Protein AF-A0A559LUT4-F1 (afdb_monomer_lite)

Structure (mmCIF, N/CA/C/O backbone):
data_AF-A0A559LUT4-F1
#
_entry.id   AF-A0A559LUT4-F1
#
loop_
_atom_site.group_PDB
_atom_site.id
_atom_site.type_symbol
_atom_site.label_atom_id
_atom_site.label_alt_id
_atom_site.label_comp_id
_atom_site.label_asym_id
_atom_site.label_entity_id
_atom_site.label_seq_id
_atom_site.pdbx_PDB_ins_code
_atom_site.Cartn_x
_atom_site.Cartn_y
_atom_site.Cartn_z
_atom_site.occupancy
_atom_site.B_iso_or_equiv
_atom_site.auth_seq_id
_atom_site.auth_comp_id
_atom_site.auth_asym_id
_atom_site.auth_atom_id
_atom_site.pdbx_PDB_model_num
ATOM 1 N N . MET A 1 1 ? 60.578 -5.255 17.026 1.00 39.22 1 MET A N 1
ATOM 2 C CA . MET A 1 1 ? 61.192 -4.408 15.976 1.00 39.22 1 MET A CA 1
ATOM 3 C C . MET A 1 1 ? 60.137 -4.109 14.922 1.00 39.22 1 MET A C 1
ATOM 5 O O . MET A 1 1 ? 59.442 -5.030 14.524 1.00 39.22 1 MET A O 1
ATOM 9 N N . VAL A 1 2 ? 59.990 -2.846 14.515 1.00 35.22 2 VAL A N 1
ATOM 10 C CA . VAL A 1 2 ? 58.938 -2.367 13.593 1.00 35.22 2 VAL A CA 1
ATOM 11 C C . VAL A 1 2 ? 59.573 -1.940 12.268 1.00 35.22 2 VAL A C 1
ATOM 13 O O . VAL A 1 2 ? 60.614 -1.285 12.290 1.00 35.22 2 VAL A O 1
ATOM 16 N N . LYS A 1 3 ? 58.939 -2.241 11.126 1.00 34.94 3 LYS A N 1
ATOM 17 C CA . LYS A 1 3 ? 59.231 -1.594 9.832 1.00 34.94 3 LYS A CA 1
ATOM 18 C C . LYS A 1 3 ? 57.949 -1.349 9.027 1.00 34.94 3 LYS A C 1
ATOM 20 O O . LYS A 1 3 ? 57.378 -2.275 8.466 1.00 34.94 3 LYS A O 1
ATOM 25 N N . HIS A 1 4 ? 57.550 -0.080 8.939 1.00 38.84 4 HIS A N 1
ATOM 26 C CA . HIS A 1 4 ? 56.607 0.426 7.936 1.00 38.84 4 HIS A CA 1
ATOM 27 C C . HIS A 1 4 ? 57.342 0.810 6.635 1.00 38.84 4 HIS A C 1
ATOM 29 O O . HIS A 1 4 ? 58.468 1.313 6.711 1.00 38.84 4 HIS A O 1
ATOM 35 N N . PRO A 1 5 ? 56.681 0.737 5.467 1.00 52.62 5 PRO A N 1
ATOM 36 C CA . PRO A 1 5 ? 56.914 1.627 4.329 1.00 52.62 5 PRO A CA 1
ATOM 37 C C . PRO A 1 5 ? 55.907 2.799 4.401 1.00 52.62 5 PRO A C 1
ATOM 39 O O . PRO A 1 5 ? 54.701 2.601 4.324 1.00 52.62 5 PRO A O 1
ATOM 42 N N . ARG A 1 6 ? 56.320 3.998 4.826 1.00 36.91 6 ARG A N 1
ATOM 43 C CA . ARG A 1 6 ? 56.830 5.110 3.991 1.00 36.91 6 ARG A CA 1
ATOM 44 C C . ARG A 1 6 ? 55.859 5.604 2.907 1.00 36.91 6 ARG A C 1
ATOM 46 O O . ARG A 1 6 ? 55.789 5.046 1.818 1.00 36.91 6 ARG A O 1
ATOM 53 N N . LEU A 1 7 ? 55.210 6.737 3.205 1.00 37.00 7 LEU A N 1
ATOM 54 C CA . LEU A 1 7 ? 54.645 7.646 2.204 1.00 37.00 7 LEU A CA 1
ATOM 55 C C . LEU A 1 7 ? 55.739 8.145 1.248 1.00 37.00 7 LEU A C 1
ATOM 57 O O . LEU A 1 7 ? 56.881 8.335 1.669 1.00 37.00 7 LEU A O 1
ATOM 61 N N . ASN A 1 8 ? 55.346 8.482 0.019 1.00 35.75 8 ASN A N 1
ATOM 62 C CA . ASN A 1 8 ? 56.148 9.294 -0.891 1.00 35.75 8 ASN A CA 1
ATOM 63 C C . ASN A 1 8 ? 55.384 10.588 -1.242 1.00 35.75 8 ASN A C 1
ATOM 65 O O . ASN A 1 8 ? 54.167 10.561 -1.425 1.00 35.75 8 ASN A O 1
ATOM 69 N N . ARG A 1 9 ? 56.081 11.728 -1.288 1.00 35.31 9 ARG A N 1
ATOM 70 C CA . ARG A 1 9 ? 55.537 13.072 -1.581 1.00 35.31 9 ARG A CA 1
ATOM 71 C C . ARG A 1 9 ? 56.484 13.803 -2.542 1.00 35.31 9 ARG A C 1
ATOM 73 O O . ARG A 1 9 ? 57.673 13.516 -2.518 1.00 35.31 9 ARG A O 1
ATOM 80 N N . GLN A 1 10 ? 55.946 14.844 -3.196 1.00 32.38 10 GLN A N 1
ATOM 81 C CA . GLN A 1 10 ? 56.604 15.890 -4.017 1.00 32.38 10 GLN A CA 1
ATOM 82 C C . GLN A 1 10 ? 56.734 15.616 -5.536 1.00 32.38 10 GLN A C 1
ATOM 84 O O . GLN A 1 10 ? 56.847 14.452 -5.913 1.00 32.38 10 GLN A O 1
ATOM 89 N N . PRO A 1 11 ? 56.813 16.662 -6.403 1.00 39.38 11 PRO A N 1
ATOM 90 C CA . PRO A 1 11 ? 56.287 18.040 -6.263 1.00 39.38 11 PRO A CA 1
ATOM 91 C C . PRO A 1 11 ? 55.565 18.631 -7.514 1.00 39.38 11 PRO A C 1
ATOM 93 O O . PRO A 1 11 ? 55.819 18.254 -8.650 1.00 39.38 11 PRO A O 1
ATOM 96 N N . ILE A 1 12 ? 54.676 19.608 -7.262 1.00 32.59 12 ILE A N 1
ATOM 97 C CA . ILE A 1 12 ? 54.649 21.010 -7.782 1.00 32.59 12 ILE A CA 1
ATOM 98 C C . ILE A 1 12 ? 55.637 21.307 -8.954 1.00 32.59 12 ILE A C 1
ATOM 100 O O . ILE A 1 12 ? 56.816 21.012 -8.798 1.00 32.59 12 ILE A O 1
ATOM 104 N N . PHE A 1 13 ? 55.312 21.950 -10.098 1.00 30.19 13 PHE A N 1
ATOM 105 C CA . PHE A 1 13 ? 54.229 22.887 -10.517 1.00 30.19 13 PHE A CA 1
ATOM 106 C C . PHE A 1 13 ? 54.031 22.868 -12.065 1.00 30.19 13 PHE A C 1
ATOM 108 O O . PHE A 1 13 ? 54.955 22.461 -12.758 1.00 30.19 13 PHE A O 1
ATOM 115 N N . HIS A 1 14 ? 52.944 23.448 -12.622 1.00 30.02 14 HIS A N 1
ATOM 116 C CA . HIS A 1 14 ? 53.015 24.317 -13.829 1.00 30.02 14 HIS A CA 1
ATOM 117 C C . HIS A 1 14 ? 51.755 25.197 -14.046 1.00 30.02 14 HIS A C 1
ATOM 119 O O . HIS A 1 14 ? 50.653 24.855 -13.627 1.00 30.02 14 HIS A O 1
ATOM 125 N N . HIS A 1 15 ? 51.946 26.360 -14.684 1.00 31.53 15 HIS A N 1
ATOM 126 C CA . HIS A 1 15 ? 50.954 27.433 -14.883 1.00 31.53 15 HIS A CA 1
ATOM 127 C C . HIS A 1 15 ? 49.780 27.107 -15.828 1.00 31.53 15 HIS A C 1
ATOM 129 O O . HIS A 1 15 ? 49.956 26.463 -16.859 1.00 31.53 15 HIS A O 1
ATOM 135 N N . SER A 1 16 ? 48.639 27.772 -15.602 1.00 31.12 16 SER A N 1
ATOM 136 C CA . SER A 1 16 ? 47.751 28.255 -16.676 1.00 31.12 16 SER A CA 1
ATOM 137 C C . SER A 1 16 ? 47.033 29.546 -16.266 1.00 31.12 16 SER A C 1
ATOM 139 O O . SER A 1 16 ? 46.641 29.711 -15.114 1.00 31.12 16 SER A O 1
ATOM 141 N N . ARG A 1 17 ? 46.929 30.499 -17.202 1.00 30.30 17 ARG A N 1
ATOM 142 C CA . ARG A 1 17 ? 46.321 31.828 -16.998 1.00 30.30 17 ARG A CA 1
ATOM 143 C C . ARG A 1 17 ? 44.799 31.745 -17.130 1.00 30.30 17 ARG A C 1
ATOM 145 O O . ARG A 1 17 ? 44.315 31.054 -18.020 1.00 30.30 17 ARG A O 1
ATOM 152 N N . ILE A 1 18 ? 44.071 32.549 -16.358 1.00 34.03 18 ILE A N 1
ATOM 153 C CA . ILE A 1 18 ? 42.670 32.891 -16.638 1.00 34.03 18 ILE A CA 1
ATOM 154 C C . ILE A 1 18 ? 42.586 34.412 -16.802 1.00 34.03 18 ILE A C 1
ATOM 156 O O . ILE A 1 18 ? 43.062 35.160 -15.949 1.00 34.03 18 ILE A O 1
ATOM 160 N N . LEU A 1 19 ? 42.021 34.858 -17.925 1.00 36.53 19 LEU A N 1
ATOM 161 C CA . LEU A 1 19 ? 41.701 36.262 -18.195 1.00 36.53 19 LEU A CA 1
ATOM 162 C C . LEU A 1 19 ? 40.298 36.585 -17.647 1.00 36.53 19 LEU A C 1
ATOM 164 O O . LEU A 1 19 ? 39.416 35.728 -17.730 1.00 36.53 19 LEU A O 1
ATOM 168 N N . PRO A 1 20 ? 40.053 37.799 -17.123 1.00 35.28 20 PRO A N 1
ATOM 169 C CA . PRO A 1 20 ? 38.734 38.183 -16.637 1.00 35.28 20 PRO A CA 1
ATOM 170 C C . PRO A 1 20 ? 37.796 38.545 -17.798 1.00 35.28 20 PRO A C 1
ATOM 172 O O . PRO A 1 20 ? 38.120 39.390 -18.632 1.00 35.28 20 PRO A O 1
ATOM 175 N N . SER A 1 21 ? 36.605 37.943 -17.819 1.00 32.28 21 SER A N 1
ATOM 176 C CA . SER A 1 21 ? 35.500 38.390 -18.673 1.00 32.28 21 SER A CA 1
ATOM 177 C C . SER A 1 21 ? 34.748 39.534 -17.991 1.00 32.28 21 SER A C 1
ATOM 179 O O . SER A 1 21 ? 34.381 39.434 -16.819 1.00 32.28 21 SER A O 1
ATOM 181 N N . SER A 1 22 ? 34.541 40.636 -18.708 1.00 32.62 22 SER A N 1
ATOM 182 C CA . SER A 1 22 ? 33.874 41.825 -18.187 1.00 32.62 22 SER A CA 1
ATOM 183 C C . SER A 1 22 ? 32.349 41.680 -18.207 1.00 32.62 22 SER A C 1
ATOM 185 O O . SER A 1 22 ? 31.739 41.448 -19.247 1.00 32.62 22 SER A O 1
ATOM 187 N N . SER A 1 23 ? 31.714 41.915 -17.058 1.00 32.34 23 SER A N 1
ATOM 188 C CA . SER A 1 23 ? 30.277 42.185 -16.965 1.00 32.34 23 SER A CA 1
ATOM 189 C C . SER A 1 23 ? 30.081 43.597 -16.419 1.00 32.34 23 SER A C 1
ATOM 191 O O . SER A 1 23 ? 30.660 43.960 -15.394 1.00 32.34 23 SER A O 1
ATOM 193 N N . LYS A 1 24 ? 29.326 44.431 -17.140 1.00 36.03 24 LYS A N 1
ATOM 194 C CA . LYS A 1 24 ? 29.139 45.847 -16.796 1.00 36.03 24 LYS A CA 1
ATOM 195 C C . LYS A 1 24 ? 28.134 45.995 -15.653 1.00 36.03 24 LYS A C 1
ATOM 197 O O . LYS A 1 24 ? 27.000 45.537 -15.759 1.00 36.03 24 LYS A O 1
ATOM 202 N N . HIS A 1 25 ? 28.518 46.722 -14.605 1.00 32.84 25 HIS A N 1
ATOM 203 C CA . HIS A 1 25 ? 27.567 47.235 -13.622 1.00 32.84 25 HIS A CA 1
ATOM 204 C C . HIS A 1 25 ? 26.580 48.220 -14.266 1.00 32.84 25 HIS A C 1
ATOM 206 O O . HIS A 1 25 ? 26.979 49.125 -14.997 1.00 32.84 25 HIS A O 1
ATOM 212 N N . SER A 1 26 ? 25.309 48.104 -13.884 1.00 34.00 26 SER A N 1
ATOM 213 C CA . SER A 1 26 ? 24.355 49.213 -13.880 1.00 34.00 26 SER A CA 1
ATOM 214 C C . SER A 1 26 ? 23.753 49.289 -12.482 1.00 34.00 26 SER A C 1
ATOM 216 O O . SER A 1 26 ? 23.092 48.354 -12.034 1.00 34.00 26 SER A O 1
ATOM 218 N N . THR A 1 27 ? 24.019 50.380 -11.771 1.00 37.28 27 THR A N 1
ATOM 219 C CA . THR A 1 27 ? 23.628 50.581 -10.373 1.00 37.28 27 THR A CA 1
ATOM 220 C C . THR A 1 27 ? 22.359 51.426 -10.266 1.00 37.28 27 THR A C 1
ATOM 222 O O . THR A 1 27 ? 22.296 52.547 -10.764 1.00 37.28 27 THR A O 1
ATOM 225 N N . LYS A 1 28 ? 21.358 50.925 -9.534 1.00 36.50 28 LYS A N 1
ATOM 226 C CA . LYS A 1 28 ? 20.330 51.750 -8.882 1.00 36.50 28 LYS A CA 1
ATOM 227 C C . LYS A 1 28 ? 19.983 51.131 -7.523 1.00 36.50 28 LYS A C 1
ATOM 229 O O . LYS A 1 28 ? 19.626 49.956 -7.498 1.00 36.50 28 LYS A O 1
ATOM 234 N N . PRO A 1 29 ? 20.091 51.876 -6.410 1.00 46.94 29 PRO A N 1
ATOM 235 C CA . PRO A 1 29 ? 19.794 51.351 -5.084 1.00 46.94 29 PRO A CA 1
ATOM 236 C C . PRO A 1 29 ? 18.293 51.430 -4.773 1.00 46.94 29 PRO A C 1
ATOM 238 O O . PRO A 1 29 ? 17.612 52.380 -5.168 1.00 46.94 29 PRO A O 1
ATOM 241 N N . ARG A 1 30 ? 17.791 50.472 -3.990 1.00 32.69 30 ARG A N 1
ATOM 242 C CA . ARG A 1 30 ? 16.580 50.627 -3.172 1.00 32.69 30 ARG A CA 1
ATOM 243 C C . ARG A 1 30 ? 16.798 49.976 -1.799 1.00 32.69 30 ARG A C 1
ATOM 245 O O . ARG A 1 30 ? 17.658 49.106 -1.704 1.00 32.69 30 ARG A O 1
ATOM 252 N N . PRO A 1 31 ? 16.117 50.474 -0.753 1.00 42.91 31 PRO A N 1
ATOM 253 C CA . PRO A 1 31 ? 16.621 50.399 0.613 1.00 42.91 31 PRO A CA 1
ATOM 254 C C . PRO A 1 31 ? 16.289 49.090 1.323 1.00 42.91 31 PRO A C 1
ATOM 256 O O . PRO A 1 31 ? 15.252 48.474 1.071 1.00 42.91 31 PRO A O 1
ATOM 259 N N . ASP A 1 32 ? 17.145 48.750 2.281 1.00 39.50 32 ASP A N 1
ATOM 260 C CA . ASP A 1 32 ? 16.912 47.697 3.259 1.00 39.50 32 ASP A CA 1
ATOM 261 C C . ASP A 1 32 ? 15.738 48.043 4.188 1.00 39.50 32 ASP A C 1
ATOM 263 O O . ASP A 1 32 ? 15.604 49.167 4.677 1.00 39.50 32 ASP A O 1
ATOM 267 N N . GLY A 1 33 ? 14.906 47.042 4.468 1.00 38.78 33 GLY A N 1
ATOM 268 C CA . GLY A 1 33 ? 13.855 47.083 5.479 1.00 38.78 33 GLY A CA 1
ATOM 269 C C . GLY A 1 33 ? 13.695 45.689 6.098 1.00 38.78 33 GLY A C 1
ATOM 270 O O . GLY A 1 33 ? 13.721 44.703 5.357 1.00 38.78 33 GLY A O 1
ATOM 271 N N . PRO A 1 34 ? 13.575 45.562 7.431 1.00 40.97 34 PRO A N 1
ATOM 272 C CA . PRO A 1 34 ? 13.574 44.260 8.089 1.00 40.97 34 PRO A CA 1
ATOM 273 C C . PRO A 1 34 ? 12.236 43.535 7.898 1.00 40.97 34 PRO A C 1
ATOM 275 O O . PRO A 1 34 ? 11.173 44.076 8.203 1.00 40.97 34 PRO A O 1
ATOM 278 N N . TYR A 1 35 ? 12.286 42.281 7.446 1.00 32.62 35 TYR A N 1
ATOM 279 C CA . TYR A 1 35 ? 11.110 41.411 7.399 1.00 32.62 35 TYR A CA 1
ATOM 280 C C . TYR A 1 35 ? 10.720 40.950 8.811 1.00 32.62 35 TYR A C 1
ATOM 282 O O . TYR A 1 35 ? 11.476 40.236 9.470 1.00 32.62 35 TYR A O 1
ATOM 290 N N . SER A 1 36 ? 9.513 41.318 9.244 1.00 30.41 36 SER A N 1
ATOM 291 C CA . SER A 1 36 ? 8.846 40.757 10.425 1.00 30.41 36 SER A CA 1
ATOM 292 C C . SER A 1 36 ? 7.804 39.711 9.986 1.00 30.41 36 SER A C 1
ATOM 294 O O . SER A 1 36 ? 7.050 39.984 9.047 1.00 30.41 36 SER A O 1
ATOM 296 N N . PRO A 1 37 ? 7.727 38.521 10.613 1.00 42.88 37 PRO A N 1
ATOM 297 C CA . PRO A 1 37 ? 6.840 37.448 10.172 1.00 42.88 37 PRO A CA 1
ATOM 298 C C . PRO A 1 37 ? 5.467 37.509 10.865 1.00 42.88 37 PRO A C 1
ATOM 300 O O . PRO A 1 37 ? 5.227 36.810 11.847 1.00 42.88 37 PRO A O 1
ATOM 303 N N . THR A 1 38 ? 4.535 38.314 10.345 1.00 37.56 38 THR A N 1
ATOM 304 C CA . THR A 1 38 ? 3.152 38.377 10.869 1.00 37.56 38 THR A CA 1
ATOM 305 C C . THR A 1 38 ? 2.084 38.419 9.774 1.00 37.56 38 THR A C 1
ATOM 307 O O . THR A 1 38 ? 1.387 39.418 9.619 1.00 37.56 38 THR A O 1
ATOM 310 N N . HIS A 1 39 ? 1.899 37.308 9.056 1.00 32.16 39 HIS A N 1
ATOM 311 C CA . HIS A 1 39 ? 0.639 37.013 8.365 1.00 32.16 39 HIS A CA 1
ATOM 312 C C . HIS A 1 39 ? 0.282 35.526 8.535 1.00 32.16 39 HIS A C 1
ATOM 314 O O . HIS A 1 39 ? 1.090 34.675 8.161 1.00 32.16 39 HIS A O 1
ATOM 320 N N . PRO A 1 40 ? -0.893 35.185 9.102 1.00 33.34 40 PRO A N 1
ATOM 321 C CA . PRO A 1 40 ? -1.363 33.806 9.136 1.00 33.34 40 PRO A CA 1
ATOM 322 C C . PRO A 1 40 ? -1.782 33.346 7.733 1.00 33.34 40 PRO A C 1
ATOM 324 O O . PRO A 1 40 ? -2.317 34.126 6.943 1.00 33.34 40 PRO A O 1
ATOM 327 N N . LEU A 1 41 ? -1.561 32.062 7.444 1.00 33.34 41 LEU A N 1
ATOM 328 C CA . LEU A 1 41 ? -2.055 31.406 6.231 1.00 33.34 41 LEU A CA 1
ATOM 329 C C . LEU A 1 41 ? -3.596 31.466 6.174 1.00 33.34 41 LEU A C 1
ATOM 331 O O . LEU A 1 41 ? -4.239 31.399 7.227 1.00 33.34 41 LEU A O 1
ATOM 335 N N . PRO A 1 42 ? -4.209 31.572 4.980 1.00 29.33 42 PRO A N 1
ATOM 336 C CA . PRO A 1 42 ? -5.660 31.618 4.856 1.00 29.33 42 PRO A CA 1
ATOM 337 C C . PRO A 1 42 ? -6.279 30.289 5.305 1.00 29.33 42 PRO A C 1
ATOM 339 O O . PRO A 1 42 ? -5.977 29.225 4.765 1.00 29.33 42 PRO A O 1
ATOM 342 N N . ALA A 1 43 ? -7.163 30.352 6.299 1.00 28.98 43 ALA A N 1
ATOM 343 C CA . ALA A 1 43 ? -7.946 29.201 6.724 1.00 28.98 43 ALA A CA 1
ATOM 344 C C . ALA A 1 43 ? -8.979 28.829 5.648 1.00 28.98 43 ALA A C 1
ATOM 346 O O . ALA A 1 43 ? -9.655 29.706 5.106 1.00 28.98 43 ALA A O 1
ATOM 347 N N . CYS A 1 44 ? -9.152 27.527 5.397 1.00 30.64 44 CYS A N 1
ATOM 348 C CA . CYS A 1 44 ? -10.265 26.989 4.609 1.00 30.64 44 CYS A CA 1
ATOM 349 C C . CYS A 1 44 ? -11.584 27.136 5.388 1.00 30.64 44 CYS A C 1
ATOM 351 O O . CYS A 1 44 ? -12.112 26.173 5.944 1.00 30.64 44 CYS A O 1
ATOM 353 N N . ASN A 1 45 ? -12.096 28.364 5.464 1.00 30.33 45 ASN A N 1
ATOM 354 C CA . ASN A 1 45 ? -13.367 28.666 6.105 1.00 30.33 45 ASN A CA 1
ATOM 355 C C . ASN A 1 45 ? -14.530 28.372 5.155 1.00 30.33 45 ASN A C 1
ATOM 357 O O . ASN A 1 45 ? -14.868 29.176 4.293 1.00 30.33 45 ASN A O 1
ATOM 361 N N . ASP A 1 46 ? -15.138 27.212 5.384 1.00 37.00 46 ASP A N 1
ATOM 362 C CA . ASP A 1 46 ? -16.572 26.944 5.262 1.00 37.00 46 ASP A CA 1
ATOM 363 C C . ASP A 1 46 ? -17.298 27.608 4.073 1.00 37.00 46 ASP A C 1
ATOM 365 O O . ASP A 1 46 ? -18.089 28.541 4.226 1.00 37.00 46 ASP A O 1
ATOM 369 N N . ALA A 1 47 ? -17.100 27.054 2.873 1.00 30.11 47 ALA A N 1
ATOM 370 C CA . ALA A 1 47 ? -17.923 27.338 1.696 1.00 30.11 47 ALA A CA 1
ATOM 371 C C . ALA A 1 47 ? -19.334 26.705 1.803 1.00 30.11 47 ALA A C 1
ATOM 373 O O . ALA A 1 47 ? -19.818 26.046 0.881 1.00 30.11 47 ALA A O 1
ATOM 374 N N . ARG A 1 48 ? -20.015 26.906 2.938 1.00 39.50 48 ARG A N 1
ATOM 375 C CA . ARG A 1 48 ? -21.440 26.613 3.122 1.00 39.50 48 ARG A CA 1
ATOM 376 C C . ARG A 1 48 ? -22.265 27.878 2.925 1.00 39.50 48 ARG A C 1
ATOM 378 O O . ARG A 1 48 ? -22.629 28.522 3.902 1.00 39.50 48 ARG A O 1
ATOM 385 N N . ASP A 1 49 ? -22.664 28.156 1.682 1.00 30.16 49 ASP A N 1
ATOM 386 C CA . ASP A 1 49 ? -24.071 28.507 1.445 1.00 30.16 49 ASP A CA 1
ATOM 387 C C . ASP A 1 49 ? -24.526 28.390 -0.025 1.00 30.16 49 ASP A C 1
ATOM 389 O O . ASP A 1 49 ? -23.733 28.510 -0.955 1.00 30.16 49 ASP A O 1
ATOM 393 N N . LYS A 1 50 ? -25.850 28.254 -0.205 1.00 32.25 50 LYS A N 1
ATOM 394 C CA . LYS A 1 50 ? -26.616 28.313 -1.476 1.00 32.25 50 LYS A CA 1
ATOM 395 C C . LYS A 1 50 ? -26.607 27.081 -2.399 1.00 32.25 50 LYS A C 1
ATOM 397 O O . LYS A 1 50 ? -26.4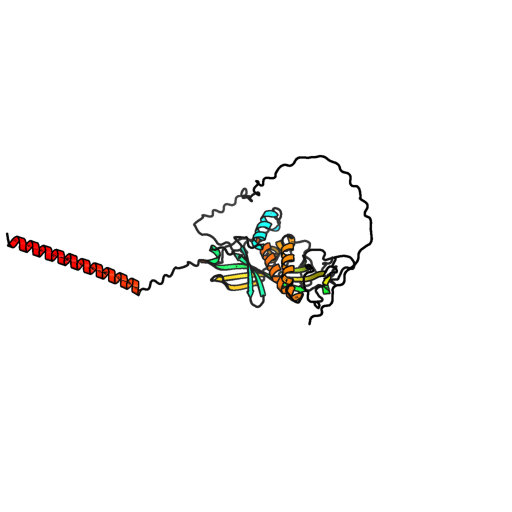46 27.195 -3.609 1.00 32.25 50 LYS A O 1
ATOM 402 N N . ASN A 1 51 ? -27.041 25.943 -1.856 1.00 26.55 51 ASN A N 1
ATOM 403 C CA . ASN A 1 51 ? -28.284 25.328 -2.353 1.00 26.55 51 ASN A CA 1
ATOM 404 C C . ASN A 1 51 ? -28.924 24.448 -1.267 1.00 26.55 51 ASN A C 1
ATOM 406 O O . ASN A 1 51 ? -28.287 23.556 -0.714 1.00 26.55 51 ASN A O 1
ATOM 410 N N . ARG A 1 52 ? -30.185 24.734 -0.913 1.00 27.81 52 ARG A N 1
ATOM 411 C CA . ARG A 1 52 ? -30.857 24.102 0.233 1.00 27.81 52 ARG A CA 1
ATOM 412 C C . ARG A 1 52 ? -31.442 22.738 -0.136 1.00 27.81 52 ARG A C 1
ATOM 414 O O . ARG A 1 52 ? -32.438 22.681 -0.847 1.00 27.81 52 ARG A O 1
ATOM 421 N N . PHE A 1 53 ? -30.943 21.685 0.503 1.00 25.02 53 PHE A N 1
ATOM 422 C CA . PHE A 1 53 ? -31.761 20.531 0.879 1.00 25.02 53 PHE A CA 1
ATOM 423 C C . PHE A 1 53 ? -31.753 20.416 2.406 1.00 25.02 53 PHE A C 1
ATOM 425 O O . PHE A 1 53 ? -30.696 20.406 3.035 1.00 25.02 53 PHE A O 1
ATOM 432 N N . TYR A 1 54 ? -32.937 20.394 3.019 1.00 22.48 54 TYR A N 1
ATOM 433 C CA . TYR A 1 54 ? -33.071 20.335 4.473 1.00 22.48 54 TYR A CA 1
ATOM 434 C C . TYR A 1 54 ? -32.849 18.905 4.968 1.00 22.48 54 TYR A C 1
ATOM 436 O O . TYR A 1 54 ? -33.701 18.045 4.758 1.00 22.48 54 TYR A O 1
ATOM 444 N N . LEU A 1 55 ? -31.762 18.673 5.705 1.00 22.97 55 LEU A N 1
ATOM 445 C CA . LEU A 1 55 ? -31.569 17.447 6.479 1.00 22.97 55 LEU A CA 1
ATOM 446 C C . LEU A 1 55 ? -31.460 17.816 7.962 1.00 22.97 55 LEU A C 1
ATOM 448 O O . LEU A 1 55 ? -30.424 18.253 8.460 1.00 22.97 55 LEU A O 1
ATOM 452 N N . ARG A 1 56 ? -32.597 17.717 8.659 1.00 20.91 56 ARG A N 1
ATOM 453 C CA . ARG A 1 56 ? -32.752 18.089 10.071 1.00 20.91 56 ARG A CA 1
ATOM 454 C C . ARG A 1 56 ? -32.151 16.998 10.961 1.00 20.91 56 ARG A C 1
ATOM 456 O O . ARG A 1 56 ? -32.872 16.132 11.446 1.00 20.91 56 ARG A O 1
ATOM 463 N N . VAL A 1 57 ? -30.838 17.038 11.173 1.00 23.33 57 VAL A N 1
ATOM 464 C CA . VAL A 1 57 ? -30.163 16.137 12.118 1.00 23.33 57 VAL A CA 1
ATOM 465 C C . VAL A 1 57 ? -30.309 16.690 13.534 1.00 23.33 57 VAL A C 1
ATOM 467 O O . VAL A 1 57 ? -29.615 17.621 13.939 1.00 23.33 57 VAL A O 1
ATOM 470 N N . THR A 1 58 ? -31.236 16.115 14.295 1.00 21.05 58 THR A N 1
ATOM 471 C CA . THR A 1 58 ? -31.371 16.367 15.731 1.00 21.05 58 THR A CA 1
ATOM 472 C C . THR A 1 58 ? -30.171 15.750 16.450 1.00 21.05 58 THR A C 1
ATOM 474 O O . THR A 1 58 ? -30.068 14.528 16.541 1.00 21.05 58 THR A O 1
ATOM 477 N N . VAL A 1 59 ? -29.248 16.574 16.951 1.00 27.20 59 VAL A N 1
ATOM 478 C CA . VAL A 1 59 ? -28.067 16.086 17.680 1.00 27.20 59 VAL A CA 1
ATOM 479 C C . VAL A 1 59 ? -28.473 15.668 19.095 1.00 27.20 59 VAL A C 1
ATOM 481 O O . VAL A 1 59 ? -28.472 16.474 20.022 1.00 27.20 59 VAL A O 1
ATOM 484 N N . ALA A 1 60 ? -28.810 14.390 19.261 1.00 25.36 60 ALA A N 1
ATOM 485 C CA . ALA A 1 60 ? -28.706 13.715 20.550 1.00 25.36 60 ALA A CA 1
ATOM 486 C C . ALA A 1 60 ? -27.257 13.231 20.732 1.00 25.36 60 ALA A C 1
ATOM 488 O O . ALA A 1 60 ? -26.626 12.781 19.776 1.00 25.36 60 ALA A O 1
ATOM 489 N N . ALA A 1 61 ? -26.713 13.354 21.944 1.00 32.25 61 ALA A N 1
ATOM 490 C CA . ALA A 1 61 ? -25.296 13.122 22.214 1.00 32.25 61 ALA A CA 1
ATOM 491 C C . ALA A 1 61 ? -24.855 11.679 21.894 1.00 32.25 61 ALA A C 1
ATOM 493 O O . ALA A 1 61 ? -25.152 10.741 22.630 1.00 32.25 61 ALA A O 1
ATOM 494 N N . SER A 1 62 ? -24.115 11.507 20.799 1.00 29.25 62 SER A N 1
ATOM 495 C CA . SER A 1 62 ? -23.378 10.287 20.450 1.00 29.25 62 SER A CA 1
ATOM 496 C C . SER A 1 62 ? -22.276 10.652 19.457 1.00 29.25 62 SER A C 1
ATOM 498 O O . SER A 1 62 ? -22.561 11.123 18.359 1.00 29.25 62 SER A O 1
ATOM 500 N N . GLN A 1 63 ? -21.013 10.474 19.846 1.00 34.66 63 GLN A N 1
ATOM 501 C CA . GLN A 1 63 ? -19.877 10.701 18.951 1.00 34.66 63 GLN A CA 1
ATOM 502 C C . GLN A 1 63 ? -19.789 9.536 17.960 1.00 34.66 63 GLN A C 1
ATOM 504 O O . GLN A 1 63 ? -19.531 8.398 18.344 1.00 34.66 63 GLN A O 1
ATOM 509 N N . VAL A 1 64 ? -20.057 9.815 16.685 1.00 32.62 64 VAL A N 1
ATOM 510 C CA . VAL A 1 64 ? -20.085 8.802 15.623 1.00 32.62 64 VAL A CA 1
ATOM 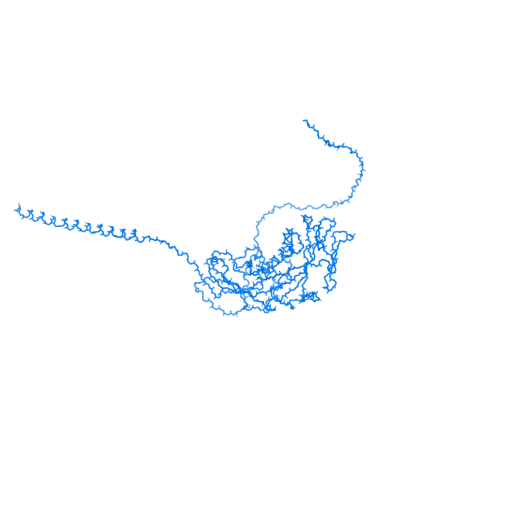511 C C . VAL A 1 64 ? -18.672 8.577 15.096 1.00 32.62 64 VAL A C 1
ATOM 513 O O . VAL A 1 64 ? -18.047 9.513 14.600 1.00 32.62 64 VAL A O 1
ATOM 516 N N . LEU A 1 65 ? -18.183 7.334 15.151 1.00 34.66 65 LEU A N 1
ATOM 517 C CA . LEU A 1 65 ? -16.987 6.966 14.396 1.00 34.66 65 LEU A CA 1
ATOM 518 C C . LEU A 1 65 ? -17.272 7.003 12.903 1.00 34.66 65 LEU A C 1
ATOM 520 O O . LEU A 1 65 ? -18.242 6.414 12.426 1.00 34.66 65 LEU A O 1
ATOM 524 N N . VAL A 1 66 ? -16.355 7.627 12.179 1.00 31.84 66 VAL A N 1
ATOM 525 C CA . VAL A 1 66 ? -16.388 7.744 10.730 1.00 31.84 66 VAL A CA 1
ATOM 526 C C . VAL A 1 66 ? -15.289 6.840 10.162 1.00 31.84 66 VAL A C 1
ATOM 528 O O . VAL A 1 66 ? -14.126 7.220 10.088 1.00 31.84 66 VAL A O 1
ATOM 531 N N . PHE A 1 67 ? -15.672 5.613 9.808 1.00 38.59 67 PHE A N 1
ATOM 532 C CA . PHE A 1 67 ? -14.952 4.721 8.888 1.00 38.59 67 PHE A CA 1
ATOM 533 C C . PHE A 1 67 ? -15.174 5.218 7.454 1.00 38.59 67 PHE A C 1
ATOM 535 O O . PHE A 1 67 ? -15.509 6.379 7.269 1.00 38.59 67 PHE A O 1
ATOM 542 N N . VAL A 1 68 ? -15.040 4.373 6.432 1.00 40.91 68 VAL A N 1
ATOM 543 C CA . VAL A 1 68 ? -15.267 4.723 5.020 1.00 40.91 68 VAL A CA 1
ATOM 544 C C . VAL A 1 68 ? -16.172 3.665 4.378 1.00 40.91 68 VAL A C 1
ATOM 546 O O . VAL A 1 68 ? -15.902 2.485 4.558 1.00 40.91 68 VAL A O 1
ATOM 549 N N . SER A 1 69 ? -17.227 4.045 3.639 1.00 36.94 69 SER A N 1
ATOM 550 C CA . SER A 1 69 ? -18.155 3.082 2.990 1.00 36.94 69 SER A CA 1
ATOM 551 C C . SER A 1 69 ? -18.309 3.296 1.484 1.00 36.94 69 SER A C 1
ATOM 553 O O . SER A 1 69 ? -17.942 4.324 0.924 1.00 36.94 69 SER A O 1
ATOM 555 N N . LYS A 1 70 ? -18.892 2.271 0.857 1.00 39.00 70 LYS A N 1
ATOM 556 C CA . LYS A 1 70 ? -19.266 2.135 -0.554 1.00 39.00 70 LYS A CA 1
ATOM 557 C C . LYS A 1 70 ? -20.365 3.079 -1.036 1.00 39.00 70 LYS A C 1
ATOM 559 O O . LYS A 1 70 ? -20.524 3.235 -2.247 1.00 39.00 70 LYS A O 1
ATOM 564 N N . ASP A 1 71 ? -21.165 3.618 -0.126 1.00 33.06 71 ASP A N 1
ATOM 565 C CA . ASP A 1 71 ? -22.434 4.242 -0.485 1.00 33.06 71 ASP A CA 1
ATOM 566 C C . ASP A 1 71 ? -22.205 5.651 -1.047 1.00 33.06 71 ASP A C 1
ATOM 568 O O . ASP A 1 71 ? -21.770 6.559 -0.339 1.00 33.06 71 ASP A O 1
ATOM 572 N N . GLU A 1 72 ? -22.522 5.800 -2.338 1.00 38.56 72 GLU A N 1
ATOM 573 C CA . GLU A 1 72 ? -22.268 6.973 -3.190 1.00 38.56 72 GLU A CA 1
ATOM 574 C C . GLU A 1 72 ? -20.805 7.161 -3.646 1.00 38.56 72 GLU A C 1
ATOM 576 O O . GLU A 1 72 ? -20.179 8.189 -3.378 1.00 38.56 72 GLU A O 1
ATOM 581 N N . ILE A 1 73 ? -20.307 6.256 -4.506 1.00 41.12 73 ILE A N 1
ATOM 582 C CA . ILE A 1 73 ? -19.358 6.665 -5.565 1.00 41.12 73 ILE A CA 1
ATOM 583 C C . ILE A 1 73 ? -20.128 7.586 -6.524 1.00 41.12 73 ILE A C 1
ATOM 585 O O . ILE A 1 73 ? -20.660 7.163 -7.551 1.00 41.12 73 ILE A O 1
ATOM 589 N N . ALA A 1 74 ? -20.275 8.851 -6.138 1.00 32.59 74 ALA A N 1
ATOM 590 C CA . ALA A 1 74 ? -20.985 9.835 -6.932 1.00 32.59 74 ALA A CA 1
ATOM 591 C C . ALA A 1 74 ? -20.241 10.086 -8.252 1.00 32.59 74 ALA A C 1
ATOM 593 O O . ALA A 1 74 ? -19.019 10.250 -8.272 1.00 32.59 74 ALA A O 1
ATOM 594 N N . ASN A 1 75 ? -20.996 10.280 -9.338 1.00 28.78 75 ASN A N 1
ATOM 595 C CA . ASN A 1 75 ? -20.496 10.757 -10.639 1.00 28.78 75 ASN A CA 1
ATOM 596 C C . ASN A 1 75 ? -19.906 12.196 -10.590 1.00 28.78 75 ASN A C 1
ATOM 598 O O . ASN A 1 75 ? -19.749 12.847 -11.619 1.00 28.78 75 ASN A O 1
ATOM 602 N N . ALA A 1 76 ? -19.595 12.707 -9.395 1.00 28.72 76 ALA A N 1
ATOM 603 C CA . ALA A 1 76 ? -19.080 14.040 -9.107 1.00 28.72 76 ALA A CA 1
ATOM 604 C C . ALA A 1 76 ? -17.541 14.108 -9.038 1.00 28.72 76 ALA A C 1
ATOM 606 O O . ALA A 1 76 ? -16.983 15.191 -9.206 1.00 28.72 76 ALA A O 1
ATOM 607 N N . CYS A 1 77 ? -16.836 12.978 -8.869 1.00 33.44 77 CYS A N 1
ATOM 608 C CA . CYS A 1 77 ? -15.366 12.964 -8.755 1.00 33.44 77 CYS A CA 1
ATOM 609 C C . CYS A 1 77 ? -14.627 13.424 -10.037 1.00 33.44 77 CYS A C 1
ATOM 611 O O . CYS A 1 77 ? -13.411 13.593 -10.025 1.00 33.44 77 CYS A O 1
ATOM 613 N N . LEU A 1 78 ? -15.354 13.652 -11.140 1.00 33.75 78 LEU A N 1
ATOM 614 C CA . LEU A 1 78 ? -14.822 14.180 -12.401 1.00 33.75 78 LEU A CA 1
ATOM 615 C C . LEU A 1 78 ? -14.952 15.714 -12.539 1.00 33.75 78 LEU A C 1
ATOM 617 O O . LEU A 1 78 ? -14.304 16.294 -13.403 1.00 33.75 78 LEU A O 1
ATOM 621 N N . ILE A 1 79 ? -15.787 16.383 -11.729 1.00 29.81 79 ILE A N 1
ATOM 622 C CA . ILE A 1 79 ? -16.159 17.801 -11.942 1.00 29.81 79 ILE A CA 1
ATOM 623 C C . ILE A 1 79 ? -15.425 18.769 -10.995 1.00 29.81 79 ILE A C 1
ATOM 625 O O . ILE A 1 79 ? -15.260 19.940 -11.331 1.00 29.81 79 ILE A O 1
ATOM 629 N N . THR A 1 80 ? -14.899 18.300 -9.860 1.00 32.66 80 THR A N 1
ATOM 630 C CA . THR A 1 80 ? -14.157 19.139 -8.895 1.00 32.66 80 THR A CA 1
ATOM 631 C C . THR A 1 80 ? -12.696 18.727 -8.701 1.00 32.66 80 THR A C 1
ATOM 633 O O . THR A 1 80 ? -12.201 18.696 -7.583 1.00 32.66 80 THR A O 1
ATOM 636 N N . ILE A 1 81 ? -11.951 18.557 -9.803 1.00 41.22 81 ILE A N 1
ATOM 637 C CA . ILE A 1 81 ? -10.478 18.758 -9.823 1.00 41.22 81 ILE A CA 1
ATOM 638 C C . ILE A 1 81 ? -10.157 20.246 -10.127 1.00 41.22 81 ILE A C 1
ATOM 640 O O . ILE A 1 81 ? -9.202 20.592 -10.824 1.00 41.22 81 ILE A O 1
ATOM 644 N N . LEU A 1 82 ? -11.022 21.143 -9.641 1.00 38.22 82 LEU A N 1
ATOM 645 C CA . LEU A 1 82 ? -10.924 22.600 -9.789 1.00 38.22 82 LEU A CA 1
ATOM 646 C C . LEU A 1 82 ? -10.572 23.304 -8.473 1.00 38.22 82 LEU A C 1
ATOM 648 O O . LEU A 1 82 ? -10.047 24.411 -8.519 1.00 38.22 82 LEU A O 1
ATOM 652 N N . ASP A 1 83 ? -10.770 22.642 -7.331 1.00 40.22 83 ASP A N 1
ATOM 653 C CA . ASP A 1 83 ? -10.187 23.038 -6.048 1.00 40.22 83 ASP A CA 1
ATOM 654 C C . ASP A 1 83 ? -9.030 22.080 -5.726 1.00 40.22 83 ASP A C 1
ATOM 656 O O . ASP A 1 83 ? -9.164 21.094 -4.996 1.00 40.22 83 ASP A O 1
ATOM 660 N N . LYS A 1 84 ? -7.906 22.308 -6.418 1.00 44.41 84 LYS A N 1
ATOM 661 C CA . LYS A 1 84 ? -6.738 21.409 -6.422 1.00 44.41 84 LYS A CA 1
ATOM 662 C C . LYS A 1 84 ? -6.069 21.288 -5.055 1.00 44.41 84 LYS A C 1
ATOM 664 O O . LYS A 1 84 ? -5.399 20.288 -4.807 1.00 44.41 84 LYS A O 1
ATOM 669 N N . ASP A 1 85 ? -6.267 22.275 -4.189 1.00 46.12 85 ASP A N 1
ATOM 670 C CA . ASP A 1 85 ? -5.580 22.357 -2.910 1.00 46.12 85 ASP A CA 1
ATOM 671 C C . ASP A 1 85 ? -6.314 21.522 -1.851 1.00 46.12 85 ASP A C 1
ATOM 673 O O . ASP A 1 85 ? -5.715 20.629 -1.248 1.00 46.12 85 ASP A O 1
ATOM 677 N N . CYS A 1 86 ? -7.622 21.733 -1.657 1.00 43.59 86 CYS A N 1
ATOM 678 C CA . CYS A 1 86 ? -8.390 21.087 -0.584 1.00 43.59 86 CYS A CA 1
ATOM 679 C C . CYS A 1 86 ? -8.339 19.548 -0.626 1.00 43.59 86 CYS A C 1
ATOM 681 O O . CYS A 1 86 ? -8.117 18.908 0.403 1.00 43.59 86 CYS A O 1
ATOM 683 N N . ILE A 1 87 ? -8.495 18.950 -1.812 1.00 54.38 87 ILE A N 1
ATOM 684 C CA . ILE A 1 87 ? -8.502 17.487 -1.981 1.00 54.38 87 ILE A CA 1
ATOM 685 C C . ILE A 1 87 ? -7.096 16.895 -1.777 1.00 54.38 87 ILE A C 1
ATOM 687 O O . ILE A 1 87 ? -6.954 15.830 -1.173 1.00 54.38 87 ILE A O 1
ATOM 691 N N . ALA A 1 88 ? -6.050 17.600 -2.223 1.00 60.66 88 ALA A N 1
ATOM 692 C CA . ALA A 1 88 ? -4.667 17.177 -2.026 1.00 60.66 88 ALA A CA 1
ATOM 693 C C . ALA A 1 88 ? -4.259 17.205 -0.542 1.00 60.66 88 ALA A C 1
ATOM 695 O O . ALA A 1 88 ? -3.563 16.304 -0.074 1.00 60.66 88 ALA A O 1
ATOM 696 N N . TRP A 1 89 ? -4.712 18.198 0.232 1.00 71.69 89 TRP A N 1
ATOM 697 C CA . TRP A 1 89 ? -4.327 18.319 1.641 1.00 71.69 89 TRP A CA 1
ATOM 698 C C . TRP A 1 89 ? -4.753 17.123 2.499 1.00 71.69 89 TRP A C 1
ATOM 700 O O . TRP A 1 89 ? -3.963 16.673 3.330 1.00 71.69 89 TRP A O 1
ATOM 710 N N . ASP A 1 90 ? -5.959 16.581 2.318 1.00 79.38 90 ASP A N 1
ATOM 711 C CA . ASP A 1 90 ? -6.439 15.487 3.171 1.00 79.38 90 ASP A CA 1
ATOM 712 C C . ASP A 1 90 ? -5.794 14.137 2.836 1.00 79.38 90 ASP A C 1
ATOM 714 O O . ASP A 1 90 ? -5.404 13.409 3.755 1.00 79.38 90 ASP A O 1
ATOM 718 N N . CYS A 1 91 ? -5.558 13.822 1.558 1.00 87.12 91 CYS A N 1
ATOM 719 C CA . CYS A 1 91 ? -4.817 12.609 1.210 1.00 87.12 91 CYS A CA 1
ATOM 720 C C . CYS A 1 91 ? -3.334 12.696 1.616 1.00 87.12 91 CYS A C 1
ATOM 722 O O . CYS A 1 91 ? -2.767 11.709 2.085 1.00 87.12 91 CYS A O 1
ATOM 724 N N . ILE A 1 92 ? -2.722 13.887 1.563 1.00 88.00 92 ILE A N 1
ATOM 725 C CA . ILE A 1 92 ? -1.365 14.127 2.080 1.00 88.00 92 ILE A CA 1
ATOM 726 C C . ILE A 1 92 ? -1.308 14.011 3.615 1.00 88.00 92 ILE A C 1
ATOM 728 O O . ILE A 1 92 ? -0.329 13.471 4.140 1.00 88.00 92 ILE A O 1
ATOM 732 N N . LYS A 1 93 ? -2.350 14.415 4.360 1.00 91.06 93 LYS A N 1
ATOM 733 C CA . LYS A 1 93 ? -2.444 14.132 5.809 1.00 91.06 93 LYS A CA 1
ATOM 734 C C . LYS A 1 93 ? -2.501 12.630 6.085 1.00 91.06 93 LYS A C 1
ATOM 736 O O . LYS A 1 93 ? -1.814 12.169 6.992 1.00 91.06 93 LYS A O 1
ATOM 741 N N . VAL A 1 94 ? -3.276 11.856 5.321 1.00 93.56 94 VAL A N 1
ATOM 742 C CA . VAL A 1 94 ? -3.328 10.386 5.467 1.00 93.56 94 VAL A CA 1
ATOM 743 C C . VAL A 1 94 ? -1.970 9.754 5.128 1.00 93.56 94 VAL A C 1
ATOM 745 O O . VAL A 1 94 ? -1.476 8.922 5.887 1.00 93.56 94 VAL A O 1
ATOM 748 N N . LEU A 1 95 ? -1.320 10.199 4.046 1.00 92.75 95 LEU A N 1
ATOM 749 C CA . LEU A 1 95 ? -0.014 9.706 3.586 1.00 92.75 95 LEU A CA 1
ATOM 750 C C . LEU A 1 95 ? 1.100 9.876 4.630 1.00 92.75 95 LEU A C 1
ATOM 752 O O . LEU A 1 95 ? 1.946 8.989 4.786 1.00 92.75 95 LEU A O 1
ATOM 756 N N . ASN A 1 96 ? 1.070 11.003 5.347 1.00 92.38 96 ASN A N 1
ATOM 757 C CA . ASN A 1 96 ? 2.021 11.366 6.399 1.00 92.38 96 ASN A CA 1
ATOM 758 C C . ASN A 1 96 ? 1.568 10.956 7.815 1.00 92.38 96 ASN A C 1
ATOM 760 O O . ASN A 1 96 ? 2.231 11.316 8.784 1.00 92.38 96 ASN A O 1
ATOM 764 N N . ASN A 1 97 ? 0.462 10.212 7.955 1.00 93.56 97 ASN A N 1
ATOM 765 C CA . ASN A 1 97 ? -0.111 9.806 9.247 1.00 93.56 97 ASN A CA 1
ATOM 766 C C . ASN A 1 97 ? -0.433 10.988 10.199 1.00 93.56 97 ASN A C 1
ATOM 768 O O . ASN A 1 97 ? -0.245 10.911 11.410 1.00 93.56 97 ASN A O 1
ATOM 772 N N . LEU A 1 98 ? -0.913 12.099 9.631 1.00 93.06 98 LEU A N 1
ATOM 773 C CA . LEU A 1 98 ? -1.345 13.318 10.332 1.00 93.06 98 LEU A CA 1
ATOM 774 C C . LEU A 1 98 ? -2.875 13.491 10.357 1.00 93.06 98 LEU A C 1
ATOM 776 O O . LEU A 1 98 ? -3.382 14.448 10.941 1.00 93.06 98 LEU A O 1
ATOM 780 N N . SER A 1 99 ? -3.626 12.609 9.692 1.00 90.88 99 SER A N 1
ATOM 781 C CA . SER A 1 99 ? -5.091 12.666 9.668 1.00 90.88 99 SER A CA 1
ATOM 782 C C . SER A 1 99 ? -5.687 12.117 10.966 1.00 90.88 99 SER A C 1
ATOM 784 O O . SER A 1 99 ? -5.340 11.027 11.419 1.00 90.88 99 SER A O 1
ATOM 786 N N . SER A 1 100 ? -6.635 12.852 11.546 1.00 89.94 100 SER A N 1
ATOM 787 C CA . SER A 1 100 ? -7.432 12.415 12.700 1.00 89.94 100 SER A CA 1
ATOM 788 C C . SER A 1 100 ? -8.566 11.454 12.325 1.00 89.94 100 SER A C 1
ATOM 790 O O . SER A 1 100 ? -9.168 10.848 13.209 1.00 89.94 100 SER A O 1
ATOM 792 N N . ILE A 1 101 ? -8.862 11.304 11.029 1.00 89.62 101 ILE A N 1
ATOM 793 C CA . ILE A 1 101 ? -9.992 10.511 10.529 1.00 89.62 101 ILE A CA 1
ATOM 794 C C . ILE A 1 101 ? -9.511 9.124 10.101 1.00 89.62 101 ILE A C 1
ATOM 796 O O . ILE A 1 101 ? -9.989 8.120 10.625 1.00 89.62 101 ILE A O 1
ATOM 800 N N . ALA A 1 102 ? -8.533 9.062 9.194 1.00 92.81 102 ALA A N 1
ATOM 801 C CA . ALA A 1 102 ? -8.118 7.824 8.541 1.00 92.81 102 ALA A CA 1
ATOM 802 C C . ALA A 1 102 ? -6.593 7.663 8.480 1.00 92.81 102 ALA A C 1
ATOM 804 O O . ALA A 1 102 ? -5.852 8.635 8.373 1.00 92.81 102 ALA A O 1
ATOM 805 N N . VAL A 1 103 ? -6.136 6.416 8.493 1.00 95.56 103 VAL A N 1
ATOM 806 C CA . VAL A 1 103 ? -4.734 6.014 8.343 1.00 95.56 103 VAL A CA 1
ATOM 807 C C . VAL A 1 103 ? -4.666 4.756 7.478 1.00 95.56 103 VAL A C 1
ATOM 809 O O . VAL A 1 103 ? -5.567 3.916 7.521 1.00 95.56 103 VAL A O 1
ATOM 812 N N . VAL A 1 104 ? -3.599 4.606 6.693 1.00 97.12 104 VAL A N 1
ATOM 813 C CA . VAL A 1 104 ? -3.334 3.349 5.982 1.00 97.12 104 VAL A CA 1
ATOM 814 C C . VAL A 1 104 ? -2.624 2.379 6.920 1.00 97.12 104 VAL A C 1
ATOM 816 O O . VAL A 1 104 ? -1.551 2.686 7.441 1.00 97.12 104 VAL A O 1
ATOM 819 N N . LYS A 1 105 ? -3.215 1.203 7.124 1.00 96.69 105 LYS A N 1
ATOM 820 C CA . LYS A 1 105 ? -2.662 0.123 7.945 1.00 96.69 105 LYS A CA 1
ATOM 821 C C . LYS A 1 105 ? -2.277 -1.069 7.082 1.00 96.69 105 LYS A C 1
ATOM 823 O O . LYS A 1 105 ? -2.876 -1.315 6.039 1.00 96.69 105 LYS A O 1
ATOM 828 N N . ARG A 1 106 ? -1.298 -1.830 7.571 1.00 97.31 106 ARG A N 1
ATOM 829 C CA . ARG A 1 106 ? -0.810 -3.067 6.961 1.00 97.31 106 ARG A CA 1
ATOM 830 C C . ARG A 1 106 ? -1.426 -4.275 7.661 1.00 97.31 106 ARG A C 1
ATOM 832 O O . ARG A 1 106 ? -1.444 -4.328 8.890 1.00 97.31 106 ARG A O 1
ATOM 839 N N . HIS A 1 107 ? -1.868 -5.263 6.894 1.00 97.56 107 HIS A N 1
ATOM 840 C CA . HIS A 1 107 ? -2.182 -6.602 7.391 1.00 97.56 107 HIS A CA 1
ATOM 841 C C . HIS A 1 107 ? -1.617 -7.652 6.434 1.00 97.56 107 HIS A C 1
ATOM 843 O O . HIS A 1 107 ? -1.633 -7.448 5.224 1.00 97.56 107 HIS A O 1
ATOM 849 N N . THR A 1 108 ? -1.129 -8.770 6.962 1.00 97.38 108 THR A N 1
ATOM 850 C CA . THR A 1 108 ? -0.584 -9.869 6.159 1.00 97.38 108 THR A CA 1
ATOM 851 C C . THR A 1 108 ? -1.341 -11.143 6.502 1.00 97.38 108 THR A C 1
ATOM 853 O O . THR A 1 108 ? -1.436 -11.502 7.676 1.00 97.38 108 THR A O 1
ATOM 856 N N . GLN A 1 109 ? -1.874 -11.810 5.482 1.00 95.69 109 GLN A N 1
ATOM 857 C CA . GLN A 1 109 ? -2.636 -13.051 5.599 1.00 95.69 109 GLN A CA 1
ATOM 858 C C . GLN A 1 109 ? -2.309 -13.943 4.397 1.00 95.69 109 GLN A C 1
ATOM 860 O O . GLN A 1 109 ? -2.229 -13.449 3.275 1.00 95.69 109 GLN A O 1
ATOM 865 N N . ASP A 1 110 ? -2.098 -15.240 4.632 1.00 94.31 110 ASP A N 1
ATOM 866 C CA . ASP A 1 110 ? -1.841 -16.247 3.587 1.00 94.31 110 ASP A CA 1
ATOM 867 C C . ASP A 1 110 ? -0.661 -15.903 2.648 1.00 94.31 110 ASP A C 1
ATOM 869 O O . ASP A 1 110 ? -0.651 -16.245 1.471 1.00 94.31 110 ASP A O 1
ATOM 873 N N . GLY A 1 111 ? 0.347 -15.196 3.177 1.00 92.62 111 GLY A N 1
ATOM 874 C CA . GLY A 1 111 ? 1.510 -14.698 2.427 1.00 92.62 111 GLY A CA 1
ATOM 875 C C . GLY A 1 111 ? 1.284 -13.365 1.703 1.00 92.62 111 GLY A C 1
ATOM 876 O O . GLY A 1 111 ? 2.252 -12.665 1.412 1.00 92.62 111 GLY A O 1
ATOM 877 N N . GLN A 1 112 ? 0.032 -12.955 1.491 1.00 94.94 112 GLN A N 1
ATOM 878 C CA . GLN A 1 112 ? -0.310 -11.685 0.857 1.00 94.94 112 GLN A CA 1
ATOM 879 C C . GLN A 1 112 ? -0.271 -10.530 1.865 1.00 94.94 112 GLN A C 1
ATOM 881 O O . GLN A 1 112 ? -0.800 -10.638 2.974 1.00 94.94 112 GLN A O 1
ATOM 886 N N . THR A 1 113 ? 0.310 -9.393 1.473 1.00 97.56 113 THR A N 1
ATOM 887 C CA . THR A 1 113 ? 0.291 -8.157 2.274 1.00 97.56 113 THR A CA 1
ATOM 888 C C . THR A 1 113 ? -0.714 -7.164 1.704 1.00 97.56 113 THR A C 1
ATOM 890 O O . THR A 1 113 ? -0.625 -6.776 0.544 1.00 97.56 113 THR A O 1
ATOM 893 N N . TYR A 1 114 ? -1.649 -6.729 2.540 1.00 98.38 114 TYR A N 1
ATOM 894 C CA . TYR A 1 114 ? -2.697 -5.769 2.223 1.00 98.38 114 TYR A CA 1
ATOM 895 C C . TYR A 1 114 ? -2.404 -4.439 2.912 1.00 98.38 114 TYR A C 1
ATOM 897 O O . TYR A 1 114 ? -2.173 -4.400 4.125 1.00 98.38 114 TYR A O 1
ATOM 905 N N . GLN A 1 115 ? -2.476 -3.346 2.159 1.00 98.38 115 GLN A N 1
ATOM 906 C CA . GLN A 1 115 ? -2.569 -1.999 2.718 1.00 98.38 115 GLN A CA 1
ATOM 907 C C . GLN A 1 115 ? -4.024 -1.561 2.643 1.00 98.38 115 GLN A C 1
ATOM 909 O O . GLN A 1 115 ? -4.632 -1.666 1.583 1.00 98.38 115 GLN A O 1
ATOM 914 N N . TYR A 1 116 ? -4.602 -1.105 3.749 1.00 97.56 116 TYR A N 1
ATOM 915 C CA . TYR A 1 116 ? -6.033 -0.812 3.840 1.00 97.56 116 TYR A CA 1
ATOM 916 C C . TYR A 1 116 ? -6.308 0.460 4.641 1.00 97.56 116 TYR A C 1
ATOM 918 O O . TYR A 1 116 ? -5.553 0.808 5.550 1.00 97.56 116 TYR A O 1
ATOM 926 N N . LEU A 1 117 ? -7.393 1.164 4.315 1.00 95.56 117 LEU A N 1
ATOM 927 C CA . LEU A 1 117 ? -7.789 2.374 5.040 1.00 95.56 117 LEU A CA 1
ATOM 928 C C . LEU A 1 117 ? -8.575 2.019 6.303 1.00 95.56 117 LEU A C 1
ATOM 930 O O . LEU A 1 117 ? -9.631 1.394 6.231 1.00 95.56 117 LEU A O 1
ATOM 934 N N . ALA A 1 118 ? -8.078 2.459 7.455 1.00 95.06 118 ALA A N 1
ATOM 935 C CA . ALA A 1 118 ? -8.686 2.265 8.767 1.00 95.06 118 ALA A CA 1
ATOM 936 C C . ALA A 1 118 ? -8.900 3.616 9.474 1.00 95.06 118 ALA A C 1
ATOM 938 O O . ALA A 1 118 ? -8.258 4.599 9.100 1.00 95.06 118 ALA A O 1
ATOM 939 N N . PRO A 1 119 ? -9.729 3.684 10.533 1.00 93.56 119 PRO A N 1
ATOM 940 C CA . PRO A 1 119 ? -9.760 4.846 11.414 1.00 93.56 119 PRO A CA 1
ATOM 941 C C . PRO A 1 119 ? -8.382 5.138 12.016 1.00 93.56 119 PRO A C 1
ATOM 943 O O . PRO A 1 119 ? -7.645 4.206 12.359 1.00 93.56 119 PRO A O 1
ATOM 946 N N . SER A 1 120 ? -8.068 6.425 12.175 1.00 92.75 120 SER A N 1
ATOM 947 C CA . SER A 1 120 ? -6.822 6.900 12.794 1.00 92.75 120 SER A CA 1
ATOM 948 C C . SER A 1 120 ? -6.669 6.423 14.247 1.00 92.75 120 SER A C 1
ATOM 950 O O . SER A 1 120 ? -7.659 6.148 14.928 1.00 92.75 120 SER A O 1
ATOM 952 N N . ASP A 1 121 ? -5.438 6.340 14.750 1.00 91.19 121 ASP A N 1
ATOM 953 C CA . ASP A 1 121 ? -5.113 5.799 16.080 1.00 91.19 121 ASP A CA 1
ATOM 954 C C . ASP A 1 121 ? -5.282 6.823 17.221 1.00 91.19 121 ASP A C 1
ATOM 956 O O . ASP A 1 121 ? -4.439 6.965 18.106 1.00 91.19 121 ASP A O 1
ATOM 960 N N . ILE A 1 122 ? -6.414 7.533 17.215 1.00 89.81 122 ILE A N 1
ATOM 961 C CA . ILE A 1 122 ? -6.831 8.417 18.312 1.00 89.81 122 ILE A CA 1
ATOM 962 C C . ILE A 1 122 ? -7.349 7.603 19.521 1.00 89.81 122 ILE A C 1
ATOM 964 O O . ILE A 1 122 ? -7.871 6.493 19.335 1.00 89.81 122 ILE A O 1
ATOM 968 N N . PRO A 1 123 ? -7.246 8.118 20.765 1.00 89.31 123 PRO A N 1
ATOM 969 C CA . PRO A 1 123 ? -7.633 7.391 21.982 1.00 89.31 123 PRO A CA 1
ATOM 970 C C . PRO A 1 123 ? -9.064 6.830 21.970 1.00 89.31 123 PRO A C 1
ATOM 972 O O . PRO A 1 123 ? -9.322 5.759 22.524 1.00 89.31 123 PRO A O 1
ATOM 975 N N . GLU A 1 124 ? -9.991 7.524 21.314 1.00 86.38 124 GLU A N 1
ATOM 976 C CA . GLU A 1 124 ? -11.395 7.146 21.160 1.00 86.38 124 GLU A CA 1
ATOM 977 C C . GLU A 1 124 ? -11.545 5.877 20.309 1.00 86.38 124 GLU A C 1
ATOM 979 O O . GLU A 1 124 ? -12.328 4.987 20.655 1.00 86.38 124 GLU A O 1
ATOM 984 N N . ASN A 1 125 ? -10.765 5.768 19.228 1.00 87.56 125 ASN A N 1
ATOM 985 C CA . ASN A 1 125 ? -10.776 4.642 18.291 1.00 87.56 125 ASN A CA 1
ATOM 986 C C . ASN A 1 125 ? -10.066 3.418 18.890 1.00 87.56 125 ASN A C 1
ATOM 988 O 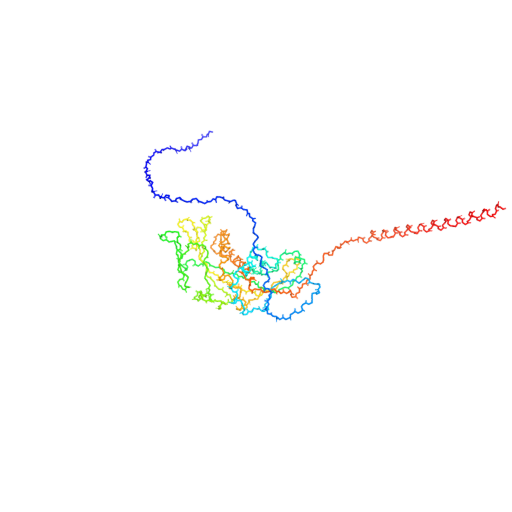O . ASN A 1 125 ? -10.567 2.297 18.799 1.00 87.56 125 ASN A O 1
ATOM 992 N N . LEU A 1 126 ? -8.932 3.628 19.570 1.00 88.81 126 LEU A N 1
ATOM 993 C CA . LEU A 1 126 ? -8.150 2.563 20.218 1.00 88.81 126 LEU A CA 1
ATOM 994 C C . LEU A 1 126 ? -8.937 1.821 21.315 1.00 88.81 126 LEU A C 1
ATOM 996 O O . LEU A 1 126 ? -8.714 0.630 21.568 1.00 88.81 126 LEU A O 1
ATOM 1000 N N . ARG A 1 127 ? -9.893 2.512 21.948 1.00 89.81 127 ARG A N 1
ATOM 1001 C CA . ARG A 1 127 ? -10.788 1.966 22.979 1.00 89.81 127 ARG A CA 1
ATOM 1002 C C . ARG A 1 127 ? -11.999 1.214 22.425 1.00 89.81 127 ARG A C 1
ATOM 1004 O O . ARG A 1 127 ? -12.821 0.770 23.222 1.00 89.81 127 ARG A O 1
ATOM 1011 N N . GLN A 1 128 ? -12.130 1.038 21.112 1.00 91.62 128 GLN A N 1
ATOM 1012 C CA . GLN A 1 128 ? -13.263 0.333 20.509 1.00 91.62 128 GLN A CA 1
ATOM 1013 C C . GLN A 1 128 ? -12.875 -1.022 19.923 1.00 91.62 128 GLN A C 1
ATOM 1015 O O . GLN A 1 128 ? -11.834 -1.180 19.289 1.00 91.62 128 GLN A O 1
ATOM 1020 N N . ASP A 1 129 ? -13.762 -1.995 20.108 1.00 94.81 129 ASP A N 1
ATOM 1021 C CA . ASP A 1 129 ? -13.839 -3.184 19.266 1.00 94.81 129 ASP A CA 1
ATOM 1022 C C . ASP A 1 129 ? -14.877 -2.913 18.178 1.00 94.81 129 ASP A C 1
ATOM 1024 O O . ASP A 1 129 ? -15.968 -2.421 18.473 1.00 94.81 129 ASP A O 1
ATOM 1028 N N . TYR A 1 130 ? -14.565 -3.213 16.921 1.00 94.94 130 TYR A N 1
ATOM 1029 C CA . TYR A 1 130 ? -15.462 -2.893 15.812 1.00 94.94 130 TYR A CA 1
ATOM 1030 C C . TYR A 1 130 ? -15.361 -3.887 14.658 1.00 94.94 130 TYR A C 1
ATOM 1032 O O . TYR A 1 130 ? -14.406 -4.650 14.534 1.00 94.94 130 TYR A O 1
ATOM 1040 N N . THR A 1 131 ? -16.379 -3.884 13.802 1.00 96.50 131 THR A N 1
ATOM 1041 C CA . THR A 1 131 ? -16.389 -4.538 12.491 1.00 96.50 131 THR A CA 1
ATOM 1042 C C . THR A 1 131 ? -16.699 -3.479 11.445 1.00 96.50 131 THR A C 1
ATOM 1044 O O . THR A 1 131 ? -17.683 -2.751 11.573 1.00 96.50 131 THR A O 1
ATOM 1047 N N . ALA A 1 132 ? -15.845 -3.373 10.435 1.00 95.44 132 ALA A N 1
ATOM 1048 C CA . ALA A 1 132 ? -15.936 -2.354 9.402 1.00 95.44 132 ALA A CA 1
ATOM 1049 C C . ALA A 1 132 ? -15.712 -2.962 8.016 1.00 95.44 132 ALA A C 1
ATOM 1051 O O . ALA A 1 132 ? -15.108 -4.028 7.866 1.00 95.44 132 ALA A O 1
ATOM 1052 N N . ILE A 1 133 ? -16.233 -2.262 7.015 1.00 95.75 133 ILE A N 1
ATOM 1053 C CA . ILE A 1 133 ? -15.994 -2.521 5.599 1.00 95.75 133 ILE A CA 1
ATOM 1054 C C . ILE A 1 133 ? -15.149 -1.351 5.098 1.00 95.75 133 ILE A C 1
ATOM 1056 O O . ILE A 1 133 ? -15.369 -0.224 5.530 1.00 95.75 133 ILE A O 1
ATOM 1060 N N . THR A 1 134 ? -14.153 -1.617 4.264 1.00 96.06 134 THR A N 1
ATOM 1061 C CA . THR A 1 134 ? -13.270 -0.600 3.670 1.00 96.06 134 THR A CA 1
ATOM 1062 C C . THR A 1 134 ? -12.588 -1.197 2.435 1.00 96.06 134 THR A C 1
ATOM 1064 O O . THR A 1 134 ? -12.865 -2.341 2.065 1.00 96.06 134 THR A O 1
ATOM 1067 N N . TYR A 1 135 ? -11.691 -0.443 1.810 1.00 97.50 135 TYR A N 1
ATOM 1068 C CA . TYR A 1 135 ? -10.883 -0.907 0.688 1.00 97.50 135 TYR A CA 1
ATOM 1069 C C . TYR A 1 135 ? -9.446 -1.221 1.105 1.00 97.50 135 TYR A C 1
ATOM 1071 O O . TYR A 1 135 ? -8.892 -0.600 2.019 1.00 97.50 135 TYR A O 1
ATOM 1079 N N . ALA A 1 136 ? -8.842 -2.164 0.387 1.00 98.06 136 ALA A N 1
ATOM 1080 C CA . ALA A 1 136 ? -7.426 -2.481 0.459 1.00 98.06 136 ALA A CA 1
ATOM 1081 C C . ALA A 1 136 ? -6.808 -2.609 -0.938 1.00 98.06 136 ALA A C 1
ATOM 1083 O O . ALA A 1 136 ? -7.494 -2.963 -1.896 1.00 98.06 136 ALA A O 1
ATOM 1084 N N . MET A 1 137 ? -5.500 -2.393 -1.034 1.00 98.19 137 MET A N 1
ATOM 1085 C CA . MET A 1 137 ? -4.686 -2.730 -2.201 1.00 98.19 137 MET A CA 1
ATOM 1086 C C . MET A 1 137 ? -3.646 -3.782 -1.837 1.00 98.19 137 MET A C 1
ATOM 1088 O O . MET A 1 137 ? -3.183 -3.858 -0.693 1.00 98.19 137 MET A O 1
ATOM 1092 N N . SER A 1 138 ? -3.301 -4.594 -2.830 1.00 98.25 138 SER A N 1
ATOM 1093 C CA . SER A 1 138 ? -2.142 -5.472 -2.792 1.00 98.25 138 SER A CA 1
ATOM 1094 C C . SER A 1 138 ? -1.536 -5.585 -4.190 1.00 98.25 138 SER A C 1
ATOM 1096 O O . SER A 1 138 ? -2.238 -5.941 -5.145 1.00 98.25 138 SER A O 1
ATOM 1098 N N . SER A 1 139 ? -0.251 -5.265 -4.299 1.00 97.81 139 SER A N 1
ATOM 1099 C CA . SER A 1 139 ? 0.518 -5.249 -5.538 1.00 97.81 139 SER A CA 1
ATOM 1100 C C . SER A 1 139 ? 1.533 -6.380 -5.596 1.00 97.81 139 SER A C 1
ATOM 1102 O O . SER A 1 139 ? 2.288 -6.616 -4.656 1.00 97.81 139 SER A O 1
ATOM 1104 N N . GLU A 1 140 ? 1.611 -7.016 -6.760 1.00 97.31 140 GLU A N 1
ATOM 1105 C CA . GLU A 1 140 ? 2.702 -7.910 -7.139 1.00 97.31 140 GLU A CA 1
ATOM 1106 C C . GLU A 1 140 ? 3.518 -7.240 -8.240 1.00 97.31 140 GLU A C 1
ATOM 1108 O O . GLU A 1 140 ? 2.959 -6.784 -9.241 1.00 97.31 140 GLU A O 1
ATOM 1113 N N . CYS A 1 141 ? 4.838 -7.181 -8.073 1.00 97.44 141 CYS A N 1
ATOM 1114 C CA . CYS A 1 141 ? 5.747 -6.520 -9.004 1.00 97.44 141 CYS A CA 1
ATOM 1115 C C . CYS A 1 141 ? 6.854 -7.478 -9.460 1.00 97.44 141 CYS A C 1
ATOM 1117 O O . CYS A 1 141 ? 7.274 -8.354 -8.714 1.00 97.44 141 CYS A O 1
ATOM 1119 N N . SER A 1 142 ? 7.341 -7.318 -10.691 1.00 97.00 142 SER A N 1
ATOM 1120 C CA . SER A 1 142 ? 8.460 -8.101 -11.239 1.00 97.00 142 SER A CA 1
ATOM 1121 C C . SER A 1 142 ? 9.338 -7.246 -12.159 1.00 97.00 142 SER A C 1
ATOM 1123 O O . SER A 1 142 ? 8.835 -6.288 -12.760 1.00 97.00 142 SER A O 1
ATOM 1125 N N . PRO A 1 143 ? 10.645 -7.544 -12.274 1.00 95.69 143 PRO A N 1
ATOM 1126 C CA . PRO A 1 143 ? 11.549 -6.768 -13.109 1.00 95.69 143 PRO A CA 1
ATOM 1127 C C . PRO A 1 143 ? 11.237 -6.953 -14.602 1.00 95.69 143 PRO A C 1
ATOM 1129 O O . PRO A 1 143 ? 10.736 -7.993 -15.034 1.00 95.69 143 PRO A O 1
ATOM 1132 N N . LEU A 1 144 ? 11.530 -5.917 -15.388 1.00 95.38 144 LEU A N 1
ATOM 1133 C CA . LEU A 1 144 ? 11.264 -5.853 -16.829 1.00 95.38 144 LEU A CA 1
ATOM 1134 C C . LEU A 1 144 ? 12.420 -5.209 -17.627 1.00 95.38 144 LEU A C 1
ATOM 1136 O O . LEU A 1 144 ? 12.331 -5.103 -18.851 1.00 95.38 144 LEU A O 1
ATOM 1140 N N . SER A 1 145 ? 13.513 -4.797 -16.975 1.00 94.12 145 SER A N 1
ATOM 1141 C CA . SER A 1 145 ? 14.648 -4.102 -17.605 1.00 94.12 145 SER A CA 1
ATOM 1142 C C . SER A 1 145 ? 15.172 -4.795 -18.856 1.00 94.12 145 SER A C 1
ATOM 1144 O O . SER A 1 145 ? 15.324 -4.135 -19.885 1.00 94.12 145 SER A O 1
ATOM 1146 N N . LYS A 1 146 ? 15.405 -6.115 -18.811 1.00 93.56 146 LYS A N 1
ATOM 1147 C CA . LYS A 1 146 ? 15.886 -6.858 -19.990 1.00 93.56 146 LYS A CA 1
ATOM 1148 C C . LYS A 1 146 ? 14.911 -6.807 -21.159 1.00 93.56 146 LYS A C 1
ATOM 1150 O O . LYS A 1 146 ? 15.328 -6.582 -22.291 1.00 93.56 146 LYS A O 1
ATOM 1155 N N . VAL A 1 147 ? 13.622 -7.013 -20.886 1.00 92.88 147 VAL A N 1
ATOM 1156 C CA . VAL A 1 147 ? 12.555 -7.031 -21.904 1.00 92.88 147 VAL A CA 1
ATOM 1157 C C . VAL A 1 147 ? 12.401 -5.654 -22.552 1.00 92.88 147 VAL A C 1
ATOM 1159 O O . VAL A 1 147 ? 12.127 -5.557 -23.744 1.00 92.88 147 VAL A O 1
ATOM 1162 N N . CYS A 1 148 ? 12.632 -4.597 -21.777 1.00 93.19 148 CYS A N 1
ATOM 1163 C CA . CYS A 1 148 ? 12.648 -3.214 -22.236 1.00 93.19 148 CYS A CA 1
ATOM 1164 C C . CYS A 1 148 ? 14.009 -2.745 -22.774 1.00 93.19 148 CYS A C 1
ATOM 1166 O O . CYS A 1 148 ? 14.167 -1.552 -23.028 1.00 93.19 148 CYS A O 1
ATOM 1168 N N . HIS A 1 149 ? 14.998 -3.634 -22.916 1.00 93.38 149 HIS A N 1
ATOM 1169 C CA . HIS A 1 149 ? 16.365 -3.299 -23.329 1.00 93.38 149 HIS A CA 1
ATOM 1170 C C . HIS A 1 149 ? 16.952 -2.082 -22.584 1.00 93.38 149 HIS A C 1
ATOM 1172 O O . HIS A 1 149 ? 17.588 -1.225 -23.201 1.00 93.38 149 HIS A O 1
ATOM 1178 N N . LEU A 1 150 ? 16.715 -1.986 -21.268 1.00 92.44 150 LEU A N 1
ATOM 1179 C CA . LEU A 1 150 ? 17.326 -0.959 -20.426 1.00 92.44 150 LEU A CA 1
ATOM 1180 C C . LEU A 1 150 ? 18.848 -1.059 -20.571 1.00 92.44 150 LEU A C 1
ATOM 1182 O O . LEU A 1 150 ? 19.426 -2.133 -20.388 1.00 92.44 150 LEU A O 1
ATOM 1186 N N . GLY A 1 151 ? 19.497 0.048 -20.917 1.00 88.62 151 GLY A N 1
ATOM 1187 C CA . GLY A 1 151 ? 20.921 0.054 -21.221 1.00 88.62 151 GLY A CA 1
ATOM 1188 C C . GLY A 1 151 ? 21.600 1.352 -20.823 1.00 88.62 151 GLY A C 1
ATOM 1189 O O . GLY A 1 151 ? 20.960 2.382 -20.638 1.00 88.62 151 GLY A O 1
ATOM 1190 N N . ILE A 1 152 ? 22.923 1.300 -20.707 1.00 84.31 152 ILE A N 1
ATOM 1191 C CA . ILE A 1 152 ? 23.746 2.474 -20.411 1.00 84.31 152 ILE A CA 1
ATOM 1192 C C . ILE A 1 152 ? 23.776 3.366 -21.658 1.00 84.31 152 ILE A C 1
ATOM 1194 O O . ILE A 1 152 ? 24.119 2.905 -22.752 1.00 84.31 152 ILE A O 1
ATOM 1198 N N . GLY A 1 153 ? 23.423 4.644 -21.513 1.00 74.06 153 GLY A N 1
ATOM 1199 C CA . GLY A 1 153 ? 23.483 5.604 -22.608 1.00 74.06 153 GLY A CA 1
ATOM 1200 C C . GLY A 1 153 ? 24.911 5.797 -23.114 1.00 74.06 153 GLY A C 1
ATOM 1201 O O . GLY A 1 153 ? 25.866 5.856 -22.344 1.00 74.06 153 GLY A O 1
ATOM 1202 N N . LYS A 1 154 ? 25.069 5.943 -24.435 1.00 68.00 154 LYS A N 1
ATOM 1203 C CA . LYS A 1 154 ? 26.385 6.191 -25.052 1.00 68.00 154 LYS A CA 1
ATOM 1204 C C . LYS A 1 154 ? 26.960 7.577 -24.719 1.00 68.00 154 LYS A C 1
ATOM 1206 O O . LYS A 1 154 ? 28.138 7.808 -24.966 1.00 68.00 154 LYS A O 1
ATOM 1211 N N . ILE A 1 155 ? 26.129 8.503 -24.226 1.00 63.75 155 ILE A N 1
ATOM 1212 C CA . ILE A 1 155 ? 26.479 9.895 -23.917 1.00 63.75 155 ILE A CA 1
ATOM 1213 C C . ILE A 1 155 ? 25.663 10.356 -22.693 1.00 63.75 155 ILE A C 1
ATOM 1215 O O . ILE A 1 155 ? 24.436 10.401 -22.761 1.00 63.75 155 ILE A O 1
ATOM 1219 N N . GLY A 1 156 ? 26.344 10.757 -21.614 1.00 63.09 156 GLY A N 1
ATOM 1220 C CA . GLY A 1 156 ? 25.750 11.410 -20.436 1.00 63.09 156 GLY A CA 1
ATOM 1221 C C . GLY A 1 156 ? 25.090 10.488 -19.397 1.00 63.09 156 GLY A C 1
ATOM 1222 O O . GLY A 1 156 ? 25.118 9.266 -19.512 1.00 63.09 156 GLY A O 1
ATOM 1223 N N . ALA A 1 157 ? 24.484 11.109 -18.378 1.00 68.50 157 ALA A N 1
ATOM 1224 C CA . ALA A 1 157 ? 23.740 10.473 -17.282 1.00 68.50 157 ALA A CA 1
ATOM 1225 C C . ALA A 1 157 ? 22.322 10.047 -17.716 1.00 68.50 157 ALA A C 1
ATOM 1227 O O . ALA A 1 157 ? 21.323 10.504 -17.169 1.00 68.50 157 ALA A O 1
ATOM 1228 N N . SER A 1 158 ? 22.235 9.275 -18.797 1.00 80.50 158 SER A N 1
ATOM 1229 C CA . SER A 1 158 ? 20.974 8.887 -19.427 1.00 80.50 158 SER A CA 1
ATOM 1230 C C . SER A 1 158 ? 20.929 7.377 -19.582 1.00 80.50 158 SER A C 1
ATOM 1232 O O . SER A 1 158 ? 21.829 6.794 -20.193 1.00 80.50 158 SER A O 1
ATOM 1234 N N . THR A 1 159 ? 19.873 6.753 -19.067 1.00 87.94 159 THR A N 1
ATOM 1235 C CA . THR A 1 159 ? 19.672 5.302 -19.169 1.00 87.94 159 THR A CA 1
ATOM 1236 C C . THR A 1 159 ? 18.483 5.036 -20.092 1.00 87.94 159 THR A C 1
ATOM 1238 O O . THR A 1 159 ? 17.335 5.014 -19.634 1.00 87.94 159 THR A O 1
ATOM 1241 N N . PRO A 1 160 ? 18.715 4.931 -21.418 1.00 91.38 160 PRO A N 1
ATOM 1242 C CA . PRO A 1 160 ? 17.661 4.685 -22.390 1.00 91.38 160 PRO A CA 1
ATOM 1243 C C . PRO A 1 160 ? 17.006 3.314 -22.208 1.00 91.38 160 PRO A C 1
ATOM 1245 O O . PRO A 1 160 ? 17.653 2.326 -21.854 1.00 91.38 160 PRO A O 1
ATOM 1248 N N . PHE A 1 161 ? 15.716 3.260 -22.528 1.00 92.56 161 PHE A N 1
ATOM 1249 C CA . PHE A 1 161 ? 14.916 2.043 -22.546 1.00 92.56 161 PHE A CA 1
ATOM 1250 C C . PHE A 1 161 ? 13.838 2.088 -23.627 1.00 92.56 161 PHE A C 1
ATOM 1252 O O . PHE A 1 161 ? 13.406 3.151 -24.081 1.00 92.56 161 PHE A O 1
ATOM 1259 N N . ASN A 1 162 ? 13.379 0.909 -24.031 1.00 92.38 162 ASN A N 1
ATOM 1260 C CA . ASN A 1 162 ? 12.399 0.730 -25.084 1.00 92.38 162 ASN A CA 1
ATOM 1261 C C . ASN A 1 162 ? 11.535 -0.525 -24.844 1.00 92.38 162 ASN A C 1
ATOM 1263 O O . ASN A 1 162 ? 11.810 -1.598 -25.382 1.00 92.38 162 ASN A O 1
ATOM 1267 N N . CYS A 1 163 ? 10.447 -0.381 -24.082 1.00 88.19 163 CYS A N 1
ATOM 1268 C CA . CYS A 1 163 ? 9.382 -1.382 -23.973 1.00 88.19 163 CYS A CA 1
ATOM 1269 C C . CYS A 1 163 ? 8.434 -1.265 -25.191 1.00 88.19 163 CYS A C 1
ATOM 1271 O O . CYS A 1 163 ? 7.276 -0.860 -25.070 1.00 88.19 163 CYS A O 1
ATOM 1273 N N . THR A 1 164 ? 8.919 -1.559 -26.406 1.00 66.62 164 THR A N 1
ATOM 1274 C CA . THR A 1 164 ? 8.250 -1.141 -27.665 1.00 66.62 164 THR A CA 1
ATOM 1275 C C . THR A 1 164 ? 6.851 -1.725 -27.861 1.00 66.62 164 THR A C 1
ATOM 1277 O O . THR A 1 164 ? 5.999 -1.084 -28.469 1.00 66.62 164 THR A O 1
ATOM 1280 N N . ARG A 1 165 ? 6.577 -2.920 -27.317 1.00 68.88 165 ARG A N 1
ATOM 1281 C CA . ARG A 1 165 ? 5.234 -3.539 -27.340 1.00 68.88 165 ARG A CA 1
ATOM 1282 C C . ARG A 1 165 ? 4.205 -2.796 -26.484 1.00 68.88 165 ARG A C 1
ATOM 1284 O O . ARG A 1 165 ? 3.015 -3.066 -26.603 1.00 68.88 165 ARG A O 1
ATOM 1291 N N . ASN A 1 166 ? 4.673 -1.901 -25.620 1.00 67.25 166 ASN A N 1
ATOM 1292 C CA . ASN A 1 166 ? 3.909 -1.291 -24.540 1.00 67.25 166 ASN A CA 1
ATOM 1293 C C . ASN A 1 166 ? 3.791 0.233 -24.700 1.00 67.25 166 ASN A C 1
ATOM 1295 O O . ASN A 1 166 ? 3.109 0.885 -23.915 1.00 67.25 166 ASN A O 1
ATOM 1299 N N . GLY A 1 167 ? 4.469 0.823 -25.690 1.00 78.56 167 GLY A N 1
ATOM 1300 C CA . GLY A 1 167 ? 4.508 2.277 -25.886 1.00 78.56 167 GLY A CA 1
ATOM 1301 C C . GLY A 1 167 ? 5.264 3.048 -24.795 1.00 78.56 167 GLY A C 1
ATOM 1302 O O . GLY A 1 167 ? 5.221 4.274 -24.799 1.00 78.56 167 GLY A O 1
ATOM 1303 N N . PHE A 1 168 ? 5.959 2.352 -23.888 1.00 88.12 168 PHE A N 1
ATOM 1304 C CA . PHE A 1 168 ? 6.776 2.950 -22.833 1.00 88.12 168 PHE A CA 1
ATOM 1305 C C . PHE A 1 168 ? 8.249 2.902 -23.243 1.00 88.12 168 PHE A C 1
ATOM 1307 O O . PHE A 1 168 ? 8.900 1.857 -23.219 1.00 88.12 168 PHE A O 1
ATOM 1314 N N . SER A 1 169 ? 8.776 4.040 -23.676 1.00 90.25 169 SER A N 1
ATOM 1315 C CA . SER A 1 169 ? 10.158 4.179 -24.137 1.00 90.25 169 SER A CA 1
ATOM 1316 C C . SER A 1 169 ? 10.652 5.587 -23.867 1.00 90.25 169 SER A C 1
ATOM 1318 O O . SER A 1 169 ? 9.885 6.540 -24.002 1.00 90.25 169 SER A O 1
ATOM 1320 N N . GLY A 1 170 ? 11.934 5.732 -23.562 1.00 89.50 170 GLY A N 1
ATOM 1321 C CA . GLY A 1 170 ? 12.524 7.028 -23.267 1.00 89.50 170 GLY A CA 1
ATOM 1322 C C . GLY A 1 170 ? 13.901 6.873 -22.650 1.00 89.50 170 GLY A C 1
ATOM 1323 O O . GLY A 1 170 ? 14.646 5.953 -22.989 1.00 89.50 170 GLY A O 1
ATOM 1324 N N . ALA A 1 171 ? 14.226 7.776 -21.733 1.00 88.12 171 ALA A N 1
ATOM 1325 C CA . ALA A 1 171 ? 15.408 7.685 -20.898 1.00 88.12 171 ALA A CA 1
ATOM 1326 C C . ALA A 1 171 ? 15.037 7.972 -19.448 1.00 88.12 171 ALA A C 1
ATOM 1328 O O . ALA A 1 171 ? 14.296 8.917 -19.163 1.00 88.12 171 ALA A O 1
ATOM 1329 N N . ILE A 1 172 ? 15.589 7.172 -18.541 1.00 87.44 172 ILE A N 1
ATOM 1330 C CA . ILE A 1 172 ? 15.604 7.510 -17.123 1.00 87.44 172 ILE A CA 1
ATOM 1331 C C . ILE A 1 172 ? 16.637 8.629 -16.960 1.00 87.44 172 ILE A C 1
ATOM 1333 O O . ILE A 1 172 ? 17.783 8.491 -17.393 1.00 87.44 172 ILE A O 1
ATOM 1337 N N . THR A 1 173 ? 16.190 9.757 -16.412 1.00 77.62 173 THR A N 1
ATOM 1338 C CA . THR A 1 173 ? 16.994 10.973 -16.203 1.00 77.62 173 THR A CA 1
ATOM 1339 C C . THR A 1 173 ? 16.856 11.482 -14.772 1.00 77.62 173 THR A C 1
ATOM 1341 O O . THR A 1 173 ? 17.851 11.829 -14.145 1.00 77.62 173 THR A O 1
ATOM 1344 N N . THR A 1 174 ? 15.634 11.486 -14.235 1.00 73.62 174 THR A N 1
ATOM 1345 C CA . THR A 1 174 ? 15.314 11.724 -12.823 1.00 73.62 174 THR A CA 1
ATOM 1346 C C . THR A 1 174 ? 14.035 10.973 -12.425 1.00 73.62 174 THR A C 1
ATOM 1348 O O . THR A 1 174 ? 13.228 10.616 -13.284 1.00 73.62 174 THR A O 1
ATOM 1351 N N . SER A 1 175 ? 13.872 10.771 -11.110 1.00 80.12 175 SER A N 1
ATOM 1352 C CA . SER A 1 175 ? 12.682 10.235 -10.423 1.00 80.12 175 SER A CA 1
ATOM 1353 C C . SER A 1 175 ? 12.198 8.836 -10.855 1.00 80.12 175 SER A C 1
ATOM 1355 O O . SER A 1 175 ? 12.956 8.032 -11.401 1.00 80.12 175 SER A O 1
ATOM 1357 N N . ILE A 1 176 ? 10.960 8.499 -10.475 1.00 87.69 176 ILE A N 1
ATOM 1358 C CA . ILE A 1 176 ? 10.231 7.317 -10.929 1.00 87.69 176 ILE A CA 1
ATOM 1359 C C . ILE A 1 176 ? 9.141 7.758 -11.910 1.00 87.69 176 ILE A C 1
ATOM 1361 O O . ILE A 1 176 ? 8.369 8.669 -11.622 1.00 87.69 176 ILE A O 1
ATOM 1365 N N . GLN A 1 177 ? 9.085 7.112 -13.069 1.00 88.56 177 GLN A N 1
ATOM 1366 C CA . GLN A 1 177 ? 8.100 7.360 -14.120 1.00 88.56 177 GLN A CA 1
ATOM 1367 C C . GLN A 1 177 ? 7.142 6.172 -14.168 1.00 88.56 177 GLN A C 1
ATOM 1369 O O . GLN A 1 177 ? 7.599 5.045 -14.351 1.00 88.56 177 GLN A O 1
ATOM 1374 N N . LEU A 1 178 ? 5.837 6.407 -14.010 1.00 89.38 178 LEU A N 1
ATOM 1375 C CA . LEU A 1 178 ? 4.806 5.365 -14.053 1.00 89.38 178 LEU A CA 1
ATOM 1376 C C . LEU A 1 178 ? 3.907 5.530 -15.285 1.00 89.38 178 LEU A C 1
ATOM 1378 O O . LEU A 1 178 ? 3.455 6.635 -15.581 1.00 89.38 178 LEU A O 1
ATOM 1382 N N . GLN A 1 179 ? 3.589 4.424 -15.960 1.00 89.56 179 GLN A N 1
ATOM 1383 C CA . GLN A 1 179 ? 2.577 4.371 -17.018 1.00 89.56 179 GLN A CA 1
ATOM 1384 C C . GLN A 1 179 ? 1.597 3.224 -16.757 1.00 89.56 179 GLN A C 1
ATOM 1386 O O . GLN A 1 179 ? 2.009 2.092 -16.508 1.00 89.56 179 GLN A O 1
ATOM 1391 N N . TYR A 1 180 ? 0.297 3.516 -16.833 1.00 89.25 180 TYR A N 1
ATOM 1392 C CA . TYR A 1 180 ? -0.782 2.581 -16.505 1.00 89.25 180 TYR A CA 1
ATOM 1393 C C . TYR A 1 180 ? -1.417 1.941 -17.753 1.00 89.25 180 TYR A C 1
ATOM 1395 O O . TYR A 1 180 ? -1.396 2.505 -18.858 1.00 89.25 180 TYR A O 1
ATOM 1403 N N . TYR A 1 181 ? -1.979 0.745 -17.555 1.00 88.75 181 TYR A N 1
ATOM 1404 C CA . TYR A 1 181 ? -2.471 -0.166 -18.588 1.00 88.75 181 TYR A CA 1
ATOM 1405 C C . TYR A 1 181 ? -3.744 -0.906 -18.163 1.00 88.75 181 TYR A C 1
ATOM 1407 O O . TYR A 1 181 ? -3.977 -1.174 -16.984 1.00 88.75 181 TYR A O 1
ATOM 1415 N N . THR A 1 182 ? -4.548 -1.281 -19.160 1.00 85.81 182 THR A N 1
ATOM 1416 C CA . THR A 1 182 ? -5.797 -2.049 -18.973 1.00 85.81 182 THR A CA 1
ATOM 1417 C C . THR A 1 182 ? -5.606 -3.568 -18.970 1.00 85.81 182 THR A C 1
ATOM 1419 O O . THR A 1 182 ? -6.505 -4.289 -18.543 1.00 85.81 182 THR A O 1
ATOM 1422 N N . ASP A 1 183 ? -4.462 -4.069 -19.447 1.00 87.50 183 ASP A N 1
ATOM 1423 C CA . ASP A 1 183 ? -4.231 -5.486 -19.733 1.00 87.50 183 ASP A CA 1
ATOM 1424 C C . ASP A 1 183 ? -2.893 -6.009 -19.166 1.00 87.50 183 ASP A C 1
ATOM 1426 O O . ASP A 1 183 ? -1.910 -5.265 -19.131 1.00 87.50 183 ASP A O 1
ATOM 1430 N N . PRO A 1 184 ? -2.800 -7.304 -18.796 1.00 89.12 184 PRO A N 1
ATOM 1431 C CA . PRO A 1 184 ? -1.583 -7.896 -18.224 1.00 89.12 184 PRO A CA 1
ATOM 1432 C C . PRO A 1 184 ? -0.405 -7.973 -19.206 1.00 89.12 184 PRO A C 1
ATOM 1434 O O . PRO A 1 184 ? 0.742 -8.113 -18.782 1.00 89.12 184 PRO A O 1
ATOM 1437 N N . ASN A 1 185 ? -0.672 -7.886 -20.514 1.00 88.75 185 ASN A N 1
ATOM 1438 C CA . ASN A 1 185 ? 0.363 -7.815 -21.547 1.00 88.75 185 ASN A CA 1
ATOM 1439 C C . ASN A 1 185 ? 0.872 -6.380 -21.765 1.00 88.75 185 ASN A C 1
ATOM 1441 O O . ASN A 1 185 ? 1.793 -6.182 -22.560 1.00 88.75 185 ASN A O 1
ATOM 1445 N N . LEU A 1 186 ? 0.303 -5.403 -21.044 1.00 87.75 186 LEU A N 1
ATOM 1446 C CA . LEU A 1 186 ? 0.696 -3.997 -21.033 1.00 87.75 186 LEU A CA 1
ATOM 1447 C C . LEU A 1 186 ? 0.642 -3.388 -22.449 1.00 87.75 186 LEU A C 1
ATOM 1449 O O . LEU A 1 186 ? 1.500 -2.601 -22.833 1.00 87.75 186 LEU A O 1
ATOM 1453 N N . SER A 1 187 ? -0.324 -3.810 -23.267 1.00 86.06 187 SER A N 1
ATOM 1454 C CA . SER A 1 187 ? -0.453 -3.441 -24.686 1.00 86.06 187 SER A CA 1
ATOM 1455 C C . SER A 1 187 ? -1.397 -2.257 -24.929 1.00 86.06 187 SER A C 1
ATOM 1457 O O . SER A 1 187 ? -1.312 -1.590 -25.960 1.00 86.06 187 SER A O 1
ATOM 1459 N N . ARG A 1 188 ? -2.293 -1.973 -23.978 1.00 82.69 188 ARG A N 1
ATOM 1460 C CA . ARG A 1 188 ? -3.312 -0.920 -24.039 1.00 82.69 188 ARG A CA 1
ATOM 1461 C C . ARG A 1 188 ? -3.156 0.032 -22.861 1.00 82.69 188 ARG A C 1
ATOM 1463 O O . ARG A 1 188 ? -3.714 -0.195 -21.784 1.00 82.69 188 ARG A O 1
ATOM 1470 N N . SER A 1 189 ? -2.380 1.094 -23.074 1.00 79.75 189 SER A N 1
ATOM 1471 C CA . SER A 1 189 ? -2.180 2.146 -22.075 1.00 79.75 189 SER A CA 1
ATOM 1472 C C . SER A 1 189 ? -3.416 3.037 -21.921 1.00 79.75 189 SER A C 1
ATOM 1474 O O . SER A 1 189 ? -4.123 3.318 -22.887 1.00 79.75 189 SER A O 1
ATOM 1476 N N . THR A 1 190 ? -3.644 3.529 -20.706 1.00 71.62 190 THR A N 1
ATOM 1477 C CA . THR A 1 190 ? -4.763 4.407 -20.329 1.00 71.62 190 THR A CA 1
ATOM 1478 C C . THR A 1 190 ? -4.419 5.895 -20.404 1.00 71.62 190 THR A C 1
ATOM 1480 O O . THR A 1 190 ? -4.983 6.700 -19.666 1.00 71.62 190 THR A O 1
ATOM 1483 N N . ALA A 1 191 ? -3.495 6.282 -21.288 1.00 60.06 191 ALA A N 1
ATOM 1484 C CA . ALA A 1 191 ? -2.910 7.627 -21.379 1.00 60.06 191 ALA A CA 1
ATOM 1485 C C . ALA A 1 191 ? -3.904 8.794 -21.614 1.00 60.06 191 ALA A C 1
ATOM 1487 O O . ALA A 1 191 ? -3.480 9.942 -21.703 1.00 60.06 191 ALA A O 1
ATOM 1488 N N . LEU A 1 192 ? -5.208 8.517 -21.741 1.00 51.25 192 LEU A N 1
ATOM 1489 C CA . LEU A 1 192 ? -6.260 9.480 -22.074 1.00 51.25 192 LEU A CA 1
ATOM 1490 C C . LEU A 1 192 ? -7.520 9.397 -21.182 1.00 51.25 192 LEU A C 1
ATOM 1492 O O . LEU A 1 192 ? -8.505 10.058 -21.504 1.00 51.25 192 LEU A O 1
ATOM 1496 N N . GLY A 1 193 ? -7.555 8.623 -20.081 1.00 51.38 193 GLY A N 1
ATOM 1497 C CA . GLY A 1 193 ? -8.787 8.586 -19.277 1.00 51.38 193 GLY A CA 1
ATOM 1498 C C . GLY A 1 193 ? -8.795 7.838 -17.941 1.00 51.38 193 GLY A C 1
ATOM 1499 O O . GLY A 1 193 ? -8.062 6.883 -17.717 1.00 51.38 193 GLY A O 1
ATOM 1500 N N . VAL A 1 194 ? -9.724 8.281 -17.084 1.00 53.12 194 VAL A N 1
ATOM 1501 C CA . VAL A 1 194 ? -10.142 7.691 -15.790 1.00 53.12 194 VAL A CA 1
ATOM 1502 C C . VAL A 1 194 ? -10.918 6.371 -15.960 1.00 53.12 194 VAL A C 1
ATOM 1504 O O . VAL A 1 194 ? -11.101 5.620 -15.006 1.00 53.12 194 VAL A O 1
ATOM 1507 N N . GLN A 1 195 ? -11.424 6.095 -17.164 1.00 56.22 195 GLN A N 1
ATOM 1508 C CA . GLN A 1 195 ? -12.287 4.949 -17.449 1.00 56.22 195 GLN A CA 1
ATOM 1509 C C . GLN A 1 195 ? -11.504 3.812 -18.109 1.00 56.22 195 GLN A C 1
ATOM 1511 O O . GLN A 1 195 ? -10.865 4.016 -19.139 1.00 56.22 195 GLN A O 1
ATOM 1516 N N . GLY A 1 196 ? -11.637 2.600 -17.563 1.00 61.44 196 GLY A N 1
ATOM 1517 C CA . GLY A 1 196 ? -11.141 1.368 -18.189 1.00 61.44 196 GLY A CA 1
ATOM 1518 C C . GLY A 1 196 ? -10.131 0.576 -17.361 1.00 61.44 196 GLY A C 1
ATOM 1519 O O . GLY A 1 196 ? -9.626 -0.433 -17.849 1.00 61.44 196 GLY A O 1
ATOM 1520 N N . PHE A 1 197 ? -9.845 0.977 -16.121 1.00 72.38 197 PHE A N 1
ATOM 1521 C CA . PHE A 1 197 ? -9.007 0.177 -15.236 1.00 72.38 197 PHE A CA 1
ATOM 1522 C C . PHE A 1 197 ? -9.779 -1.052 -14.753 1.00 72.38 197 PHE A C 1
ATOM 1524 O O . PHE A 1 197 ? -10.792 -0.959 -14.055 1.00 72.38 197 PHE A O 1
ATOM 1531 N N . HIS A 1 198 ? -9.308 -2.224 -15.168 1.00 86.31 198 HIS A N 1
ATOM 1532 C CA . HIS A 1 198 ? -9.793 -3.499 -14.659 1.00 86.31 198 HIS A CA 1
ATOM 1533 C C . HIS A 1 198 ? -9.291 -3.732 -13.225 1.00 86.31 198 HIS A C 1
ATOM 1535 O O . HIS A 1 198 ? -8.469 -2.975 -12.716 1.00 86.31 198 HIS A O 1
ATOM 1541 N N . ASN A 1 199 ? -9.801 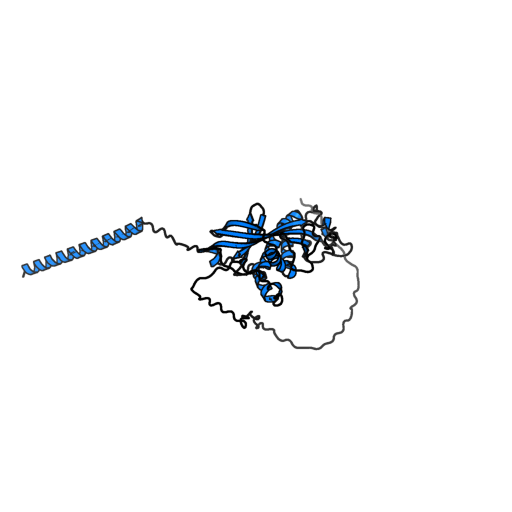-4.775 -12.566 1.00 92.12 199 ASN A N 1
ATOM 1542 C CA . ASN A 1 199 ? -9.260 -5.245 -11.293 1.00 92.12 199 ASN A CA 1
ATOM 1543 C C . ASN A 1 199 ? -8.706 -6.673 -11.470 1.00 92.12 199 ASN A C 1
ATOM 1545 O O . ASN A 1 199 ? -9.506 -7.589 -11.697 1.00 92.12 199 ASN A O 1
ATOM 1549 N N . PRO A 1 200 ? -7.383 -6.899 -11.376 1.00 94.56 200 PRO A N 1
ATOM 1550 C CA . PRO A 1 200 ? -6.333 -5.916 -11.087 1.00 94.56 200 PRO A CA 1
ATOM 1551 C C . PRO A 1 200 ? -6.106 -4.892 -12.208 1.00 94.56 200 PRO A C 1
ATOM 1553 O O . PRO A 1 200 ? -6.434 -5.150 -13.369 1.00 94.56 200 PRO A O 1
ATOM 1556 N N . PHE A 1 201 ? -5.508 -3.755 -11.845 1.00 92.31 201 PHE A N 1
ATOM 1557 C CA . PHE A 1 201 ? -4.938 -2.793 -12.791 1.00 92.31 201 PHE A CA 1
ATOM 1558 C C . PHE A 1 201 ? -3.428 -3.012 -12.925 1.00 92.31 201 PHE A C 1
ATOM 1560 O O . PHE A 1 201 ? -2.787 -3.575 -12.033 1.00 92.31 201 PHE A O 1
ATOM 1567 N N . TYR A 1 202 ? -2.850 -2.563 -14.039 1.00 93.12 202 TYR A N 1
ATOM 1568 C CA . TYR A 1 202 ? -1.455 -2.836 -14.378 1.00 93.12 202 TYR A CA 1
ATOM 1569 C C . TYR A 1 202 ? -0.676 -1.548 -14.633 1.00 93.12 202 TYR A C 1
ATOM 1571 O O . TYR A 1 202 ? -1.220 -0.581 -15.170 1.00 93.12 202 TYR A O 1
ATOM 1579 N N . PHE A 1 203 ? 0.612 -1.539 -14.293 1.00 92.69 203 PHE A N 1
ATOM 1580 C CA . PHE A 1 203 ? 1.510 -0.437 -14.635 1.00 92.69 203 PHE A CA 1
ATOM 1581 C C . PHE A 1 203 ? 2.945 -0.898 -14.894 1.00 92.69 203 PHE A C 1
ATOM 1583 O O . PHE A 1 203 ? 3.378 -1.942 -14.403 1.00 92.69 203 PHE A O 1
ATOM 1590 N N . ILE A 1 204 ? 3.684 -0.100 -15.666 1.00 93.50 204 ILE A N 1
ATOM 1591 C CA . ILE A 1 204 ? 5.144 -0.173 -15.778 1.00 93.50 204 ILE A CA 1
ATOM 1592 C C . ILE A 1 204 ? 5.725 1.029 -15.035 1.00 93.50 204 ILE A C 1
ATOM 1594 O O . ILE A 1 204 ? 5.202 2.138 -15.147 1.00 93.50 204 ILE A O 1
ATOM 1598 N N . GLY A 1 205 ? 6.797 0.804 -14.280 1.00 92.56 205 GLY A N 1
ATOM 1599 C CA . GLY A 1 205 ? 7.623 1.850 -13.693 1.00 92.56 205 GLY A CA 1
ATOM 1600 C C . GLY A 1 205 ? 9.039 1.825 -14.263 1.00 92.56 205 GLY A C 1
ATOM 1601 O O . GLY A 1 205 ? 9.628 0.755 -14.395 1.00 92.56 205 GLY A O 1
ATOM 1602 N N . ALA A 1 206 ? 9.607 2.989 -14.563 1.00 92.44 206 ALA A N 1
ATOM 1603 C CA . ALA A 1 206 ? 11.043 3.167 -14.768 1.00 92.44 206 ALA A CA 1
ATOM 1604 C C . ALA A 1 206 ? 11.587 4.012 -13.615 1.00 92.44 206 ALA A C 1
ATOM 1606 O O . ALA A 1 206 ? 11.082 5.107 -13.371 1.00 92.44 206 ALA A O 1
ATOM 1607 N N . ALA A 1 207 ? 12.562 3.491 -12.871 1.00 90.44 207 ALA A N 1
ATOM 1608 C CA . ALA A 1 207 ? 12.951 4.049 -11.582 1.00 90.44 207 ALA A CA 1
ATOM 1609 C C . ALA A 1 207 ? 14.466 4.262 -11.464 1.00 90.44 207 ALA A C 1
ATOM 1611 O O . ALA A 1 207 ? 15.256 3.341 -11.683 1.00 90.44 207 ALA A O 1
ATOM 1612 N N . PHE A 1 208 ? 14.836 5.481 -11.063 1.00 86.81 208 PHE A N 1
ATOM 1613 C CA . PHE A 1 208 ? 16.204 5.907 -10.777 1.00 86.81 208 PHE A CA 1
ATOM 1614 C C . PHE A 1 208 ? 16.581 5.697 -9.300 1.00 86.81 208 PHE A C 1
ATOM 1616 O O . PHE A 1 208 ? 15.835 6.081 -8.394 1.00 86.81 208 PHE A O 1
ATOM 1623 N N . LEU A 1 209 ? 17.775 5.154 -9.052 1.00 79.50 209 LEU A N 1
ATOM 1624 C CA . LEU A 1 209 ? 18.367 4.918 -7.733 1.00 79.50 209 LEU A CA 1
ATOM 1625 C C . LEU A 1 209 ? 19.753 5.583 -7.639 1.00 79.50 209 LEU A C 1
ATOM 1627 O O . LEU A 1 209 ? 20.627 5.280 -8.452 1.00 79.50 209 LEU A O 1
ATOM 1631 N N . PRO A 1 210 ? 20.009 6.428 -6.623 1.00 74.75 210 PRO A N 1
ATOM 1632 C CA . PRO A 1 210 ? 21.288 7.117 -6.491 1.00 74.75 210 PRO A CA 1
ATOM 1633 C C . PRO A 1 210 ? 22.452 6.172 -6.138 1.00 74.75 210 PRO A C 1
ATOM 1635 O O . PRO A 1 210 ? 22.291 5.194 -5.403 1.00 74.75 210 PRO A O 1
ATOM 1638 N N . SER A 1 211 ? 23.649 6.533 -6.604 1.00 65.19 211 SER A N 1
ATOM 1639 C CA . SER A 1 211 ? 24.889 5.735 -6.701 1.00 65.19 211 SER A CA 1
ATOM 1640 C C . SER A 1 211 ? 25.458 5.043 -5.456 1.00 65.19 211 SER A C 1
ATOM 1642 O O . SER A 1 211 ? 26.436 4.302 -5.549 1.00 65.19 211 SER A O 1
ATOM 1644 N N . GLN A 1 212 ? 24.861 5.226 -4.281 1.00 65.75 212 GLN A N 1
ATOM 1645 C CA . GLN A 1 212 ? 25.344 4.660 -3.016 1.00 65.75 212 GLN A CA 1
ATOM 1646 C C . GLN A 1 212 ? 24.753 3.277 -2.690 1.00 65.75 212 GLN A C 1
ATOM 1648 O O . GLN A 1 212 ? 24.791 2.846 -1.535 1.00 65.75 212 GLN A O 1
ATOM 1653 N N . TRP A 1 213 ? 24.145 2.595 -3.661 1.00 66.88 213 TRP A N 1
ATOM 1654 C CA . TRP A 1 213 ? 23.626 1.242 -3.471 1.00 66.88 213 TRP A CA 1
ATOM 1655 C C . TRP A 1 213 ? 24.712 0.193 -3.761 1.00 66.88 213 TRP A C 1
ATOM 1657 O O . TRP A 1 213 ? 25.178 0.122 -4.902 1.00 66.88 213 TRP A O 1
ATOM 1667 N N . PRO A 1 214 ? 25.083 -0.677 -2.796 1.00 64.88 214 PRO A N 1
ATOM 1668 C CA . PRO A 1 214 ? 25.771 -1.936 -3.088 1.00 64.88 214 PRO A CA 1
ATOM 1669 C C . PRO A 1 214 ? 24.809 -2.905 -3.795 1.00 64.88 214 PRO A C 1
ATOM 1671 O O . PRO A 1 214 ? 24.387 -3.914 -3.234 1.00 64.88 214 PRO A O 1
ATOM 1674 N N . ALA A 1 215 ? 24.426 -2.558 -5.025 1.00 62.22 215 ALA A N 1
ATOM 1675 C CA . ALA A 1 215 ? 23.563 -3.375 -5.860 1.00 62.22 215 ALA A CA 1
ATOM 1676 C C . ALA A 1 215 ? 24.204 -4.755 -6.094 1.00 62.22 215 ALA A C 1
ATOM 1678 O O . ALA A 1 215 ? 25.433 -4.837 -6.214 1.00 62.22 215 ALA A O 1
ATOM 1679 N N . PRO A 1 216 ? 23.408 -5.829 -6.218 1.00 66.56 216 PRO A N 1
ATOM 1680 C CA . PRO A 1 216 ? 23.931 -7.158 -6.504 1.00 66.56 216 PRO A CA 1
ATOM 1681 C C . PRO A 1 216 ? 24.698 -7.136 -7.826 1.00 66.56 216 PRO A C 1
ATOM 1683 O O . PRO A 1 216 ? 24.114 -6.922 -8.886 1.00 66.56 216 PRO A O 1
ATOM 1686 N N . THR A 1 217 ? 26.003 -7.408 -7.788 1.00 66.25 217 THR A N 1
ATOM 1687 C CA . THR A 1 217 ? 26.895 -7.365 -8.965 1.00 66.25 217 THR A CA 1
ATOM 1688 C C . THR A 1 217 ? 26.544 -8.374 -10.062 1.00 66.25 217 THR A C 1
ATOM 1690 O O . THR A 1 217 ? 27.151 -8.356 -11.130 1.00 66.25 217 THR A O 1
ATOM 1693 N N . HIS A 1 218 ? 25.579 -9.258 -9.803 1.00 78.94 218 HIS A N 1
ATOM 1694 C CA . HIS A 1 218 ? 25.137 -10.321 -10.701 1.00 78.94 218 HIS A CA 1
ATOM 1695 C C . HIS A 1 218 ? 23.670 -10.190 -11.136 1.00 78.94 218 HIS A C 1
ATOM 1697 O O . HIS A 1 218 ? 23.229 -10.973 -11.978 1.00 78.94 218 HIS A O 1
ATOM 1703 N N . ASP A 1 219 ? 22.909 -9.217 -10.617 1.00 87.69 219 ASP A N 1
ATOM 1704 C CA . ASP A 1 219 ? 21.522 -9.037 -11.047 1.00 87.69 219 ASP A CA 1
ATOM 1705 C C . ASP A 1 219 ? 21.433 -8.159 -12.300 1.00 87.69 219 ASP A C 1
ATOM 1707 O O . ASP A 1 219 ? 21.358 -6.933 -12.274 1.00 87.69 219 ASP A O 1
ATOM 1711 N N . THR A 1 220 ? 21.423 -8.865 -13.421 1.00 90.69 220 THR A N 1
ATOM 1712 C CA . THR A 1 220 ? 21.242 -8.367 -14.791 1.00 90.69 220 THR A CA 1
ATOM 1713 C C . THR A 1 220 ? 19.958 -7.569 -15.080 1.00 90.69 220 THR A C 1
ATOM 1715 O O . THR A 1 220 ? 19.835 -7.062 -16.192 1.00 90.69 220 THR A O 1
ATOM 1718 N N . GLU A 1 221 ? 18.992 -7.459 -14.159 1.00 92.88 221 GLU A N 1
ATOM 1719 C CA . GLU A 1 221 ? 17.860 -6.526 -14.311 1.00 92.88 221 GLU A CA 1
ATOM 1720 C C . GLU A 1 221 ? 18.190 -5.109 -13.807 1.00 92.88 221 GLU A C 1
ATOM 1722 O O . GLU A 1 221 ? 17.473 -4.160 -14.123 1.00 92.88 221 GLU A O 1
ATOM 1727 N N . ILE A 1 222 ? 19.277 -4.931 -13.050 1.00 89.81 222 ILE A N 1
ATOM 1728 C CA . ILE A 1 222 ? 19.717 -3.625 -12.551 1.00 89.81 222 ILE A CA 1
ATOM 1729 C C . ILE A 1 222 ? 20.839 -3.107 -13.448 1.00 89.81 222 ILE A C 1
ATOM 1731 O O . ILE A 1 222 ? 21.935 -3.669 -13.499 1.00 89.81 222 ILE A O 1
ATOM 1735 N N . VAL A 1 223 ? 20.595 -1.990 -14.130 1.00 88.94 223 VAL A N 1
ATOM 1736 C CA . VAL A 1 223 ? 21.619 -1.341 -14.954 1.00 88.94 223 VAL A CA 1
ATOM 1737 C C . VAL A 1 223 ? 22.450 -0.392 -14.100 1.00 88.94 223 VAL A C 1
ATOM 1739 O O . VAL A 1 223 ? 21.926 0.387 -13.306 1.00 88.94 223 VAL A O 1
ATOM 1742 N N . SER A 1 224 ? 23.770 -0.491 -14.260 1.00 84.88 224 SER A N 1
ATOM 1743 C CA . SER A 1 224 ? 24.760 0.350 -13.589 1.00 84.88 224 SER A CA 1
ATOM 1744 C C . SER A 1 224 ? 25.154 1.518 -14.481 1.00 84.88 224 SER A C 1
ATOM 1746 O O . SER A 1 224 ? 25.758 1.315 -15.531 1.00 84.88 224 SER A O 1
ATOM 1748 N N . GLU A 1 225 ? 24.815 2.734 -14.070 1.00 78.62 225 GLU A N 1
ATOM 1749 C CA . GLU A 1 225 ? 25.064 3.950 -14.842 1.00 78.62 225 GLU A CA 1
ATOM 1750 C C . GLU A 1 225 ? 26.515 4.433 -14.713 1.00 78.62 225 GLU A C 1
ATOM 1752 O O . GLU A 1 225 ? 27.224 4.104 -13.757 1.00 78.62 225 GLU A O 1
ATOM 1757 N N . VAL A 1 226 ? 26.953 5.267 -15.663 1.00 76.81 226 VAL A N 1
ATOM 1758 C CA . VAL A 1 226 ? 28.337 5.779 -15.746 1.00 76.81 226 VAL A CA 1
ATOM 1759 C C . VAL A 1 226 ? 28.751 6.557 -14.489 1.00 76.81 226 VAL A C 1
ATOM 1761 O O . VAL A 1 226 ? 29.912 6.509 -14.089 1.00 76.81 226 VAL A O 1
ATOM 1764 N N . HIS A 1 227 ? 27.806 7.237 -13.835 1.00 77.38 227 HIS A N 1
ATOM 1765 C CA . HIS A 1 227 ? 28.043 8.013 -12.611 1.00 77.38 227 HIS A CA 1
ATOM 1766 C C . HIS A 1 227 ? 27.899 7.188 -11.319 1.00 77.38 227 HIS A C 1
ATOM 1768 O O . HIS A 1 227 ? 27.952 7.729 -10.217 1.00 77.38 227 HIS A O 1
ATOM 1774 N N . GLY A 1 228 ? 27.761 5.865 -11.446 1.00 75.62 228 GLY A N 1
ATOM 1775 C CA . GLY A 1 228 ? 27.579 4.944 -10.329 1.00 75.62 228 GLY A CA 1
ATOM 1776 C C . GLY A 1 228 ? 26.121 4.761 -9.915 1.00 75.62 228 GLY A C 1
ATOM 1777 O O . GLY A 1 228 ? 25.848 3.857 -9.131 1.00 75.62 228 GLY A O 1
ATOM 1778 N N . ASP A 1 229 ? 25.194 5.558 -10.449 1.00 81.44 229 ASP A N 1
ATOM 1779 C CA . ASP A 1 229 ? 23.754 5.417 -10.227 1.00 81.44 229 ASP A CA 1
ATOM 1780 C C . ASP A 1 229 ? 23.224 4.079 -10.770 1.00 81.44 229 ASP A C 1
ATOM 1782 O O . ASP A 1 229 ? 23.940 3.288 -11.405 1.00 81.44 229 ASP A O 1
ATOM 1786 N N . ARG A 1 230 ? 21.983 3.750 -10.425 1.00 85.88 230 ARG A N 1
ATOM 1787 C CA . ARG A 1 230 ? 21.356 2.463 -10.724 1.00 85.88 230 ARG A CA 1
ATOM 1788 C C . ARG A 1 230 ? 19.959 2.697 -11.276 1.00 85.88 230 ARG A C 1
ATOM 1790 O O . ARG A 1 230 ? 19.244 3.572 -10.804 1.00 85.88 230 ARG A O 1
ATOM 1797 N N . SER A 1 231 ? 19.558 1.878 -12.237 1.00 89.88 231 SER A N 1
ATOM 1798 C CA . SER A 1 231 ? 18.241 1.974 -12.865 1.00 89.88 231 SER A CA 1
ATOM 1799 C C . SER A 1 231 ? 17.594 0.598 -12.995 1.00 89.88 231 SER A C 1
ATOM 1801 O O . SER A 1 231 ? 18.269 -0.389 -13.300 1.00 89.88 231 SER A O 1
ATOM 1803 N N . LEU A 1 232 ? 16.280 0.540 -12.765 1.00 92.25 232 LEU A N 1
ATOM 1804 C CA . LEU A 1 232 ? 15.444 -0.654 -12.920 1.00 92.25 232 LEU A CA 1
ATOM 1805 C C . LEU A 1 232 ? 14.131 -0.269 -13.613 1.00 92.25 232 LEU A C 1
ATOM 1807 O O . LEU A 1 232 ? 13.521 0.749 -13.280 1.00 92.25 232 LEU A O 1
ATOM 1811 N N . ILE A 1 233 ? 13.666 -1.120 -14.527 1.00 94.56 233 ILE A N 1
ATOM 1812 C CA . ILE A 1 233 ? 12.280 -1.113 -14.999 1.00 94.56 233 ILE A CA 1
ATOM 1813 C C . ILE A 1 233 ? 11.546 -2.284 -14.361 1.00 94.56 233 ILE A C 1
ATOM 1815 O O . ILE A 1 233 ? 12.066 -3.397 -14.265 1.00 94.56 233 ILE A O 1
ATOM 1819 N N . LEU A 1 234 ? 10.322 -2.017 -13.932 1.00 95.25 234 LEU A N 1
ATOM 1820 C CA . LEU A 1 234 ? 9.438 -2.931 -13.227 1.00 95.25 234 LEU A CA 1
ATOM 1821 C C . LEU A 1 234 ? 8.061 -2.931 -13.886 1.00 95.25 234 LEU A C 1
ATOM 1823 O O . LEU A 1 234 ? 7.616 -1.909 -14.401 1.00 95.25 234 LEU A O 1
ATOM 1827 N N . ARG A 1 235 ? 7.357 -4.057 -13.826 1.00 95.69 235 ARG A N 1
ATOM 1828 C CA . ARG A 1 235 ? 5.908 -4.126 -14.061 1.00 95.69 235 ARG A CA 1
ATOM 1829 C C . ARG A 1 235 ? 5.211 -4.552 -12.783 1.00 95.69 235 ARG A C 1
ATOM 1831 O O . ARG A 1 235 ? 5.759 -5.368 -12.043 1.00 95.69 235 ARG A O 1
ATOM 1838 N N . CYS A 1 236 ? 3.999 -4.064 -12.570 1.00 96.50 236 CYS A N 1
ATOM 1839 C CA . CYS A 1 236 ? 3.174 -4.444 -11.433 1.00 96.50 236 CYS A CA 1
ATOM 1840 C C . CYS A 1 236 ? 1.730 -4.740 -11.838 1.00 96.50 236 CYS A C 1
ATOM 1842 O O . CYS A 1 236 ? 1.219 -4.225 -12.836 1.00 96.50 236 CYS A O 1
ATOM 1844 N N . SER A 1 237 ? 1.087 -5.567 -11.019 1.00 96.44 237 SER A N 1
ATOM 1845 C CA . SER A 1 237 ? -0.336 -5.890 -11.037 1.00 96.44 237 SER A CA 1
ATOM 1846 C C . SER A 1 237 ? -0.897 -5.593 -9.649 1.00 96.44 237 SER A C 1
ATOM 1848 O O . SER A 1 237 ? -0.547 -6.278 -8.689 1.00 96.44 237 SER A O 1
ATOM 1850 N N . THR A 1 238 ? -1.767 -4.593 -9.537 1.00 96.88 238 THR A N 1
ATOM 1851 C CA . THR A 1 238 ? -2.373 -4.176 -8.267 1.00 96.88 238 THR A CA 1
ATOM 1852 C C . THR A 1 238 ? -3.823 -4.621 -8.216 1.00 96.88 238 THR A C 1
ATOM 1854 O O . THR A 1 238 ? -4.643 -4.202 -9.035 1.00 96.88 238 THR A O 1
ATOM 1857 N N . THR A 1 239 ? -4.158 -5.464 -7.240 1.00 97.75 239 THR A N 1
ATOM 1858 C CA . THR A 1 239 ? -5.543 -5.871 -6.985 1.00 97.75 239 THR A CA 1
ATOM 1859 C C . THR A 1 239 ? -6.147 -5.004 -5.888 1.00 97.75 239 THR A C 1
ATOM 1861 O O . THR A 1 239 ? -5.566 -4.852 -4.812 1.00 97.75 239 THR A O 1
ATOM 1864 N N . VAL A 1 240 ? -7.341 -4.476 -6.146 1.00 97.38 240 VAL A N 1
ATOM 1865 C CA . VAL A 1 240 ? -8.168 -3.775 -5.161 1.00 97.38 240 VAL A CA 1
ATOM 1866 C C . VAL A 1 240 ? -9.138 -4.765 -4.514 1.00 97.38 240 VAL A C 1
ATOM 1868 O O . VAL A 1 240 ? -9.761 -5.582 -5.200 1.00 97.38 240 VAL A O 1
ATOM 1871 N N . TYR A 1 241 ? -9.292 -4.688 -3.197 1.00 98.12 241 TYR A N 1
ATOM 1872 C CA . TYR A 1 241 ? -10.174 -5.550 -2.418 1.00 98.12 241 TYR A CA 1
ATOM 1873 C C . TYR A 1 241 ? -11.183 -4.747 -1.600 1.00 98.12 241 TYR A C 1
ATOM 1875 O O . TYR A 1 241 ? -10.819 -3.812 -0.890 1.00 98.12 241 TYR A O 1
ATOM 1883 N N . ASP A 1 242 ? -12.436 -5.190 -1.631 1.00 97.50 242 ASP A N 1
ATOM 1884 C CA . ASP A 1 242 ? -13.445 -4.887 -0.632 1.00 97.50 242 ASP A CA 1
ATOM 1885 C C . ASP A 1 242 ? -13.125 -5.778 0.571 1.00 97.50 242 ASP A C 1
ATOM 1887 O O . ASP A 1 242 ? -13.234 -7.005 0.482 1.00 97.50 242 ASP A O 1
ATOM 1891 N N . ILE A 1 243 ? -12.705 -5.193 1.690 1.00 97.50 243 ILE A N 1
ATOM 1892 C CA . ILE A 1 243 ? -12.372 -5.964 2.889 1.00 97.50 243 ILE A CA 1
ATOM 1893 C C . ILE A 1 243 ? -13.457 -5.801 3.952 1.00 97.50 243 ILE A C 1
ATOM 1895 O O . ILE A 1 243 ? -13.920 -4.695 4.227 1.00 97.50 243 ILE A O 1
ATOM 1899 N N . THR A 1 244 ? -13.844 -6.906 4.589 1.00 97.88 244 THR A N 1
ATOM 1900 C CA . THR A 1 244 ? -14.605 -6.881 5.847 1.00 97.88 244 THR A CA 1
ATOM 1901 C C . THR A 1 244 ? -13.690 -7.338 6.971 1.00 97.88 244 THR A C 1
ATOM 1903 O O . THR A 1 244 ? -13.260 -8.494 6.995 1.00 97.88 244 THR A O 1
ATOM 1906 N N . TYR A 1 245 ? -13.390 -6.441 7.909 1.00 97.19 245 TYR A N 1
ATOM 1907 C CA . TYR A 1 245 ? -12.428 -6.702 8.975 1.00 97.19 245 TYR A CA 1
ATOM 1908 C C . TYR A 1 245 ? -13.004 -6.404 10.361 1.00 97.19 245 TYR A C 1
ATOM 1910 O O . TYR A 1 245 ? -13.838 -5.513 10.541 1.00 97.19 245 TYR A O 1
ATOM 1918 N N . LYS A 1 246 ? -12.564 -7.180 11.354 1.00 97.12 246 LYS A N 1
ATOM 1919 C CA . LYS A 1 246 ? -12.963 -7.049 12.758 1.00 97.12 246 LYS A CA 1
ATOM 1920 C C . LYS A 1 246 ? -11.737 -6.833 13.628 1.00 97.12 246 LYS A C 1
ATOM 1922 O O . LYS A 1 246 ? -10.832 -7.667 13.639 1.00 97.12 246 LYS A O 1
ATOM 1927 N N . VAL A 1 247 ? -11.758 -5.754 14.401 1.00 95.44 247 VAL A N 1
ATOM 1928 C CA . VAL A 1 247 ? -10.726 -5.414 15.381 1.00 95.44 247 VAL A CA 1
ATOM 1929 C C . VAL A 1 247 ? -11.247 -5.720 16.781 1.00 95.44 247 VAL A C 1
ATOM 1931 O O . VAL A 1 247 ? -12.336 -5.277 17.151 1.00 95.44 247 VAL A O 1
ATOM 1934 N N . VAL A 1 248 ? -10.472 -6.483 17.553 1.00 94.81 248 VAL A N 1
ATOM 1935 C CA . VAL A 1 248 ? -10.701 -6.750 18.977 1.00 94.81 248 VAL A CA 1
ATOM 1936 C C . VAL A 1 248 ? -9.390 -6.545 19.730 1.00 94.81 248 VAL A C 1
ATOM 1938 O O . VAL A 1 248 ? -8.350 -7.065 19.336 1.00 94.81 248 VAL A O 1
ATOM 1941 N N . ASN A 1 249 ? -9.432 -5.770 20.812 1.00 91.06 249 ASN A N 1
ATOM 1942 C CA . ASN A 1 249 ? -8.255 -5.368 21.591 1.00 91.06 249 ASN A CA 1
ATOM 1943 C C . ASN A 1 249 ? -7.115 -4.744 20.753 1.00 91.06 249 ASN A C 1
ATOM 1945 O O . ASN A 1 249 ? -5.941 -5.012 20.988 1.00 91.06 249 ASN A O 1
ATOM 1949 N N . GLY A 1 250 ? -7.465 -3.941 19.741 1.00 87.94 250 GLY A N 1
ATOM 1950 C CA . GLY A 1 250 ? -6.508 -3.316 18.814 1.00 87.94 250 GLY A CA 1
ATOM 1951 C C . GLY A 1 250 ? -5.935 -4.250 17.737 1.00 87.94 250 GLY A C 1
ATOM 1952 O O . GLY A 1 250 ? -5.330 -3.765 16.786 1.00 87.94 250 GLY A O 1
ATOM 1953 N N . SER A 1 251 ? -6.183 -5.559 17.830 1.00 92.12 251 SER A N 1
ATOM 1954 C CA . SER A 1 251 ? -5.715 -6.570 16.878 1.00 92.12 251 SER A CA 1
ATOM 1955 C C . SER A 1 251 ? -6.823 -7.003 15.920 1.00 92.12 251 SER A C 1
ATOM 1957 O O . SER A 1 251 ? -7.994 -7.082 16.294 1.00 92.12 251 SER A O 1
ATOM 1959 N N . ILE A 1 252 ? -6.467 -7.326 14.677 1.00 95.94 252 ILE A N 1
ATOM 1960 C CA . ILE A 1 252 ? -7.413 -7.894 13.708 1.00 95.94 252 ILE A CA 1
ATOM 1961 C C . ILE A 1 252 ? -7.645 -9.368 14.057 1.00 95.94 252 ILE A C 1
ATOM 1963 O O . ILE A 1 252 ? -6.693 -10.137 14.154 1.00 95.94 252 ILE A O 1
ATOM 1967 N N . VAL A 1 253 ? -8.907 -9.759 14.243 1.00 96.50 253 VAL A N 1
ATOM 1968 C CA . VAL A 1 253 ? -9.314 -11.149 14.549 1.00 96.50 253 VAL A CA 1
ATOM 1969 C C . VAL A 1 253 ? -10.095 -11.815 13.415 1.00 96.50 253 VAL A C 1
ATOM 1971 O O . VAL A 1 253 ? -10.423 -12.994 13.494 1.00 96.50 253 VAL A O 1
ATOM 1974 N N . HIS A 1 254 ? -10.447 -11.050 12.385 1.00 96.94 254 HIS A N 1
ATOM 1975 C CA . HIS A 1 254 ? -11.109 -11.524 11.175 1.00 96.94 254 HIS A CA 1
ATOM 1976 C C . HIS A 1 254 ? -10.823 -10.523 10.061 1.00 96.94 254 HIS A C 1
ATOM 1978 O O . HIS A 1 254 ? -10.999 -9.319 10.267 1.00 96.94 254 HIS A O 1
ATOM 1984 N N . PHE A 1 255 ? -10.418 -11.013 8.897 1.00 97.69 255 PHE A N 1
ATOM 1985 C CA . PHE A 1 255 ? -10.123 -10.220 7.713 1.00 97.69 255 PHE A CA 1
ATOM 1986 C C . PHE A 1 255 ? -10.570 -11.042 6.503 1.00 97.69 255 PHE A C 1
ATOM 1988 O O . PHE A 1 255 ? -10.118 -12.164 6.311 1.00 97.69 255 PHE A O 1
ATOM 1995 N N . VAL A 1 256 ? -11.536 -10.535 5.740 1.00 98.12 256 VAL A N 1
ATOM 1996 C CA . VAL A 1 256 ? -12.054 -11.217 4.546 1.00 98.12 256 VAL A CA 1
ATOM 1997 C C . VAL A 1 256 ? -11.912 -10.270 3.361 1.00 98.12 256 VAL A C 1
ATOM 1999 O O . VAL A 1 256 ? -12.698 -9.322 3.267 1.00 98.12 256 VAL A O 1
ATOM 2002 N N . PRO A 1 257 ? -10.905 -10.487 2.495 1.00 97.56 257 PRO A N 1
ATOM 2003 C CA . PRO A 1 257 ? -10.726 -9.734 1.267 1.00 97.56 257 PRO A CA 1
ATOM 2004 C C . PRO A 1 257 ? -11.525 -10.362 0.119 1.00 97.56 257 PRO A C 1
ATOM 2006 O O . PRO A 1 257 ? -11.428 -11.555 -0.158 1.00 97.56 257 PRO A O 1
ATOM 2009 N N . VAL A 1 258 ? -12.299 -9.539 -0.584 1.00 98.00 258 VAL A N 1
ATOM 2010 C CA . VAL A 1 258 ? -13.031 -9.906 -1.805 1.00 98.00 258 VAL A CA 1
ATOM 2011 C C . VAL A 1 258 ? -12.612 -8.935 -2.901 1.00 98.00 258 VAL A C 1
ATOM 2013 O O . VAL A 1 258 ? -12.545 -7.740 -2.645 1.00 98.00 258 VAL A O 1
ATOM 2016 N N . LYS A 1 259 ? -12.301 -9.397 -4.118 1.00 97.31 259 LYS A N 1
ATOM 2017 C CA . LYS A 1 259 ? -11.880 -8.481 -5.196 1.00 97.31 259 LYS A CA 1
ATOM 2018 C C . LYS A 1 259 ? -12.978 -7.450 -5.489 1.00 97.31 259 LYS A C 1
ATOM 2020 O O . LYS A 1 259 ? -14.113 -7.829 -5.778 1.00 97.31 259 LYS A O 1
ATOM 2025 N N . SER A 1 260 ? -12.632 -6.164 -5.431 1.00 96.06 260 SER A N 1
ATOM 2026 C CA . SER A 1 260 ? -13.546 -5.057 -5.729 1.00 96.06 260 SER A CA 1
ATOM 2027 C C . SER A 1 260 ? -14.001 -5.051 -7.188 1.00 96.06 260 SER A C 1
ATOM 2029 O O . SER A 1 260 ? -13.383 -5.650 -8.071 1.00 96.06 260 SER A O 1
ATOM 2031 N N . ASN A 1 261 ? -15.063 -4.301 -7.471 1.00 93.25 261 ASN A N 1
ATOM 2032 C CA . ASN A 1 261 ? -15.495 -4.055 -8.843 1.00 93.25 261 ASN A CA 1
ATOM 2033 C C . ASN A 1 261 ? -14.625 -2.992 -9.558 1.00 93.25 261 ASN A C 1
ATOM 2035 O O . ASN A 1 261 ? -13.814 -2.282 -8.956 1.00 93.25 261 ASN A O 1
ATOM 2039 N N . ILE A 1 262 ? -14.837 -2.865 -10.870 1.00 89.56 262 ILE A N 1
ATOM 2040 C CA . ILE A 1 262 ? -14.169 -1.882 -11.741 1.00 89.56 262 ILE A CA 1
ATOM 2041 C C . ILE A 1 262 ? -14.431 -0.435 -11.284 1.00 89.56 262 ILE A C 1
ATOM 2043 O O . ILE A 1 262 ? -13.534 0.399 -11.338 1.00 89.56 262 ILE A O 1
ATOM 2047 N N . SER A 1 263 ? -15.636 -0.120 -10.795 1.00 89.00 263 SER A N 1
ATOM 2048 C CA . SER A 1 263 ? -16.002 1.243 -10.375 1.00 89.00 263 SER A CA 1
ATOM 2049 C C . SER A 1 263 ? -15.180 1.726 -9.175 1.00 89.00 263 SER A C 1
ATOM 2051 O O . SER A 1 263 ? -14.592 2.804 -9.243 1.00 89.00 263 SER A O 1
ATOM 2053 N N . ALA A 1 264 ? -15.058 0.903 -8.130 1.00 90.81 264 ALA A N 1
ATOM 2054 C CA . ALA A 1 264 ? -14.196 1.185 -6.984 1.00 90.81 264 ALA A CA 1
ATOM 2055 C C . ALA A 1 264 ? -12.715 1.248 -7.391 1.00 90.81 264 ALA A C 1
ATOM 2057 O O . ALA A 1 264 ? -11.990 2.132 -6.947 1.00 90.81 264 ALA A O 1
ATOM 2058 N N . THR A 1 265 ? -12.278 0.364 -8.291 1.00 90.94 265 THR A N 1
ATOM 2059 C CA . THR A 1 265 ? -10.885 0.332 -8.768 1.00 90.94 265 THR A CA 1
ATOM 2060 C C . THR A 1 265 ? -10.502 1.621 -9.503 1.00 90.94 265 THR A C 1
ATOM 2062 O O . THR A 1 265 ? -9.514 2.255 -9.133 1.00 90.94 265 THR A O 1
ATOM 2065 N N . ASN A 1 266 ? -11.330 2.082 -10.453 1.00 88.31 266 ASN A N 1
ATOM 2066 C CA . ASN A 1 266 ? -11.138 3.376 -11.122 1.00 88.31 266 ASN A CA 1
ATOM 2067 C C . ASN A 1 266 ? -11.080 4.534 -10.104 1.00 88.31 266 ASN A C 1
ATOM 2069 O O . ASN A 1 266 ? -10.211 5.401 -10.210 1.00 88.31 266 ASN A O 1
ATOM 2073 N N . ALA A 1 267 ? -11.983 4.553 -9.114 1.00 87.62 267 ALA A N 1
ATOM 2074 C CA . ALA A 1 267 ? -12.053 5.618 -8.111 1.00 87.62 267 ALA A CA 1
ATOM 2075 C C . ALA A 1 267 ? -10.792 5.690 -7.231 1.00 87.62 267 ALA A C 1
ATOM 2077 O O . ALA A 1 267 ? -10.279 6.778 -6.981 1.00 87.62 267 ALA A O 1
ATOM 2078 N N . LEU A 1 268 ? -10.267 4.541 -6.797 1.00 90.44 268 LEU A N 1
ATOM 2079 C CA . LEU A 1 268 ? -9.123 4.477 -5.884 1.00 90.44 268 LEU A CA 1
ATOM 2080 C C . LEU A 1 268 ? -7.775 4.687 -6.585 1.00 90.44 268 LEU A C 1
ATOM 2082 O O . LEU A 1 268 ? -6.856 5.242 -5.987 1.00 90.44 268 LEU A O 1
ATOM 2086 N N . GLN A 1 269 ? -7.647 4.259 -7.843 1.00 87.75 269 GLN A N 1
ATOM 2087 C CA . GLN A 1 269 ? -6.415 4.421 -8.616 1.00 87.75 269 GLN A CA 1
ATOM 2088 C C . GLN A 1 269 ? -6.268 5.835 -9.202 1.00 87.75 269 GLN A C 1
ATOM 2090 O O . GLN A 1 269 ? -5.152 6.346 -9.304 1.00 87.75 269 GLN A O 1
ATOM 2095 N N . SER A 1 270 ? -7.368 6.494 -9.585 1.00 85.44 270 SER A N 1
ATOM 2096 C CA . SER A 1 270 ? -7.303 7.796 -10.270 1.00 85.44 270 SER A CA 1
ATOM 2097 C C . SER A 1 270 ? -6.450 8.852 -9.540 1.00 85.44 270 SER A C 1
ATOM 2099 O O . SER A 1 270 ? -5.636 9.494 -10.206 1.00 85.44 270 SER A O 1
ATOM 2101 N N . PRO A 1 271 ? -6.520 9.014 -8.202 1.00 86.25 271 PRO A N 1
ATOM 2102 C CA . PRO A 1 271 ? -5.651 9.947 -7.488 1.00 86.25 271 PRO A CA 1
ATOM 2103 C C . PRO A 1 271 ? -4.154 9.707 -7.732 1.00 86.25 271 PRO A C 1
ATOM 2105 O O . PRO A 1 271 ? -3.446 10.648 -8.085 1.00 86.25 271 PRO A O 1
ATOM 2108 N N . ILE A 1 272 ? -3.656 8.470 -7.624 1.00 86.44 272 ILE A N 1
ATOM 2109 C CA . ILE A 1 272 ? -2.229 8.179 -7.860 1.00 86.44 272 ILE A CA 1
ATOM 2110 C C . ILE A 1 272 ? -1.855 8.198 -9.353 1.00 86.44 272 ILE A C 1
ATOM 2112 O O . ILE A 1 272 ? -0.709 8.478 -9.692 1.00 86.44 272 ILE A O 1
ATOM 2116 N N . ALA A 1 273 ? -2.814 7.971 -10.256 1.00 84.69 273 ALA A N 1
ATOM 2117 C CA . ALA A 1 273 ? -2.577 8.027 -11.697 1.00 84.69 273 ALA A CA 1
ATOM 2118 C C . ALA A 1 273 ? -2.472 9.456 -12.266 1.00 84.69 273 ALA A C 1
ATOM 2120 O O . ALA A 1 273 ? -1.805 9.641 -13.281 1.00 84.69 273 ALA A O 1
ATOM 2121 N N . PHE A 1 274 ? -3.115 10.453 -11.640 1.00 81.88 274 PHE A N 1
ATOM 2122 C CA . PHE A 1 274 ? -3.239 11.807 -12.207 1.00 81.88 274 PHE A CA 1
ATOM 2123 C C . PHE A 1 274 ? -2.624 12.947 -11.379 1.00 81.88 274 PHE A C 1
ATOM 2125 O O . PHE A 1 274 ? -2.491 14.050 -11.908 1.00 81.88 274 PHE A O 1
ATOM 2132 N N . THR A 1 275 ? -2.276 12.751 -10.100 1.00 75.19 275 THR A N 1
ATOM 2133 C CA . THR A 1 275 ? -1.913 13.894 -9.227 1.00 75.19 275 THR A CA 1
ATOM 2134 C C . THR A 1 275 ? -0.419 14.192 -9.088 1.00 75.19 275 THR A C 1
ATOM 2136 O O . THR A 1 275 ? -0.100 15.280 -8.617 1.00 75.19 275 THR A O 1
ATOM 2139 N N . HIS A 1 276 ? 0.496 13.281 -9.455 1.00 78.88 276 HIS A N 1
ATOM 2140 C CA . HIS A 1 276 ? 1.968 13.394 -9.293 1.00 78.88 276 HIS A CA 1
ATOM 2141 C C . HIS A 1 276 ? 2.499 13.704 -7.869 1.00 78.88 276 HIS A C 1
ATOM 2143 O O . HIS A 1 276 ? 3.702 13.653 -7.614 1.00 78.88 276 HIS A O 1
ATOM 2149 N N . ALA A 1 277 ? 1.626 13.981 -6.897 1.00 80.69 277 ALA A N 1
ATOM 2150 C CA . ALA A 1 277 ? 1.985 14.330 -5.522 1.00 80.69 277 ALA A CA 1
ATOM 2151 C C . ALA A 1 277 ? 2.635 13.163 -4.751 1.00 80.69 277 ALA A C 1
ATOM 2153 O O . ALA A 1 277 ? 3.294 13.375 -3.735 1.00 80.69 277 ALA A O 1
ATOM 2154 N N . ALA A 1 278 ? 2.461 11.937 -5.250 1.00 85.25 278 ALA A N 1
ATOM 2155 C CA . ALA A 1 278 ? 3.044 10.713 -4.718 1.00 85.25 278 ALA A CA 1
ATOM 2156 C C . ALA A 1 278 ? 4.488 10.455 -5.191 1.00 85.25 278 ALA A C 1
ATOM 2158 O O . ALA A 1 278 ? 5.205 9.698 -4.536 1.00 85.25 278 ALA A O 1
ATOM 2159 N N . ASP A 1 279 ? 4.929 11.056 -6.302 1.00 85.88 279 ASP A N 1
ATOM 2160 C CA . ASP A 1 279 ? 6.113 10.612 -7.055 1.00 85.88 279 ASP A CA 1
ATOM 2161 C C . ASP A 1 279 ? 7.400 10.675 -6.213 1.00 85.88 279 ASP A C 1
ATOM 2163 O O . ASP A 1 279 ? 8.183 9.722 -6.187 1.00 85.88 279 ASP A O 1
ATOM 2167 N N . TYR A 1 280 ? 7.578 11.745 -5.428 1.00 87.56 280 TYR A N 1
ATOM 2168 C CA . TYR A 1 280 ? 8.694 11.877 -4.484 1.00 87.56 280 TYR A CA 1
ATOM 2169 C C . TYR A 1 280 ? 8.660 10.818 -3.372 1.00 87.56 280 TYR A C 1
ATOM 2171 O O . TYR A 1 280 ? 9.697 10.252 -3.024 1.00 87.56 280 TYR A O 1
ATOM 2179 N N . THR A 1 281 ? 7.481 10.511 -2.822 1.00 90.88 281 THR A N 1
ATOM 2180 C CA . THR A 1 281 ? 7.330 9.487 -1.776 1.00 90.88 281 THR A CA 1
ATOM 2181 C C . THR A 1 281 ? 7.581 8.085 -2.331 1.00 90.88 281 THR A C 1
ATOM 2183 O O . THR A 1 281 ? 8.227 7.275 -1.669 1.00 90.88 281 THR A O 1
ATOM 2186 N N . LEU A 1 282 ? 7.142 7.806 -3.562 1.00 91.69 282 LEU A N 1
ATOM 2187 C CA . LEU A 1 282 ? 7.413 6.546 -4.258 1.00 91.69 282 LEU A CA 1
ATOM 2188 C C . LEU A 1 282 ? 8.902 6.378 -4.581 1.00 91.69 282 LEU A C 1
ATOM 2190 O O . LEU A 1 282 ? 9.444 5.295 -4.361 1.00 91.69 282 LEU A O 1
ATOM 2194 N N . GLN A 1 283 ? 9.578 7.440 -5.035 1.00 88.31 283 GLN A N 1
ATOM 2195 C CA . GLN A 1 283 ? 11.028 7.452 -5.261 1.00 88.31 283 GLN A CA 1
ATOM 2196 C C . GLN A 1 283 ? 11.809 7.238 -3.952 1.00 88.31 283 GLN A C 1
ATOM 2198 O O . GLN A 1 283 ? 12.797 6.496 -3.917 1.00 88.31 283 GLN A O 1
ATOM 2203 N N . GLN A 1 284 ? 11.359 7.848 -2.852 1.00 89.44 284 GLN A N 1
ATOM 2204 C CA . GLN A 1 284 ? 11.953 7.645 -1.533 1.00 89.44 284 GLN A CA 1
ATOM 2205 C C . GLN A 1 284 ? 11.743 6.204 -1.038 1.00 89.44 284 GLN A C 1
ATOM 2207 O O . GLN A 1 284 ? 12.691 5.581 -0.562 1.00 89.44 284 GLN A O 1
ATOM 2212 N N . ALA A 1 285 ? 10.544 5.637 -1.205 1.00 90.44 285 ALA A N 1
ATOM 2213 C CA . ALA A 1 285 ? 10.267 4.234 -0.894 1.00 90.44 285 ALA A CA 1
ATOM 2214 C C . ALA A 1 285 ? 11.146 3.279 -1.720 1.00 90.44 285 ALA A C 1
ATOM 2216 O O . ALA A 1 285 ? 11.709 2.328 -1.178 1.00 90.44 285 ALA A O 1
ATOM 2217 N N . PHE A 1 286 ? 11.338 3.568 -3.011 1.00 88.12 286 PHE A N 1
ATOM 2218 C CA . PHE A 1 286 ? 12.226 2.803 -3.891 1.00 88.12 286 PHE A CA 1
ATOM 2219 C C . PHE A 1 286 ? 13.682 2.855 -3.398 1.00 88.12 286 PHE A C 1
ATOM 2221 O O . PHE A 1 286 ? 14.365 1.837 -3.322 1.00 88.12 286 PHE A O 1
ATOM 2228 N N . SER A 1 287 ? 14.121 4.028 -2.932 1.00 85.44 287 SER A N 1
ATOM 2229 C CA . SER A 1 287 ? 15.443 4.221 -2.322 1.00 85.44 287 SER A CA 1
ATOM 2230 C C . SER A 1 287 ? 15.625 3.463 -0.997 1.00 85.44 287 SER A C 1
ATOM 2232 O O . SER A 1 287 ? 16.750 3.088 -0.670 1.00 85.44 287 SER A O 1
ATOM 2234 N N . PHE A 1 288 ? 14.555 3.203 -0.235 1.00 85.94 288 PHE A N 1
ATOM 2235 C CA . PHE A 1 288 ? 14.611 2.362 0.970 1.00 85.94 288 PHE A CA 1
ATOM 2236 C C . PHE A 1 288 ? 14.633 0.860 0.656 1.00 85.94 288 PHE A C 1
ATOM 2238 O O . PHE A 1 288 ? 15.302 0.108 1.363 1.00 85.94 288 PHE A O 1
ATOM 2245 N N . ALA A 1 289 ? 13.981 0.427 -0.427 1.00 85.69 289 ALA A N 1
ATOM 2246 C CA . ALA A 1 289 ? 13.950 -0.971 -0.862 1.00 85.69 289 ALA A CA 1
ATOM 2247 C C . ALA A 1 289 ? 15.329 -1.530 -1.298 1.00 85.69 289 ALA A C 1
ATOM 2249 O O . ALA A 1 289 ? 15.501 -2.743 -1.439 1.00 85.69 289 ALA A O 1
ATOM 2250 N N . ARG A 1 290 ? 16.344 -0.662 -1.429 1.00 77.56 290 ARG A N 1
ATOM 2251 C CA . ARG A 1 290 ? 17.746 -0.996 -1.749 1.00 77.56 290 ARG A CA 1
ATOM 2252 C C . ARG A 1 290 ? 18.441 -1.957 -0.767 1.00 77.56 290 ARG A C 1
ATOM 2254 O O . ARG A 1 290 ? 19.585 -2.333 -0.992 1.00 77.56 290 ARG A O 1
ATOM 2261 N N . SER A 1 291 ? 17.828 -2.319 0.358 1.00 79.12 291 SER A 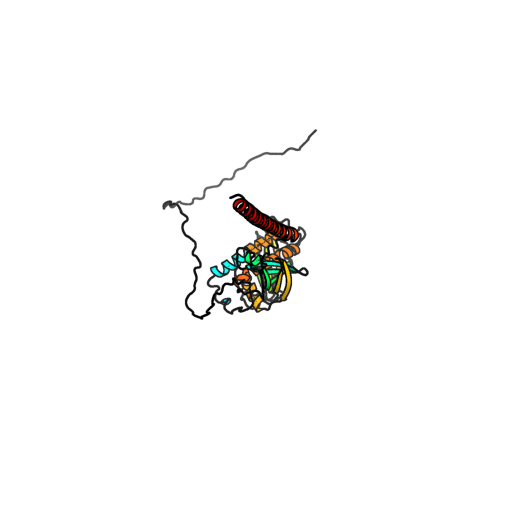N 1
ATOM 2262 C CA . SER A 1 291 ? 18.393 -3.316 1.281 1.00 79.12 291 SER A CA 1
ATOM 2263 C C . SER A 1 291 ? 18.390 -4.742 0.712 1.00 79.12 291 SER A C 1
ATOM 2265 O O . SER A 1 291 ? 19.014 -5.624 1.299 1.00 79.12 291 SER A O 1
ATOM 2267 N N . SER A 1 292 ? 17.698 -4.979 -0.408 1.00 84.94 292 SER A N 1
ATOM 2268 C CA . SER A 1 292 ? 17.575 -6.307 -1.005 1.00 84.94 292 SER A CA 1
ATOM 2269 C C . SER A 1 292 ? 18.743 -6.707 -1.912 1.00 84.94 292 SER A C 1
ATOM 2271 O O . SER A 1 292 ? 19.341 -5.886 -2.607 1.00 84.94 292 SER A O 1
ATOM 2273 N N . ASN A 1 293 ? 19.002 -8.017 -1.956 1.00 86.00 293 ASN A N 1
ATOM 2274 C CA . ASN A 1 293 ? 20.059 -8.650 -2.749 1.00 86.00 293 ASN A CA 1
ATOM 2275 C C . ASN A 1 293 ? 19.599 -9.089 -4.160 1.00 86.00 293 ASN A C 1
ATOM 2277 O O . ASN A 1 293 ? 20.277 -9.887 -4.804 1.00 86.00 293 ASN A O 1
ATOM 2281 N N . SER A 1 294 ? 18.455 -8.599 -4.646 1.00 90.50 294 SER A N 1
ATOM 2282 C CA . SER A 1 294 ? 17.981 -8.795 -6.028 1.00 90.50 294 SER A CA 1
ATOM 2283 C C . SER A 1 294 ? 16.987 -7.703 -6.433 1.00 90.50 294 SER A C 1
ATOM 2285 O O . SER A 1 294 ? 16.370 -7.069 -5.576 1.00 90.50 294 SER A O 1
ATOM 2287 N N . ALA A 1 295 ? 16.788 -7.520 -7.738 1.00 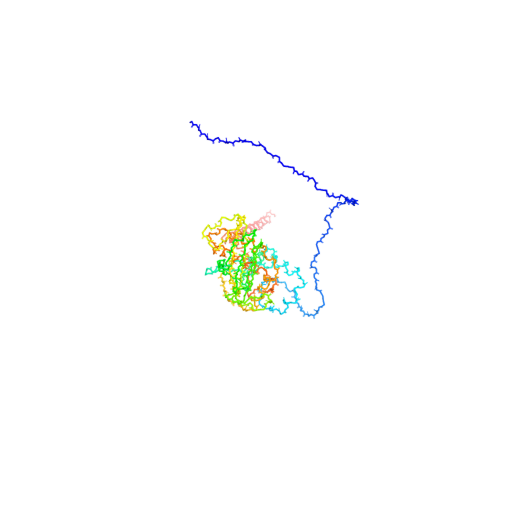91.94 295 ALA A N 1
ATOM 2288 C CA . ALA A 1 295 ? 15.743 -6.674 -8.299 1.00 91.94 295 ALA A CA 1
ATOM 2289 C C . ALA A 1 295 ? 14.354 -7.141 -7.846 1.00 91.94 295 ALA A C 1
ATOM 2291 O O . ALA A 1 295 ? 13.549 -6.317 -7.425 1.00 91.94 295 ALA A O 1
ATOM 2292 N N . GLN A 1 296 ? 14.093 -8.456 -7.857 1.00 94.62 296 GLN A N 1
ATOM 2293 C CA . GLN A 1 296 ? 12.820 -9.008 -7.387 1.00 94.62 296 GLN A CA 1
ATOM 2294 C C . GLN A 1 296 ? 12.590 -8.684 -5.907 1.00 94.62 296 GLN A C 1
ATOM 2296 O O . GLN A 1 296 ? 11.598 -8.048 -5.583 1.00 94.62 296 GLN A O 1
ATOM 2301 N N . GLY A 1 297 ? 13.545 -8.991 -5.026 1.00 92.69 297 GLY A N 1
ATOM 2302 C CA . GLY A 1 297 ? 13.398 -8.710 -3.595 1.00 92.69 297 GLY A CA 1
ATOM 2303 C C . GLY A 1 297 ? 13.335 -7.213 -3.249 1.00 92.69 297 GLY A C 1
ATOM 2304 O O . GLY A 1 297 ? 12.806 -6.845 -2.198 1.00 92.69 297 GLY A O 1
ATOM 2305 N N . MET A 1 298 ? 13.862 -6.333 -4.108 1.00 91.56 298 MET A N 1
ATOM 2306 C CA . MET A 1 298 ? 13.644 -4.888 -4.001 1.00 91.56 298 MET A CA 1
ATOM 2307 C C . MET A 1 298 ? 12.196 -4.533 -4.364 1.00 91.56 298 MET A C 1
ATOM 2309 O O . MET A 1 298 ? 11.553 -3.773 -3.644 1.00 91.56 298 MET A O 1
ATOM 2313 N N . LEU A 1 299 ? 11.648 -5.120 -5.430 1.00 94.81 299 LEU A N 1
ATOM 2314 C CA . LEU A 1 299 ? 10.248 -4.936 -5.816 1.00 94.81 299 LEU A CA 1
ATOM 2315 C C . LEU A 1 299 ? 9.267 -5.534 -4.798 1.00 94.81 299 LEU A C 1
ATOM 2317 O O . LEU A 1 299 ? 8.268 -4.887 -4.503 1.00 94.81 299 LEU A O 1
ATOM 2321 N N . ASP A 1 300 ? 9.588 -6.673 -4.183 1.00 95.19 300 ASP A N 1
ATOM 2322 C CA . ASP A 1 300 ? 8.812 -7.274 -3.086 1.00 95.19 300 ASP A CA 1
ATOM 2323 C C . ASP A 1 300 ? 8.756 -6.352 -1.852 1.00 95.19 300 ASP A C 1
ATOM 2325 O O . ASP A 1 300 ? 7.771 -6.330 -1.115 1.00 95.19 300 ASP A O 1
ATOM 2329 N N . THR A 1 301 ? 9.807 -5.551 -1.637 1.00 93.94 301 THR A N 1
ATOM 2330 C CA . THR A 1 301 ? 9.870 -4.544 -0.564 1.00 93.94 301 THR A CA 1
ATOM 2331 C C . THR A 1 301 ? 9.152 -3.246 -0.953 1.00 93.94 301 THR A C 1
ATOM 2333 O O . THR A 1 301 ? 8.562 -2.583 -0.099 1.00 93.94 301 THR A O 1
ATOM 2336 N N . TRP A 1 302 ? 9.184 -2.869 -2.234 1.00 95.06 302 TRP A N 1
ATOM 2337 C CA . TRP A 1 302 ? 8.590 -1.628 -2.734 1.00 95.06 302 TRP A CA 1
ATOM 2338 C C . TRP A 1 302 ? 7.082 -1.724 -2.987 1.00 95.06 302 TRP A C 1
ATOM 2340 O O . TRP A 1 302 ? 6.367 -0.764 -2.708 1.00 95.06 302 TRP A O 1
ATOM 2350 N N . ALA A 1 303 ? 6.576 -2.861 -3.474 1.00 96.94 303 ALA A N 1
ATOM 2351 C CA . ALA A 1 303 ? 5.164 -3.023 -3.827 1.00 96.94 303 ALA A CA 1
ATOM 2352 C C . ALA A 1 303 ? 4.205 -2.717 -2.650 1.00 96.94 303 ALA A C 1
ATOM 2354 O O . ALA A 1 303 ? 3.282 -1.923 -2.846 1.00 96.94 303 ALA A O 1
ATOM 2355 N N . PRO A 1 304 ? 4.465 -3.172 -1.402 1.00 97.06 304 PRO A N 1
ATOM 2356 C CA . PRO A 1 304 ? 3.651 -2.790 -0.249 1.00 97.06 304 PRO A CA 1
ATOM 2357 C C . PRO A 1 304 ? 3.751 -1.305 0.128 1.00 97.06 304 PRO A C 1
ATOM 2359 O O . PRO A 1 304 ? 2.886 -0.810 0.849 1.00 97.06 304 PRO A O 1
ATOM 2362 N N . GLU A 1 305 ? 4.793 -0.580 -0.286 1.00 96.06 305 GLU A N 1
ATOM 2363 C CA . GLU A 1 305 ? 4.868 0.876 -0.108 1.00 96.06 305 GLU A CA 1
ATOM 2364 C C . GLU A 1 305 ? 4.141 1.618 -1.234 1.00 96.06 305 GLU A C 1
ATOM 2366 O O . GLU A 1 305 ? 3.447 2.589 -0.938 1.00 96.06 305 GLU A O 1
ATOM 2371 N N . PHE A 1 306 ? 4.183 1.130 -2.481 1.00 96.44 306 PHE A N 1
ATOM 2372 C CA . PHE A 1 306 ? 3.292 1.613 -3.541 1.00 96.44 306 PHE A CA 1
ATOM 2373 C C . PHE A 1 306 ? 1.824 1.486 -3.113 1.00 96.44 306 PHE A C 1
ATOM 2375 O O . PHE A 1 306 ? 1.107 2.483 -3.136 1.00 96.44 306 PHE A O 1
ATOM 2382 N N . ASP A 1 307 ? 1.404 0.318 -2.613 1.00 97.75 307 ASP A N 1
ATOM 2383 C CA . ASP A 1 307 ? 0.049 0.106 -2.087 1.00 97.75 307 ASP A CA 1
ATOM 2384 C C . ASP A 1 307 ? -0.290 1.080 -0.947 1.00 97.75 307 ASP A C 1
ATOM 2386 O O . ASP A 1 307 ? -1.414 1.578 -0.859 1.00 97.75 307 ASP A O 1
ATOM 2390 N N . ARG A 1 308 ? 0.678 1.388 -0.067 1.00 97.50 308 ARG A N 1
ATOM 2391 C CA . ARG A 1 308 ? 0.469 2.315 1.057 1.00 97.50 308 ARG A CA 1
ATOM 2392 C C . ARG A 1 308 ? 0.217 3.730 0.552 1.00 97.50 308 ARG A C 1
ATOM 2394 O O . ARG A 1 308 ? -0.698 4.401 1.029 1.00 97.50 308 ARG A O 1
ATOM 2401 N N . VAL A 1 309 ? 1.032 4.177 -0.401 1.00 95.88 309 VAL A N 1
ATOM 2402 C CA . VAL A 1 309 ? 0.924 5.503 -1.013 1.00 95.88 309 VAL A CA 1
ATOM 2403 C C . VAL A 1 309 ? -0.363 5.598 -1.834 1.00 95.88 309 VAL A C 1
ATOM 2405 O O . VAL A 1 309 ? -1.122 6.544 -1.650 1.00 95.88 309 VAL A O 1
ATOM 2408 N N . ALA A 1 310 ? -0.669 4.595 -2.659 1.00 94.94 310 ALA A N 1
ATOM 2409 C CA . ALA A 1 310 ? -1.890 4.521 -3.455 1.00 94.94 310 ALA A CA 1
ATOM 2410 C C . ALA A 1 310 ? -3.150 4.567 -2.579 1.00 94.94 310 ALA A C 1
ATOM 2412 O O . ALA A 1 310 ? -4.020 5.406 -2.812 1.00 94.94 310 ALA A O 1
ATOM 2413 N N . MET A 1 311 ? -3.217 3.765 -1.509 1.00 96.00 311 MET A N 1
ATOM 2414 C CA . MET A 1 311 ? -4.336 3.812 -0.563 1.00 96.00 311 MET A CA 1
ATOM 2415 C C . MET A 1 311 ? -4.450 5.164 0.150 1.00 96.00 311 MET A C 1
ATOM 2417 O O . MET A 1 311 ? -5.564 5.653 0.335 1.00 96.00 311 MET A O 1
ATOM 2421 N N . ALA A 1 312 ? -3.337 5.807 0.513 1.00 95.31 312 ALA A N 1
ATOM 2422 C CA . ALA A 1 312 ? -3.375 7.131 1.130 1.00 95.31 312 ALA A CA 1
ATOM 2423 C C . ALA A 1 312 ? -3.900 8.203 0.162 1.00 95.31 312 ALA A C 1
ATOM 2425 O O . ALA A 1 312 ? -4.777 8.982 0.533 1.00 95.31 312 ALA A O 1
ATOM 2426 N N . MET A 1 313 ? -3.431 8.193 -1.092 1.00 92.25 313 MET A N 1
ATOM 2427 C CA . MET A 1 313 ? -3.942 9.064 -2.157 1.00 92.25 313 MET A CA 1
ATOM 2428 C C . MET A 1 313 ? -5.427 8.797 -2.446 1.00 92.25 313 MET A C 1
ATOM 2430 O O . MET A 1 313 ? -6.192 9.732 -2.672 1.00 92.25 313 MET A O 1
ATOM 2434 N N . SER A 1 314 ? -5.861 7.536 -2.361 1.00 91.75 314 SER A N 1
ATOM 2435 C CA . SER A 1 314 ? -7.254 7.133 -2.577 1.00 91.75 314 SER A CA 1
ATOM 2436 C C . SER A 1 314 ? -8.237 7.650 -1.519 1.00 91.75 314 SER A C 1
ATOM 2438 O O . SER A 1 314 ? -9.429 7.745 -1.803 1.00 91.75 314 SER A O 1
ATOM 2440 N N . ALA A 1 315 ? -7.766 8.043 -0.327 1.00 91.31 315 ALA A N 1
ATOM 2441 C CA . ALA A 1 315 ? -8.622 8.550 0.751 1.00 91.31 315 ALA A CA 1
ATOM 2442 C C . ALA A 1 315 ? -9.429 9.800 0.342 1.00 91.31 315 ALA A C 1
ATOM 2444 O O . ALA A 1 315 ? -10.528 10.010 0.844 1.00 91.31 315 ALA A O 1
ATOM 2445 N N . ALA A 1 316 ? -8.917 10.585 -0.610 1.00 83.38 316 ALA A N 1
ATOM 2446 C CA . ALA A 1 316 ? -9.608 11.721 -1.216 1.00 83.38 316 ALA A CA 1
ATOM 2447 C C . ALA A 1 316 ? -10.858 11.338 -2.038 1.00 83.38 316 ALA A C 1
ATOM 2449 O O . ALA A 1 316 ? -11.780 12.139 -2.166 1.00 83.38 316 ALA A O 1
ATOM 2450 N N . ALA A 1 317 ? -10.901 10.127 -2.601 1.00 85.44 317 ALA A N 1
ATOM 2451 C CA . ALA A 1 317 ? -12.010 9.634 -3.423 1.00 85.44 317 ALA A CA 1
ATOM 2452 C C . ALA A 1 317 ? -13.117 8.950 -2.593 1.00 85.44 317 ALA A C 1
ATOM 2454 O O . ALA A 1 317 ? -14.019 8.323 -3.151 1.00 85.44 317 ALA A O 1
ATOM 2455 N N . LEU A 1 318 ? -13.026 9.014 -1.262 1.00 87.12 318 LEU A N 1
ATOM 2456 C CA . LEU A 1 318 ? -13.752 8.147 -0.345 1.00 87.12 318 LEU A CA 1
ATOM 2457 C C . LEU A 1 318 ? -14.521 8.931 0.720 1.00 87.12 318 LEU A C 1
ATOM 2459 O O . LEU A 1 318 ? -14.014 9.874 1.321 1.00 87.12 318 LEU A O 1
ATOM 2463 N N . LYS A 1 319 ? -15.759 8.500 0.985 1.00 85.69 319 LYS A N 1
ATOM 2464 C CA . LYS A 1 319 ? -16.658 9.134 1.954 1.00 85.69 319 LYS A CA 1
ATOM 2465 C C . LYS A 1 319 ? -16.732 8.349 3.257 1.00 85.69 319 LYS A C 1
ATOM 2467 O O . LYS A 1 319 ? -16.765 7.117 3.281 1.00 85.69 319 LYS A O 1
ATOM 2472 N N . GLY A 1 320 ? -16.825 9.106 4.343 1.00 83.25 320 GLY A N 1
ATOM 2473 C CA . GLY A 1 320 ? -16.962 8.587 5.689 1.00 83.25 320 GLY A CA 1
ATOM 2474 C C . GLY A 1 320 ? -18.284 7.849 5.977 1.00 83.25 320 GLY A C 1
ATOM 2475 O O . GLY A 1 320 ? -19.330 8.244 5.467 1.00 83.25 320 GLY A O 1
ATOM 2476 N N . SER A 1 321 ? -18.265 6.812 6.824 1.00 85.38 321 SER A N 1
ATOM 2477 C CA . SER A 1 321 ? -19.440 5.997 7.202 1.00 85.38 321 SER A CA 1
ATOM 2478 C C . SER A 1 321 ? -19.265 5.271 8.548 1.00 85.38 321 SER A C 1
ATOM 2480 O O . SER A 1 321 ? -18.135 4.946 8.891 1.00 85.38 321 SER A O 1
ATOM 2482 N N . PRO A 1 322 ? -20.319 4.982 9.335 1.00 86.12 322 PRO A N 1
ATOM 2483 C CA . PRO A 1 322 ? -20.203 4.201 10.573 1.00 86.12 322 PRO A CA 1
ATOM 2484 C C . PRO A 1 322 ? -19.770 2.734 10.370 1.00 86.12 322 PRO A C 1
ATOM 2486 O O . PRO A 1 322 ? -19.906 2.150 9.296 1.00 86.12 322 PRO A O 1
ATOM 2489 N N . ALA A 1 323 ? -19.288 2.105 11.448 1.00 88.12 323 ALA A N 1
ATOM 2490 C CA . ALA A 1 323 ? -19.028 0.664 11.481 1.00 88.12 323 ALA A CA 1
ATOM 2491 C C . ALA A 1 323 ? -20.332 -0.130 11.407 1.00 88.12 323 ALA A C 1
ATOM 2493 O O . ALA A 1 323 ? -21.361 0.286 11.939 1.00 88.12 323 ALA A O 1
ATOM 2494 N N . THR A 1 324 ? -20.253 -1.348 10.866 1.00 91.88 324 THR A N 1
ATOM 2495 C CA . THR A 1 324 ? -21.385 -2.284 10.886 1.00 91.88 324 THR A CA 1
ATOM 2496 C C . THR A 1 324 ? -21.721 -2.722 12.311 1.00 91.88 324 THR A C 1
ATOM 2498 O O . THR A 1 324 ? -22.884 -2.980 12.619 1.00 91.88 324 THR A O 1
ATOM 2501 N N . ARG A 1 325 ? -20.709 -2.799 13.191 1.00 90.00 325 ARG A N 1
ATOM 2502 C CA . ARG A 1 325 ? -20.835 -2.999 14.644 1.00 90.00 325 ARG A CA 1
ATOM 2503 C C . ARG A 1 325 ? -19.674 -2.317 15.362 1.00 90.00 325 ARG A C 1
ATOM 2505 O O . ARG A 1 325 ? -18.530 -2.522 14.966 1.00 90.00 325 ARG A O 1
ATOM 2512 N N . SER A 1 326 ? -19.934 -1.603 16.452 1.00 90.81 326 SER A N 1
ATOM 2513 C CA . SER A 1 326 ? -18.902 -1.110 17.373 1.00 90.81 326 SER A CA 1
ATOM 2514 C C . SER A 1 326 ? -19.301 -1.356 18.829 1.00 90.81 326 SER A C 1
ATOM 2516 O O . SER A 1 326 ? -20.481 -1.464 19.165 1.00 90.81 326 SER A O 1
ATOM 2518 N N . ARG A 1 327 ? -18.301 -1.488 19.701 1.00 91.06 327 ARG A N 1
ATOM 2519 C CA . ARG A 1 327 ? -18.450 -1.587 21.152 1.00 91.06 327 ARG A CA 1
ATOM 2520 C C . ARG A 1 327 ? -17.280 -0.869 21.813 1.00 91.06 327 ARG A C 1
ATOM 2522 O O . ARG A 1 327 ? -16.126 -1.231 21.592 1.00 91.06 327 ARG A O 1
ATOM 2529 N N . TYR A 1 328 ? -17.572 0.108 22.663 1.00 90.06 328 TYR A N 1
ATOM 2530 C CA . TYR A 1 328 ? -16.556 0.700 23.525 1.00 90.06 328 TYR A CA 1
ATOM 2531 C C . TYR A 1 328 ? -16.112 -0.303 24.593 1.00 90.06 328 TYR A C 1
ATOM 2533 O O . TYR A 1 328 ? -16.934 -0.953 25.244 1.00 90.06 328 TYR A O 1
ATOM 2541 N N . ARG A 1 329 ? -14.798 -0.397 24.804 1.00 84.25 329 ARG A N 1
ATOM 2542 C CA . ARG A 1 329 ? -14.221 -1.000 26.002 1.00 84.25 329 ARG A CA 1
ATOM 2543 C C . ARG A 1 329 ? -14.317 0.024 27.122 1.00 84.25 329 ARG A C 1
ATOM 2545 O O . ARG A 1 329 ? -13.520 0.963 27.215 1.00 84.25 329 ARG A O 1
ATOM 2552 N N . GLU A 1 330 ? -15.308 -0.164 27.976 1.00 80.62 330 GLU A N 1
ATOM 2553 C CA . GLU A 1 330 ? -15.311 0.454 29.293 1.00 80.62 330 GLU A CA 1
ATOM 2554 C C . GLU A 1 330 ? -14.209 -0.215 30.126 1.00 80.62 330 GLU A C 1
ATOM 2556 O O . GLU A 1 330 ? -14.260 -1.433 30.331 1.00 80.62 330 GLU A O 1
ATOM 2561 N N . PRO A 1 331 ? -13.186 0.528 30.590 1.00 69.88 331 PRO A N 1
ATOM 2562 C CA . PRO A 1 331 ? -12.236 0.008 31.554 1.00 69.88 331 PRO A CA 1
ATOM 2563 C C . PRO A 1 331 ? -12.966 -0.112 32.889 1.00 69.88 331 PRO A C 1
ATOM 2565 O O . PRO A 1 331 ? -12.934 0.792 33.722 1.00 69.88 331 PRO A O 1
ATOM 2568 N N . ALA A 1 332 ? -13.654 -1.236 33.083 1.00 67.69 332 ALA A N 1
ATOM 2569 C CA . ALA A 1 332 ? -14.156 -1.606 34.387 1.00 67.69 332 ALA A CA 1
ATOM 2570 C C . ALA A 1 332 ? -12.946 -1.705 35.320 1.00 67.69 332 ALA A C 1
ATOM 2572 O O . ALA A 1 332 ? -12.142 -2.636 35.214 1.00 67.69 332 ALA A O 1
ATOM 2573 N N . ILE A 1 333 ? -12.813 -0.743 36.236 1.00 61.16 333 ILE A N 1
ATOM 2574 C CA . ILE A 1 333 ? -11.924 -0.877 37.385 1.00 61.16 333 ILE A CA 1
ATOM 2575 C C . ILE A 1 333 ? -12.561 -1.951 38.261 1.00 61.16 333 ILE A C 1
ATOM 2577 O O . ILE A 1 333 ? -13.294 -1.668 39.207 1.00 61.16 333 ILE A O 1
ATOM 2581 N N . VAL A 1 334 ? -12.295 -3.213 37.915 1.00 59.09 334 VAL A N 1
ATOM 2582 C CA . VAL A 1 334 ? -12.593 -4.366 38.758 1.00 59.09 334 VAL A CA 1
ATOM 2583 C C . VAL A 1 334 ? -11.575 -4.342 39.890 1.00 59.09 334 VAL A C 1
ATOM 2585 O O . VAL A 1 334 ? -10.656 -5.159 39.963 1.00 59.09 334 VAL A O 1
ATOM 2588 N N . ALA A 1 335 ? -11.746 -3.370 40.786 1.00 65.75 335 ALA A N 1
ATOM 2589 C CA . ALA A 1 335 ? -11.242 -3.473 42.132 1.00 65.75 335 ALA A CA 1
ATOM 2590 C C . ALA A 1 335 ? -11.840 -4.766 42.686 1.00 65.75 335 ALA A C 1
ATOM 2592 O O . ALA A 1 335 ? -13.021 -4.828 43.030 1.00 65.75 335 ALA A O 1
ATOM 2593 N N . ARG A 1 336 ? -11.029 -5.828 42.715 1.00 60.47 336 ARG A N 1
ATOM 2594 C CA . ARG A 1 336 ? -11.336 -7.056 43.444 1.00 60.47 336 ARG A CA 1
ATOM 2595 C C . ARG A 1 336 ? -11.282 -6.709 44.927 1.00 60.47 336 ARG A C 1
ATOM 2597 O O . ARG A 1 336 ? -10.312 -7.043 45.599 1.00 60.47 336 ARG A O 1
ATOM 2604 N N . VAL A 1 337 ? -12.294 -5.985 45.409 1.00 73.75 337 VAL A N 1
ATOM 2605 C CA . VAL A 1 337 ? -12.498 -5.724 46.831 1.00 73.75 337 VAL A CA 1
ATOM 2606 C C . VAL A 1 337 ? -12.589 -7.103 47.473 1.00 73.75 337 VAL A C 1
ATOM 2608 O O . VAL A 1 337 ? -13.526 -7.844 47.159 1.00 73.75 337 VAL A O 1
ATOM 2611 N N . PRO A 1 338 ? -11.602 -7.521 48.283 1.00 79.00 338 PRO A N 1
ATOM 2612 C CA . PRO A 1 338 ? -11.605 -8.879 48.779 1.00 79.00 338 PRO A CA 1
ATOM 2613 C C . PRO A 1 338 ? -12.782 -8.979 49.751 1.00 79.00 338 PRO A C 1
ATOM 2615 O O . PRO A 1 338 ? -12.898 -8.183 50.684 1.00 79.00 338 PRO A O 1
ATOM 2618 N N . LEU A 1 339 ? -13.696 -9.919 49.503 1.00 84.88 339 LEU A N 1
ATOM 2619 C CA . LEU A 1 339 ? -14.967 -9.979 50.232 1.00 84.88 339 LEU A CA 1
ATOM 2620 C C . LEU A 1 339 ? -14.739 -10.136 51.746 1.00 84.88 339 LEU A C 1
ATOM 2622 O O . LEU A 1 339 ? -15.446 -9.530 52.544 1.00 84.88 339 LEU A O 1
ATOM 2626 N N . ALA A 1 340 ? -13.701 -10.886 52.131 1.00 88.88 340 ALA A N 1
ATOM 2627 C CA . ALA A 1 340 ? -13.335 -11.140 53.522 1.00 88.88 340 ALA A CA 1
ATOM 2628 C C . ALA A 1 340 ? -13.043 -9.861 54.346 1.00 88.88 340 ALA A C 1
ATOM 2630 O O . ALA A 1 340 ? -13.740 -9.663 55.338 1.00 88.88 340 ALA A O 1
ATOM 2631 N N . PRO A 1 341 ? -12.097 -8.963 53.990 1.00 89.38 341 PRO A N 1
ATOM 2632 C CA . PRO A 1 341 ? -11.885 -7.713 54.722 1.00 89.38 341 PRO A CA 1
ATOM 2633 C C . PRO A 1 341 ? -13.095 -6.770 54.707 1.00 89.38 341 PRO A C 1
ATOM 2635 O O . PRO A 1 341 ? -13.328 -6.114 55.718 1.00 89.38 341 PRO A O 1
ATOM 2638 N N . LEU A 1 342 ? -13.905 -6.730 53.639 1.00 91.62 342 LEU A N 1
ATOM 2639 C CA . LEU A 1 342 ? -15.137 -5.925 53.634 1.00 91.62 342 LEU A CA 1
ATOM 2640 C C . LEU A 1 342 ? -16.168 -6.460 54.642 1.00 91.62 342 LEU A C 1
ATOM 2642 O O . LEU A 1 342 ? -16.706 -5.692 55.438 1.00 91.62 342 LEU A O 1
ATOM 2646 N N . VAL A 1 343 ? -16.402 -7.775 54.659 1.00 94.81 343 VAL A N 1
ATOM 2647 C CA . VAL A 1 343 ? -17.294 -8.426 55.632 1.00 94.81 343 VAL A CA 1
ATOM 2648 C C . VAL A 1 343 ? -16.737 -8.311 57.054 1.00 94.81 343 VAL A C 1
ATOM 2650 O O . VAL A 1 343 ? -17.489 -8.024 57.978 1.00 94.81 343 VAL A O 1
ATOM 2653 N N . CYS A 1 344 ? -15.424 -8.461 57.242 1.00 95.38 344 CYS A N 1
ATOM 2654 C CA . CYS A 1 344 ? -14.772 -8.314 58.544 1.00 95.38 344 CYS A CA 1
ATOM 2655 C C . CYS A 1 344 ? -14.924 -6.889 59.101 1.00 95.38 344 CYS A C 1
ATOM 2657 O O . CYS A 1 344 ? -15.287 -6.720 60.263 1.00 95.38 344 CYS A O 1
ATOM 2659 N N . LEU A 1 345 ? -14.738 -5.861 58.266 1.00 94.81 345 LEU A N 1
ATOM 2660 C CA . LEU A 1 345 ? -14.912 -4.459 58.657 1.00 94.81 345 LEU A CA 1
ATOM 2661 C C . LEU A 1 345 ? -16.385 -4.122 58.950 1.00 94.81 345 LEU A C 1
ATOM 2663 O O . LEU A 1 345 ? -16.671 -3.416 59.917 1.00 94.81 345 LEU A O 1
ATOM 2667 N N . LEU A 1 346 ? -17.328 -4.684 58.184 1.00 97.00 346 LEU A N 1
ATOM 2668 C CA . LEU A 1 346 ? -18.763 -4.583 58.471 1.00 97.00 346 LEU A CA 1
ATOM 2669 C C . LEU A 1 346 ? -19.110 -5.214 59.834 1.00 97.00 346 LEU A C 1
ATOM 2671 O O . LEU A 1 346 ? -19.778 -4.585 60.654 1.00 97.00 346 LEU A O 1
ATOM 2675 N N . LEU A 1 347 ? -18.625 -6.432 60.098 1.00 97.31 347 LEU A N 1
ATOM 2676 C CA . LEU A 1 347 ? -18.844 -7.147 61.359 1.00 97.31 347 LEU A CA 1
ATOM 2677 C C . LEU A 1 347 ? -18.198 -6.430 62.552 1.00 97.31 347 LEU A C 1
ATOM 2679 O O . LEU A 1 347 ? -18.828 -6.325 63.602 1.00 97.31 347 LEU A O 1
ATOM 2683 N N . ALA A 1 348 ? -16.988 -5.888 62.394 1.00 96.62 348 ALA A N 1
ATOM 2684 C CA . ALA A 1 348 ? -16.308 -5.109 63.427 1.00 96.62 348 ALA A CA 1
ATOM 2685 C C . ALA A 1 348 ? -17.089 -3.833 63.789 1.00 96.62 348 ALA A C 1
ATOM 2687 O O . ALA A 1 348 ? -17.296 -3.553 64.970 1.00 96.62 348 ALA A O 1
ATOM 2688 N N . ASN A 1 349 ? -17.602 -3.107 62.789 1.00 96.94 349 ASN A N 1
ATOM 2689 C CA . ASN A 1 349 ? -18.446 -1.930 63.013 1.00 96.94 349 ASN A CA 1
ATOM 2690 C C . ASN A 1 349 ? -19.780 -2.292 63.692 1.00 96.94 349 ASN A C 1
ATOM 2692 O O . ASN A 1 349 ? -20.219 -1.583 64.597 1.00 96.94 349 ASN A O 1
ATOM 2696 N N . MET A 1 350 ? -20.403 -3.415 63.316 1.00 97.50 350 MET A N 1
ATOM 2697 C CA . MET A 1 350 ? -21.620 -3.912 63.974 1.00 97.50 350 MET A CA 1
ATOM 2698 C C . MET A 1 350 ? -21.358 -4.318 65.433 1.00 97.50 350 MET A C 1
ATOM 2700 O O . MET A 1 350 ? -22.134 -3.955 66.316 1.00 97.50 350 MET A O 1
ATOM 2704 N N . LEU A 1 351 ? -20.244 -5.002 65.718 1.00 97.19 351 LEU A N 1
ATOM 2705 C CA . LEU A 1 351 ? -19.817 -5.336 67.083 1.00 97.19 351 LEU A CA 1
ATOM 2706 C C . LEU A 1 351 ? -19.562 -4.082 67.932 1.00 97.19 351 LEU A C 1
ATOM 2708 O O . LEU A 1 351 ? -19.963 -4.041 69.095 1.00 97.19 351 LEU A O 1
ATOM 2712 N N . PHE A 1 352 ? -18.947 -3.049 67.352 1.00 97.19 352 PHE A N 1
ATOM 2713 C CA . PHE A 1 352 ? -18.714 -1.767 68.022 1.00 97.19 352 PHE A CA 1
ATOM 2714 C C . PHE A 1 352 ? -20.021 -1.009 68.312 1.00 97.19 352 PHE A C 1
ATOM 2716 O O . PHE A 1 352 ? -20.191 -0.449 69.395 1.00 97.19 352 PHE A O 1
ATOM 2723 N N . ALA A 1 353 ? -20.988 -1.040 67.391 1.00 97.00 353 ALA A N 1
ATOM 2724 C CA . ALA A 1 353 ? -22.317 -0.484 67.636 1.00 97.00 353 ALA A CA 1
ATOM 2725 C C . ALA A 1 353 ? -23.043 -1.229 68.774 1.00 97.00 353 ALA A C 1
ATOM 2727 O O . ALA A 1 353 ? -23.586 -0.598 69.682 1.00 97.00 353 ALA A O 1
ATOM 2728 N N . VAL A 1 354 ? -23.008 -2.568 68.770 1.00 97.00 354 VAL A N 1
ATOM 2729 C CA . VAL A 1 354 ? -23.623 -3.406 69.815 1.00 97.00 354 VAL A CA 1
ATOM 2730 C C . VAL A 1 354 ? -22.993 -3.154 71.188 1.00 97.00 354 VAL A C 1
ATOM 2732 O O . VAL A 1 354 ? -23.727 -2.990 72.164 1.00 97.00 354 VAL A O 1
ATOM 2735 N N . SER A 1 355 ? -21.663 -3.061 71.290 1.00 96.25 355 SER A N 1
ATOM 2736 C CA . SER A 1 355 ? -21.003 -2.762 72.569 1.00 96.25 355 SER A CA 1
ATOM 2737 C C . SER A 1 355 ? -21.359 -1.361 73.084 1.00 96.25 355 SER A C 1
ATOM 2739 O O . SER A 1 355 ? -21.657 -1.208 74.271 1.00 96.25 355 SER A O 1
ATOM 2741 N N . GLY A 1 356 ? -21.457 -0.364 72.195 1.00 96.88 356 GLY A N 1
ATOM 2742 C CA . GLY A 1 356 ? -21.972 0.969 72.518 1.00 96.88 356 GLY A CA 1
ATOM 2743 C C . GLY A 1 356 ? -23.397 0.943 73.091 1.00 96.88 356 GLY A C 1
ATOM 2744 O O . GLY A 1 356 ? -23.652 1.555 74.131 1.00 96.88 356 GLY A O 1
ATOM 2745 N N . PHE A 1 357 ? -24.312 0.179 72.482 1.00 96.94 357 PHE A N 1
ATOM 2746 C CA . PHE A 1 357 ? -25.676 -0.000 73.000 1.00 96.94 357 PHE A CA 1
ATOM 2747 C C . PHE A 1 357 ? -25.708 -0.662 74.387 1.00 96.94 357 PHE A C 1
ATOM 2749 O O . PHE A 1 357 ? -26.451 -0.206 75.259 1.00 96.94 357 PHE A O 1
ATOM 2756 N N . VAL A 1 358 ? -24.892 -1.694 74.629 1.00 97.00 358 VAL A N 1
ATOM 2757 C CA . VAL A 1 358 ? -24.812 -2.369 75.940 1.00 97.00 358 VAL A CA 1
ATOM 2758 C C . VAL A 1 358 ? -24.281 -1.425 77.026 1.00 97.00 358 VAL A C 1
ATOM 2760 O O . VAL A 1 358 ? -24.820 -1.386 78.137 1.00 97.00 358 VAL A O 1
ATOM 2763 N N . LEU A 1 359 ? -23.267 -0.613 76.713 1.00 95.31 359 LEU A N 1
ATOM 2764 C CA . LEU A 1 359 ? -22.723 0.383 77.642 1.00 95.31 359 LEU A CA 1
ATOM 2765 C C . LEU A 1 359 ? -23.741 1.493 77.946 1.00 95.31 359 LEU A C 1
ATOM 2767 O O . LEU A 1 359 ? -23.944 1.842 79.109 1.00 95.31 359 LEU A O 1
ATOM 2771 N N . ALA A 1 360 ? -24.457 1.992 76.934 1.00 95.88 360 ALA A N 1
ATOM 2772 C CA . ALA A 1 360 ? -25.525 2.972 77.130 1.00 95.88 360 ALA A CA 1
ATOM 2773 C C . ALA A 1 360 ? -26.675 2.410 77.992 1.00 95.88 360 ALA A C 1
ATOM 2775 O O . ALA A 1 360 ? -27.132 3.063 78.933 1.00 95.88 360 ALA A O 1
ATOM 2776 N N . TRP A 1 361 ? -27.108 1.173 77.727 1.00 96.38 361 TRP A N 1
ATOM 2777 C CA . TRP A 1 361 ? -28.161 0.501 78.490 1.00 96.38 361 TRP A CA 1
ATOM 2778 C C . TRP A 1 361 ? -27.775 0.293 79.961 1.00 96.38 361 TRP A C 1
ATOM 2780 O O . TRP A 1 361 ? -28.534 0.649 80.867 1.00 96.38 361 TRP A O 1
ATOM 2790 N N . THR A 1 362 ? -26.573 -0.233 80.217 1.00 94.81 362 THR A N 1
ATOM 2791 C CA . THR A 1 362 ? -26.080 -0.461 81.587 1.00 94.81 362 THR A CA 1
ATOM 2792 C C . THR A 1 362 ? -25.901 0.850 82.357 1.00 94.81 362 THR A C 1
ATOM 2794 O O . THR A 1 362 ? -26.281 0.910 83.528 1.00 94.81 362 THR A O 1
ATOM 2797 N N . ALA A 1 363 ? -25.453 1.931 81.706 1.00 94.00 363 ALA A N 1
ATOM 2798 C CA . ALA A 1 363 ? -25.401 3.267 82.302 1.00 94.00 363 ALA A CA 1
ATOM 2799 C C . ALA A 1 363 ? -26.794 3.806 82.689 1.00 94.00 363 ALA A C 1
ATOM 2801 O O . ALA A 1 363 ? -26.964 4.340 83.789 1.00 94.00 363 ALA A O 1
ATOM 2802 N N . VAL A 1 364 ? -27.818 3.620 81.843 1.00 94.56 364 VAL A N 1
ATOM 2803 C CA . VAL A 1 364 ? -29.208 4.006 82.161 1.00 94.56 364 VAL A CA 1
ATOM 2804 C C . VAL A 1 364 ? -29.753 3.204 83.348 1.00 94.56 364 VAL A C 1
ATOM 2806 O O . VAL A 1 364 ? -30.355 3.786 84.256 1.00 94.56 364 VAL A O 1
ATOM 2809 N N . VAL A 1 365 ? -29.523 1.888 83.390 1.00 93.31 365 VAL A N 1
ATOM 2810 C CA . VAL A 1 365 ? -29.964 1.024 84.501 1.00 93.31 365 VAL A CA 1
ATOM 2811 C C . VAL A 1 365 ? -29.254 1.394 85.808 1.00 93.31 365 VAL A C 1
ATOM 2813 O O . VAL A 1 365 ? -29.919 1.621 86.821 1.00 93.31 365 VAL A O 1
ATOM 2816 N N . ALA A 1 366 ? -27.927 1.547 85.791 1.00 89.75 366 ALA A N 1
ATOM 2817 C CA . ALA A 1 366 ? -27.150 1.968 86.957 1.00 89.75 366 ALA A CA 1
ATOM 2818 C C . ALA A 1 366 ? -27.574 3.363 87.454 1.00 89.75 366 ALA A C 1
ATOM 2820 O O . ALA A 1 366 ? -27.751 3.570 88.658 1.00 89.75 366 ALA A O 1
ATOM 2821 N N . GLY A 1 367 ? -27.829 4.302 86.537 1.00 87.69 367 GLY A N 1
ATOM 2822 C CA . GLY A 1 367 ? -28.363 5.627 86.849 1.00 87.69 367 GLY A CA 1
ATOM 2823 C C . GLY A 1 367 ? -29.737 5.575 87.527 1.00 87.69 367 GLY A C 1
ATOM 2824 O O . GLY A 1 367 ? -29.959 6.288 88.508 1.00 87.69 367 GLY A O 1
ATOM 2825 N N . ARG A 1 368 ? -30.643 4.698 87.071 1.00 84.69 368 ARG A N 1
ATOM 2826 C CA . ARG A 1 368 ? -31.954 4.470 87.709 1.00 84.69 368 ARG A CA 1
ATOM 2827 C C . ARG A 1 368 ? -31.810 3.889 89.119 1.00 84.69 368 ARG A C 1
ATOM 2829 O O . ARG A 1 368 ? -32.442 4.402 90.040 1.00 84.69 368 ARG A O 1
ATOM 2836 N N . ILE A 1 369 ? -30.946 2.888 89.315 1.00 82.06 369 ILE A N 1
ATOM 2837 C CA . ILE A 1 369 ? -30.681 2.293 90.639 1.00 82.06 369 ILE A CA 1
ATOM 2838 C C . ILE A 1 369 ? -30.096 3.339 91.600 1.00 82.06 369 ILE A C 1
ATOM 2840 O O . ILE A 1 369 ? -30.543 3.444 92.742 1.00 82.06 369 ILE A O 1
ATOM 2844 N N . ARG A 1 370 ? -29.137 4.155 91.141 1.00 76.75 370 ARG A N 1
ATOM 2845 C CA . ARG A 1 370 ? -28.487 5.184 91.969 1.00 76.75 370 ARG A CA 1
ATOM 2846 C C . ARG A 1 370 ? -29.451 6.304 92.372 1.00 76.75 370 ARG A C 1
ATOM 2848 O O . ARG A 1 370 ? -29.399 6.741 93.517 1.00 76.75 370 ARG A O 1
ATOM 2855 N N . ARG A 1 371 ? -30.374 6.714 91.486 1.00 73.12 371 ARG A N 1
ATOM 2856 C CA . ARG A 1 371 ? -31.484 7.618 91.852 1.00 73.12 371 ARG A CA 1
ATOM 2857 C C . ARG A 1 371 ? -32.416 6.965 92.873 1.00 73.12 371 ARG A C 1
ATOM 2859 O O . ARG A 1 371 ? -32.697 7.579 93.892 1.00 73.12 371 ARG A O 1
ATOM 2866 N N . ARG A 1 372 ? -32.848 5.716 92.647 1.00 74.81 372 ARG A N 1
ATOM 2867 C CA . ARG A 1 372 ? -33.776 5.005 93.548 1.00 74.81 372 ARG A CA 1
ATOM 2868 C C . ARG A 1 372 ? -33.206 4.800 94.956 1.00 74.81 372 ARG A C 1
ATOM 2870 O O . ARG A 1 372 ? -33.964 4.875 95.909 1.00 74.81 372 ARG A O 1
ATOM 2877 N N . LYS A 1 373 ? -31.889 4.594 95.095 1.00 71.81 373 LYS A N 1
ATOM 2878 C CA . LYS A 1 373 ? -31.215 4.559 96.406 1.00 71.81 373 LYS A CA 1
ATOM 2879 C C . LYS A 1 373 ? -31.131 5.926 97.095 1.00 71.81 373 LYS A C 1
ATOM 2881 O O . LYS A 1 373 ? -31.120 5.954 98.315 1.00 71.81 373 LYS A O 1
ATOM 2886 N N . ARG A 1 374 ? -31.070 7.044 96.356 1.00 70.75 374 ARG A N 1
ATOM 2887 C CA . ARG A 1 374 ? -31.070 8.388 96.965 1.00 70.75 374 ARG A CA 1
ATOM 2888 C C . ARG A 1 374 ? -32.429 8.703 97.607 1.00 70.75 374 ARG A C 1
ATOM 2890 O O . ARG A 1 374 ? -32.450 9.086 98.762 1.00 70.75 374 ARG A O 1
ATOM 2897 N N . TRP A 1 375 ? -33.530 8.386 96.920 1.00 70.12 375 TRP A N 1
ATOM 2898 C CA . TRP A 1 375 ? -34.912 8.509 97.427 1.00 70.12 375 TRP A CA 1
ATOM 2899 C C . TRP A 1 375 ? -35.287 7.587 98.609 1.00 70.12 375 TRP A C 1
ATOM 2901 O O . TRP A 1 375 ? -36.424 7.633 99.059 1.00 70.12 375 TRP A O 1
ATOM 2911 N N . LEU A 1 376 ? -34.397 6.692 99.053 1.00 73.31 376 LEU A N 1
ATOM 2912 C CA . LEU A 1 376 ? -34.629 5.793 100.199 1.00 73.31 376 LEU A CA 1
ATOM 2913 C C . LEU A 1 376 ? -33.773 6.159 101.424 1.00 73.31 376 LEU A C 1
ATOM 2915 O O . LEU A 1 376 ? -33.870 5.493 102.451 1.00 73.31 376 LEU A O 1
ATOM 2919 N N . ASN A 1 377 ? -32.922 7.181 101.291 1.00 68.19 377 ASN A N 1
ATOM 2920 C CA . ASN A 1 377 ? -32.012 7.673 102.326 1.00 68.19 377 ASN A CA 1
ATOM 2921 C C . ASN A 1 377 ? -32.292 9.151 102.690 1.00 68.19 377 ASN A C 1
ATOM 2923 O O . ASN A 1 377 ? -31.517 9.743 103.441 1.00 68.19 377 ASN A O 1
ATOM 2927 N N . GLU A 1 378 ? -33.354 9.722 102.117 1.00 58.28 378 GLU A N 1
ATOM 2928 C CA . GLU A 1 378 ? -33.989 11.006 102.445 1.00 58.28 378 GLU A CA 1
ATOM 2929 C C . GLU A 1 378 ? -35.374 10.693 103.034 1.00 58.28 378 GLU A C 1
ATOM 2931 O O . GLU A 1 378 ? -35.738 11.347 104.033 1.00 58.28 378 GLU A O 1
#

Secondary structure (DSSP, 8-state):
------------------PPPP-----------PPP---PPPP------S----------S-----EEESTT--TTTTT--SSHHHHHHHHHHHHTT--SSEEEEEEEETTEEEEEEEE---HHHHTEEEEEEEEEEEEEEEE-TTTTT----SSSS-EEEEEGGGTEEEEE-SSEEEEEESSTT--SB-TT-SS---SSEEEEEEEEE-TT----TT-TTSEE-TTS-EEEEEEEEEEEEEEEEEEETTEEEEEEEEEPPHHHHHHHHHHHHH--TTHHHHHHHHHHGGGSSSHHHHHHHHHHHHHHHHHHHHGGG-EEE--SEEEE----------HHHHHHHHHHHHHHHHHHHHHHHHHHHHHHHHHHHHTT--

Foldseek 3Di:
DDDDDDDDDDDDDDDDDDDDDDDDDDDDDDDDDDDDDDDDDDDPPDPDDDDDDDDDDDDDDDDFQWDFDDPDLDPCPVPPVVCVPPLVVQLVCQLVLNDQRWHWDWDADPNWIKTWIDGRPDPQRLQKWFKAKTKIKTKAKDFCCVCQVFAEDPDPQWTWTHNPQQPDTDTCDDFKDKWWALDPSNNHTPPDDLPRRFFFTKMKMKAKEDQPFPAQPPAPQWYQYPNNIIITIMMMTMFMWTWIWIDDSNDTPDIDTDTDGRSLNSLLQVQVVPPCPCGVVLNVQLNVLSVDHYPNSSSVSSRVVVRNSSNSSSVSSTGIDGTPDMDGNDPPPPPPPPVVVVVVVVVVVVVVVVVVVVVVVVVVVVVVVVVVVVVVVD

Sequence (378 aa):
MVKHPRLNRQPIFHHSRILPSSSKHSTKPRPDGPYSPTHPLPACNDARDKNRFYLRVTVAASQVLVFVSKDEIANACLITILDKDCIAWDCIKVLNNLSSIAVVKRHTQDGQTYQYLAPSDIPENLRQDYTAITYAMSSECSPLSKVCHLGIGKIGASTPFNCTRNGFSGAITTSIQLQYYTDPNLSRSTALGVQGFHNPFYFIGAAFLPSQWPAPTHDTEIVSEVHGDRSLILRCSTTVYDITYKVVNGSIVHFVPVKSNISATNALQSPIAFTHAADYTLQQAFSFARSSNSAQGMLDTWAPEFDRVAMAMSAAALKGSPATRSRYREPAIVARVPLAPLVCLLLANMLFAVSGFVLAWTAVVAGRIRRRKRWLNE

Radius of gyration: 36.82 Å; chains: 1; bounding box: 96×68×130 Å

Organism: Fusarium oxysporum f. sp. cubense (NCBI:txid61366)

pLDDT: mean 75.23, std 24.34, range [20.91, 98.38]